Protein AF-0000000066072845 (afdb_homodimer)

Organism: Nocardioides sp. (strain KP7) (NCBI:txid102632)

Structure (mmCIF, N/CA/C/O backbone):
data_AF-0000000066072845-model_v1
#
loop_
_entity.id
_entity.type
_entity.pdbx_description
1 polymer "Trans-2'-carboxybenzalpyruvate hydratase-aldolase"
#
loop_
_atom_site.group_PDB
_atom_site.id
_atom_site.type_symbol
_atom_site.label_atom_id
_atom_site.label_alt_id
_atom_site.label_comp_id
_atom_site.label_asym_id
_atom_site.label_entity_id
_atom_site.label_seq_id
_atom_site.pdbx_PDB_ins_code
_atom_site.Cartn_x
_atom_site.Cartn_y
_atom_site.Cartn_z
_atom_site.occupancy
_atom_site.B_iso_or_equiv
_atom_site.auth_seq_id
_atom_site.auth_comp_id
_atom_site.auth_asym_id
_atom_site.auth_atom_id
_atom_site.pdbx_PDB_model_num
ATOM 1 N N . MET A 1 1 ? 20.547 23.938 -10.703 1 42.88 1 MET A N 1
ATOM 2 C CA . MET A 1 1 ? 19.703 23.062 -9.891 1 42.88 1 MET A CA 1
ATOM 3 C C . MET A 1 1 ? 18.703 23.891 -9.094 1 42.88 1 MET A C 1
ATOM 5 O O . MET A 1 1 ? 19.078 24.75 -8.305 1 42.88 1 MET A O 1
ATOM 9 N N . THR A 1 2 ? 17.5 24.125 -9.672 1 61.31 2 THR A N 1
ATOM 10 C CA . THR A 1 2 ? 16.578 25.031 -8.992 1 61.31 2 THR A CA 1
ATOM 11 C C . THR A 1 2 ? 16.344 24.594 -7.555 1 61.31 2 THR A C 1
ATOM 13 O O . THR A 1 2 ? 16.172 23.406 -7.281 1 61.31 2 THR A O 1
ATOM 16 N N . SER A 1 3 ? 16.828 25.266 -6.645 1 73.19 3 SER A N 1
ATOM 17 C CA . SER A 1 3 ? 16.672 25.062 -5.211 1 73.19 3 SER A CA 1
ATOM 18 C C . SER A 1 3 ? 15.242 25.328 -4.766 1 73.19 3 SER A C 1
ATOM 20 O O . SER A 1 3 ? 14.555 26.188 -5.336 1 73.19 3 SER A O 1
ATOM 22 N N . PRO A 1 4 ? 14.805 24.422 -3.855 1 83.69 4 PRO A N 1
ATOM 23 C CA . PRO A 1 4 ? 13.438 24.641 -3.377 1 83.69 4 PRO A CA 1
ATOM 24 C C . PRO A 1 4 ? 13.234 26.047 -2.809 1 83.69 4 PRO A C 1
ATOM 26 O O . PRO A 1 4 ? 14.156 26.609 -2.207 1 83.69 4 PRO A O 1
ATOM 29 N N . ALA A 1 5 ? 12.094 26.516 -3.064 1 84.5 5 ALA A N 1
ATOM 30 C CA . ALA A 1 5 ? 11.758 27.844 -2.576 1 84.5 5 ALA A CA 1
ATOM 31 C C . ALA A 1 5 ? 11.523 27.828 -1.069 1 84.5 5 ALA A C 1
ATOM 33 O O . ALA A 1 5 ? 11.742 28.844 -0.392 1 84.5 5 ALA A O 1
ATOM 34 N N . VAL A 1 6 ? 11.07 26.734 -0.566 1 95.62 6 VAL A N 1
ATOM 35 C CA . VAL A 1 6 ? 10.805 26.547 0.856 1 95.62 6 VAL A CA 1
ATOM 36 C C . VAL A 1 6 ? 11.93 25.75 1.493 1 95.62 6 VAL A C 1
ATOM 38 O O . VAL A 1 6 ? 12.336 24.703 0.962 1 95.62 6 VAL A O 1
ATOM 41 N N . THR A 1 7 ? 12.5 26.219 2.572 1 96.75 7 THR A N 1
ATOM 42 C CA . THR A 1 7 ? 13.562 25.531 3.301 1 96.75 7 THR A CA 1
ATOM 43 C C . THR A 1 7 ? 13.086 25.125 4.691 1 96.75 7 THR A C 1
ATOM 45 O O . THR A 1 7 ? 11.969 25.469 5.094 1 96.75 7 THR A O 1
ATOM 48 N N . SER A 1 8 ? 13.938 24.406 5.402 1 97.44 8 SER A N 1
ATOM 49 C CA . SER A 1 8 ? 13.586 23.953 6.746 1 97.44 8 SER A CA 1
ATOM 50 C C . SER A 1 8 ? 13.336 25.141 7.676 1 97.44 8 SER A C 1
ATOM 52 O O . SER A 1 8 ? 12.523 25.047 8.602 1 97.44 8 SER A O 1
ATOM 54 N N . ALA A 1 9 ? 13.953 26.281 7.43 1 96.31 9 ALA A N 1
ATOM 55 C CA . ALA A 1 9 ? 13.805 27.484 8.258 1 96.31 9 ALA A CA 1
ATOM 56 C C . ALA A 1 9 ? 12.406 28.078 8.102 1 96.31 9 ALA A C 1
ATOM 58 O O . ALA A 1 9 ? 11.945 28.812 8.977 1 96.31 9 ALA A O 1
ATOM 59 N N . ASP A 1 10 ? 11.75 27.688 7.031 1 97 10 ASP A N 1
ATOM 60 C CA . ASP A 1 10 ? 10.422 28.219 6.746 1 97 10 ASP A CA 1
ATOM 61 C C . ASP A 1 10 ? 9.336 27.406 7.438 1 97 10 ASP A C 1
ATOM 63 O O . ASP A 1 10 ? 8.18 27.812 7.484 1 97 10 ASP A O 1
ATOM 67 N N . ILE A 1 11 ? 9.688 26.25 7.969 1 98.44 11 ILE A N 1
ATOM 68 C CA . ILE A 1 11 ? 8.719 25.375 8.641 1 98.44 11 ILE A CA 1
ATOM 69 C C . ILE A 1 11 ? 8.633 25.75 10.117 1 98.44 11 ILE A C 1
ATOM 71 O O . ILE A 1 11 ? 9.352 25.203 10.945 1 98.44 11 ILE A O 1
ATOM 75 N N . THR A 1 12 ? 7.785 26.719 10.445 1 97.88 12 THR A N 1
ATOM 76 C CA . THR A 1 12 ? 7.535 27.188 11.805 1 97.88 12 THR A CA 1
ATOM 77 C C . THR A 1 12 ? 6.039 27.328 12.062 1 97.88 12 THR A C 1
ATOM 79 O O . THR A 1 12 ? 5.246 27.438 11.125 1 97.88 12 THR A O 1
ATOM 82 N N . GLY A 1 13 ? 5.668 27.234 13.234 1 98.38 13 GLY A N 1
ATOM 83 C CA . GLY A 1 13 ? 4.277 27.438 13.602 1 98.38 13 GLY A CA 1
ATOM 84 C C . GLY A 1 13 ? 3.426 26.188 13.422 1 98.38 13 GLY A C 1
ATOM 85 O O . GLY A 1 13 ? 3.793 25.109 13.883 1 98.38 13 GLY A O 1
ATOM 86 N N . LEU A 1 14 ? 2.264 26.391 12.859 1 98.62 14 LEU A N 1
ATOM 87 C CA . LEU A 1 14 ? 1.297 25.312 12.758 1 98.62 14 LEU A CA 1
ATOM 88 C C . LEU A 1 14 ? 1.188 24.812 11.32 1 98.62 14 LEU A C 1
ATOM 90 O O . LEU A 1 14 ? 0.888 25.594 10.406 1 98.62 14 LEU A O 1
ATOM 94 N N . VAL A 1 15 ? 1.489 23.562 11.141 1 98.88 15 VAL A N 1
ATOM 95 C CA . VAL A 1 15 ? 1.307 22.859 9.875 1 98.88 15 VAL A CA 1
ATOM 96 C C . VAL A 1 15 ? -0.035 22.125 9.875 1 98.88 15 VAL A C 1
ATOM 98 O O . VAL A 1 15 ? -0.235 21.188 10.648 1 98.88 15 VAL A O 1
ATOM 101 N N . GLY A 1 16 ? -0.926 22.656 9.055 1 98.81 16 GLY A N 1
ATOM 102 C CA . GLY A 1 16 ? -2.219 22 8.945 1 98.81 16 GLY A CA 1
ATOM 103 C C . GLY A 1 16 ? -2.242 20.906 7.898 1 98.81 16 GLY A C 1
ATOM 104 O O . GLY A 1 16 ? -1.646 21.031 6.832 1 98.81 16 GLY A O 1
ATOM 105 N N . ILE A 1 17 ? -2.836 19.797 8.172 1 98.75 17 ILE A N 1
ATOM 106 C CA . ILE A 1 17 ? -3.125 18.75 7.199 1 98.75 17 ILE A CA 1
ATOM 107 C C . ILE A 1 17 ? -4.633 18.641 6.992 1 98.75 17 ILE A C 1
ATOM 109 O O . ILE A 1 17 ? -5.395 18.562 7.961 1 98.75 17 ILE A O 1
ATOM 113 N N . VAL A 1 18 ? -5.086 18.578 5.773 1 98.88 18 VAL A N 1
ATOM 114 C CA . VAL A 1 18 ? -6.52 18.719 5.547 1 98.88 18 VAL A CA 1
ATOM 115 C C . VAL A 1 18 ? -7.066 17.438 4.926 1 98.88 18 VAL A C 1
ATOM 117 O O . VAL A 1 18 ? -6.34 16.703 4.246 1 98.88 18 VAL A O 1
ATOM 120 N N . PRO A 1 19 ? -8.383 17.109 5.199 1 98.88 19 PRO A N 1
ATOM 121 C CA . PRO A 1 19 ? -9.062 16.016 4.5 1 98.88 19 PRO A CA 1
ATOM 122 C C . PRO A 1 19 ? -9.414 16.375 3.057 1 98.88 19 PRO A C 1
ATOM 124 O O . PRO A 1 19 ? -9.195 17.5 2.625 1 98.88 19 PRO A O 1
ATOM 127 N N . THR A 1 20 ? -9.883 15.438 2.318 1 98.94 20 THR A N 1
ATOM 128 C CA . THR A 1 20 ? -10.453 15.648 0.994 1 98.94 20 THR A CA 1
ATOM 129 C C . THR A 1 20 ? -11.977 15.531 1.041 1 98.94 20 THR A C 1
ATOM 131 O O . THR A 1 20 ? -12.516 14.422 1.045 1 98.94 20 THR A O 1
ATOM 134 N N . PRO A 1 21 ? -12.625 16.656 1.036 1 98.94 21 PRO A N 1
ATOM 135 C CA . PRO A 1 21 ? -14.086 16.594 1.075 1 98.94 21 PRO A CA 1
ATOM 136 C C . PRO A 1 21 ? -14.672 15.789 -0.079 1 98.94 21 PRO A C 1
ATOM 138 O O . PRO A 1 21 ? -14.188 15.875 -1.21 1 98.94 21 PRO A O 1
ATOM 141 N N . SER A 1 22 ? -15.664 15.023 0.237 1 98.81 22 SER A N 1
ATOM 142 C CA . SER A 1 22 ? -16.297 14.156 -0.758 1 98.81 22 SER A CA 1
ATOM 143 C C . SER A 1 22 ? -17.734 14.562 -1.012 1 98.81 22 SER A C 1
ATOM 145 O O . SER A 1 22 ? -18.406 15.062 -0.112 1 98.81 22 SER A O 1
ATOM 147 N N . LYS A 1 23 ? -18.203 14.312 -2.193 1 98.69 23 LYS A N 1
ATOM 148 C CA . LYS A 1 23 ? -19.609 14.516 -2.533 1 98.69 23 LYS A CA 1
ATOM 149 C C . LYS A 1 23 ? -20.484 13.391 -1.974 1 98.69 23 LYS A C 1
ATOM 151 O O . LYS A 1 23 ? -19.984 12.289 -1.713 1 98.69 23 LYS A O 1
ATOM 156 N N . PRO A 1 24 ? -21.797 13.773 -1.811 1 97.75 24 PRO A N 1
ATOM 157 C CA . PRO A 1 24 ? -22.688 12.656 -1.492 1 97.75 24 PRO A CA 1
ATOM 158 C C . PRO A 1 24 ? -22.625 11.531 -2.52 1 97.75 24 PRO A C 1
ATOM 160 O O . PRO A 1 24 ? -22.516 11.789 -3.721 1 97.75 24 PRO A O 1
ATOM 163 N N . GLY A 1 25 ? -22.578 10.297 -2.061 1 97.69 25 GLY A N 1
ATOM 164 C CA . GLY A 1 25 ? -22.547 9.156 -2.967 1 97.69 25 GLY A CA 1
ATOM 165 C C . GLY A 1 25 ? -21.141 8.648 -3.242 1 97.69 25 GLY A C 1
ATOM 166 O O . GLY A 1 25 ? -20.969 7.594 -3.852 1 97.69 25 GLY A O 1
ATOM 167 N N . SER A 1 26 ? -20.156 9.328 -2.711 1 97.88 26 SER A N 1
ATOM 168 C CA . SER A 1 26 ? -18.766 9.023 -2.992 1 97.88 26 SER A CA 1
ATOM 169 C C . SER A 1 26 ? -18.328 7.727 -2.32 1 97.88 26 SER A C 1
ATOM 171 O O . SER A 1 26 ? -17.266 7.188 -2.621 1 97.88 26 SER A O 1
ATOM 173 N N . GLU A 1 27 ? -19.141 7.141 -1.404 1 96.69 27 GLU A N 1
ATOM 174 C CA . GLU A 1 27 ? -18.812 5.887 -0.724 1 96.69 27 GLU A CA 1
ATOM 175 C C . GLU A 1 27 ? -19.047 4.688 -1.635 1 96.69 27 GLU A C 1
ATOM 177 O O . GLU A 1 27 ? -18.625 3.574 -1.326 1 96.69 27 GLU A O 1
ATOM 182 N N . ALA A 1 28 ? -19.75 4.93 -2.785 1 97.62 28 ALA A N 1
ATOM 183 C CA . ALA A 1 28 ? -20.016 3.844 -3.729 1 97.62 28 ALA A CA 1
ATOM 184 C C . ALA A 1 28 ? -18.719 3.375 -4.395 1 97.62 28 ALA A C 1
ATOM 186 O O . ALA A 1 28 ? -17.859 4.191 -4.746 1 97.62 28 ALA A O 1
ATOM 187 N N . PRO A 1 29 ? -18.594 2.053 -4.605 1 97.19 29 PRO A N 1
ATOM 188 C CA . PRO A 1 29 ? -17.344 1.506 -5.148 1 97.19 29 PRO A CA 1
ATOM 189 C C . PRO A 1 29 ? -17.094 1.94 -6.594 1 97.19 29 PRO A C 1
ATOM 191 O O . PRO A 1 29 ? -15.984 1.797 -7.098 1 97.19 29 PRO A O 1
ATOM 194 N N . ASP A 1 30 ? -18.109 2.426 -7.254 1 94.12 30 ASP A N 1
ATOM 195 C CA . ASP A 1 30 ? -17.938 2.82 -8.648 1 94.12 30 ASP A CA 1
ATOM 196 C C . ASP A 1 30 ? -18.203 4.312 -8.828 1 94.12 30 ASP A C 1
ATOM 198 O O . ASP A 1 30 ? -18.438 4.773 -9.953 1 94.12 30 ASP A O 1
ATOM 202 N N . ALA A 1 31 ? -18.172 5.062 -7.758 1 97.31 31 ALA A N 1
ATOM 203 C CA . ALA A 1 31 ? -18.438 6.496 -7.844 1 97.31 31 ALA A CA 1
ATOM 204 C C . ALA A 1 31 ? -17.359 7.199 -8.664 1 97.31 31 ALA A C 1
ATOM 206 O O . ALA A 1 31 ? -16.203 6.77 -8.68 1 97.31 31 ALA A O 1
ATOM 207 N N . VAL A 1 32 ? -17.688 8.211 -9.398 1 97 32 VAL A N 1
ATOM 208 C CA . VAL A 1 32 ? -16.781 9.008 -10.211 1 97 32 VAL A CA 1
ATOM 209 C C . VAL A 1 32 ? -16.859 10.477 -9.797 1 97 32 VAL A C 1
ATOM 211 O O . VAL A 1 32 ? -17.906 10.93 -9.32 1 97 32 VAL A O 1
ATOM 214 N N . ASP A 1 33 ? -15.773 11.211 -9.977 1 97.75 33 ASP A N 1
ATOM 215 C CA . ASP A 1 33 ? -15.758 12.641 -9.672 1 97.75 33 ASP A CA 1
ATOM 216 C C . ASP A 1 33 ? -16.25 12.906 -8.258 1 97.75 33 ASP A C 1
ATOM 218 O O . ASP A 1 33 ? -17.203 13.672 -8.062 1 97.75 33 ASP A O 1
ATOM 222 N N . THR A 1 34 ? -15.586 12.32 -7.324 1 98.69 34 THR A N 1
ATOM 223 C CA . THR A 1 34 ? -16.125 12.203 -5.969 1 98.69 34 THR A CA 1
ATOM 224 C C . THR A 1 34 ? -15.68 13.398 -5.117 1 98.69 34 THR A C 1
ATOM 226 O O . THR A 1 34 ? -16.219 13.617 -4.031 1 98.69 34 THR A O 1
ATOM 229 N N . VAL A 1 35 ? -14.719 14.195 -5.523 1 98.94 35 VAL A N 1
ATOM 230 C CA . VAL A 1 35 ? -14.18 15.281 -4.703 1 98.94 35 VAL A CA 1
ATOM 231 C C . VAL A 1 35 ? -15.141 16.469 -4.715 1 98.94 35 VAL A C 1
ATOM 233 O O . VAL A 1 35 ? -15.586 16.906 -5.777 1 98.94 35 VAL A O 1
ATOM 236 N N . ASP A 1 36 ? -15.516 16.953 -3.592 1 98.94 36 ASP A N 1
ATOM 237 C CA . ASP A 1 36 ? -16.281 18.188 -3.475 1 98.94 36 ASP A CA 1
ATOM 238 C C . ASP A 1 36 ? -15.352 19.406 -3.547 1 98.94 36 ASP A C 1
ATOM 240 O O . ASP A 1 36 ? -14.891 19.906 -2.518 1 98.94 36 ASP A O 1
ATOM 244 N N . LEU A 1 37 ? -15.188 19.906 -4.762 1 98.94 37 LEU A N 1
ATOM 245 C CA . LEU A 1 37 ? -14.219 20.969 -5 1 98.94 37 LEU A CA 1
ATOM 246 C C . LEU A 1 37 ? -14.672 22.281 -4.363 1 98.94 37 LEU A C 1
ATOM 248 O O . LEU A 1 37 ? -13.852 23.078 -3.904 1 98.94 37 LEU A O 1
ATOM 252 N N . ASP A 1 38 ? -15.969 22.531 -4.324 1 98.88 38 ASP A N 1
ATOM 253 C CA . ASP A 1 38 ? -16.484 23.719 -3.672 1 98.88 38 ASP A CA 1
ATOM 254 C C . ASP A 1 38 ? -16.203 23.703 -2.174 1 98.88 38 ASP A C 1
ATOM 256 O O . ASP A 1 38 ? -15.734 24.703 -1.614 1 98.88 38 ASP A O 1
ATOM 260 N N . GLU A 1 39 ? -16.469 22.578 -1.574 1 98.94 39 GLU A N 1
ATOM 261 C CA . GLU A 1 39 ? -16.172 22.453 -0.15 1 98.94 39 GLU A CA 1
ATOM 262 C C . GLU A 1 39 ? -14.672 22.516 0.108 1 98.94 39 GLU A C 1
ATOM 264 O O . GLU A 1 39 ? -14.234 23.031 1.137 1 98.94 39 GLU A O 1
ATOM 269 N N . THR A 1 40 ? -13.898 21.953 -0.82 1 98.94 40 THR A N 1
ATOM 270 C CA . THR A 1 40 ? -12.445 22.047 -0.718 1 98.94 40 THR A CA 1
ATOM 271 C C . THR A 1 40 ? -12 23.516 -0.672 1 98.94 40 THR A C 1
ATOM 273 O O . THR A 1 40 ? -11.242 23.906 0.216 1 98.94 40 THR A O 1
ATOM 276 N N . ALA A 1 41 ? -12.492 24.281 -1.583 1 98.94 41 ALA A N 1
ATOM 277 C CA . ALA A 1 41 ? -12.125 25.703 -1.637 1 98.94 41 ALA A CA 1
ATOM 278 C C . ALA A 1 41 ? -12.562 26.422 -0.367 1 98.94 41 ALA A C 1
ATOM 280 O O . ALA A 1 41 ? -11.805 27.219 0.191 1 98.94 41 ALA A O 1
ATOM 281 N N . ARG A 1 42 ? -13.734 26.125 0.059 1 98.88 42 ARG A N 1
ATOM 282 C CA . ARG A 1 42 ? -14.25 26.781 1.263 1 98.88 42 ARG A CA 1
ATOM 283 C C . ARG A 1 42 ? -13.406 26.406 2.48 1 98.88 42 ARG A C 1
ATOM 285 O O . ARG A 1 42 ? -13.016 27.297 3.254 1 98.88 42 ARG A O 1
ATOM 292 N N . MET A 1 43 ? -13.109 25.109 2.693 1 98.88 43 MET A N 1
ATOM 293 C CA . MET A 1 43 ? -12.289 24.625 3.797 1 98.88 43 MET A CA 1
ATOM 294 C C . MET A 1 43 ? -10.914 25.281 3.801 1 98.88 43 MET A C 1
ATOM 296 O O . MET A 1 43 ? -10.469 25.781 4.832 1 98.88 43 MET A O 1
ATOM 300 N N . VAL A 1 44 ? -10.328 25.312 2.633 1 98.94 44 VAL A N 1
ATOM 301 C CA . VAL A 1 44 ? -8.969 25.828 2.504 1 98.94 44 VAL A CA 1
ATOM 302 C C . VAL A 1 44 ? -8.953 27.328 2.809 1 98.94 44 VAL A C 1
ATOM 304 O O . VAL A 1 44 ? -8.078 27.812 3.531 1 98.94 44 VAL A O 1
ATOM 307 N N . GLU A 1 45 ? -9.906 28.031 2.305 1 98.81 45 GLU A N 1
ATOM 308 C CA . GLU A 1 45 ? -9.977 29.469 2.58 1 98.81 45 GLU A CA 1
ATOM 309 C C . GLU A 1 45 ? -10.109 29.734 4.074 1 98.81 45 GLU A C 1
ATOM 311 O O . GLU A 1 45 ? -9.422 30.594 4.621 1 98.81 45 GLU A O 1
ATOM 316 N N . LEU A 1 46 ? -10.992 29.031 4.707 1 98.38 46 LEU A N 1
ATOM 317 C CA . LEU A 1 46 ? -11.203 29.188 6.141 1 98.38 46 LEU A CA 1
ATOM 318 C C . LEU A 1 46 ? -9.922 28.938 6.918 1 98.38 46 LEU A C 1
ATOM 320 O O . LEU A 1 46 ? -9.562 29.703 7.812 1 98.38 46 LEU A O 1
ATOM 324 N N . ILE A 1 47 ? -9.234 27.891 6.582 1 98.38 47 ILE A N 1
ATOM 325 C CA . ILE A 1 47 ? -8.047 27.453 7.316 1 98.38 47 ILE A CA 1
ATOM 326 C C . ILE A 1 47 ? -6.902 28.453 7.074 1 98.38 47 ILE A C 1
ATOM 328 O O . ILE A 1 47 ? -6.223 28.859 8.016 1 98.38 47 ILE A O 1
ATOM 332 N N . VAL A 1 48 ? -6.754 28.875 5.863 1 98.31 48 VAL A N 1
ATOM 333 C CA . VAL A 1 48 ? -5.695 29.812 5.523 1 98.31 48 VAL A CA 1
ATOM 334 C C . VAL A 1 48 ? -5.965 31.156 6.188 1 98.31 48 VAL A C 1
ATOM 336 O O . VAL A 1 48 ? -5.051 31.797 6.715 1 98.31 48 VAL A O 1
ATOM 339 N N . ALA A 1 49 ? -7.195 31.578 6.219 1 96.94 49 ALA A N 1
ATOM 340 C CA . ALA A 1 49 ? -7.578 32.875 6.809 1 96.94 49 ALA A CA 1
ATOM 341 C C . ALA A 1 49 ? -7.344 32.875 8.32 1 96.94 49 ALA A C 1
ATOM 343 O O . ALA A 1 49 ? -7.168 33.938 8.922 1 96.94 49 ALA A O 1
ATOM 344 N N . SER A 1 50 ? -7.328 31.703 8.891 1 95.81 50 SER A N 1
ATOM 345 C CA . SER A 1 50 ? -7.148 31.578 10.336 1 95.81 50 SER A CA 1
ATOM 346 C C . SER A 1 50 ? -5.695 31.828 10.734 1 95.81 50 SER A C 1
ATOM 348 O O . SER A 1 50 ? -5.398 32.062 11.914 1 95.81 50 SER A O 1
ATOM 350 N N . GLY A 1 51 ? -4.773 31.734 9.766 1 97.06 51 GLY A N 1
ATOM 351 C CA . GLY A 1 51 ? -3.381 32.031 10.055 1 97.06 51 GLY A CA 1
ATOM 352 C C . GLY A 1 51 ? -2.5 30.797 10.125 1 97.06 51 GLY A C 1
ATOM 353 O O . GLY A 1 51 ? -1.332 30.891 10.516 1 97.06 51 GLY A O 1
ATOM 354 N N . VAL A 1 52 ? -3.008 29.641 9.781 1 98.06 52 VAL A N 1
ATOM 355 C CA . VAL A 1 52 ? -2.188 28.438 9.68 1 98.06 52 VAL A CA 1
ATOM 356 C C . VAL A 1 52 ? -0.961 28.719 8.812 1 98.06 52 VAL A C 1
ATOM 358 O O . VAL A 1 52 ? -1.046 29.453 7.828 1 98.06 52 VAL A O 1
ATOM 361 N N . ASP A 1 53 ? 0.18 28.141 9.164 1 98.56 53 ASP A N 1
ATOM 362 C CA . ASP A 1 53 ? 1.443 28.594 8.594 1 98.56 53 ASP A CA 1
ATOM 363 C C . ASP A 1 53 ? 1.81 27.781 7.352 1 98.56 53 ASP A C 1
ATOM 365 O O . ASP A 1 53 ? 2.492 28.281 6.453 1 98.56 53 ASP A O 1
ATOM 369 N N . VAL A 1 54 ? 1.531 26.547 7.301 1 98.75 54 VAL A N 1
ATOM 370 C CA . VAL A 1 54 ? 1.852 25.609 6.227 1 98.75 54 VAL A CA 1
ATOM 371 C C . VAL A 1 54 ? 0.692 24.641 6.027 1 98.75 54 VAL A C 1
ATOM 373 O O . VAL A 1 54 ? -0.008 24.281 6.984 1 98.75 54 VAL A O 1
ATOM 376 N N . LEU A 1 55 ? 0.433 24.25 4.824 1 98.88 55 LEU A N 1
ATOM 377 C CA . LEU A 1 55 ? -0.643 23.297 4.551 1 98.88 55 LEU A CA 1
ATOM 378 C C . LEU A 1 55 ? -0.101 22.047 3.883 1 98.88 55 LEU A C 1
ATOM 380 O O . LEU A 1 55 ? 0.69 22.125 2.941 1 98.88 55 LEU A O 1
ATOM 384 N N . LEU A 1 56 ? -0.408 20.891 4.418 1 98.94 56 LEU A N 1
ATOM 385 C CA . LEU A 1 56 ? -0.173 19.594 3.799 1 98.94 56 LEU A CA 1
ATOM 386 C C . LEU A 1 56 ? -1.479 18.984 3.301 1 98.94 56 LEU A C 1
ATOM 388 O O . LEU A 1 56 ? -2.521 19.125 3.945 1 98.94 56 LEU A O 1
ATOM 392 N N . THR A 1 57 ? -1.414 18.297 2.188 1 98.94 57 THR A N 1
ATOM 393 C CA . THR A 1 57 ? -2.57 17.578 1.655 1 98.94 57 THR A CA 1
ATOM 394 C C . THR A 1 57 ? -2.256 16.109 1.475 1 98.94 57 THR A C 1
ATOM 396 O O . THR A 1 57 ? -1.091 15.703 1.495 1 98.94 57 THR A O 1
ATOM 399 N N . ASN A 1 58 ? -3.258 15.328 1.346 1 98.81 58 ASN A N 1
ATOM 400 C CA . ASN A 1 58 ? -3.227 13.953 0.866 1 98.81 58 ASN A CA 1
ATOM 401 C C . ASN A 1 58 ? -2.332 13.07 1.738 1 98.81 58 ASN A C 1
ATOM 403 O O . ASN A 1 58 ? -1.436 12.398 1.231 1 98.81 58 ASN A O 1
ATOM 407 N N . GLY A 1 59 ? -2.521 13.117 3.117 1 98.31 59 GLY A N 1
ATOM 408 C CA . GLY A 1 59 ? -2.125 12.055 4.027 1 98.31 59 GLY A CA 1
ATOM 409 C C . GLY A 1 59 ? -3.104 10.898 4.055 1 98.31 59 GLY A C 1
ATOM 410 O O . GLY A 1 59 ? -3.785 10.625 3.061 1 98.31 59 GLY A O 1
ATOM 411 N N . THR A 1 60 ? -3.232 10.234 5.176 1 98.06 60 THR A N 1
ATOM 412 C CA . THR A 1 60 ? -4.141 9.102 5.293 1 98.06 60 THR A CA 1
ATOM 413 C C . THR A 1 60 ? -5.594 9.562 5.25 1 98.06 60 THR A C 1
ATOM 415 O O . THR A 1 60 ? -6.352 9.164 4.367 1 98.06 60 THR A O 1
ATOM 418 N N . PHE A 1 61 ? -5.996 10.461 6.16 1 97.38 61 PHE A N 1
ATOM 419 C CA . PHE A 1 61 ? -7.391 10.891 6.16 1 97.38 61 PHE A CA 1
ATOM 420 C C . PHE A 1 61 ? -7.664 11.844 5.008 1 97.38 61 PHE A C 1
ATOM 422 O O . PHE A 1 61 ? -8.82 12.141 4.695 1 97.38 61 PHE A O 1
ATOM 429 N N . GLY A 1 62 ? -6.59 12.391 4.355 1 98.44 62 GLY A N 1
ATOM 430 C CA . GLY A 1 62 ? -6.719 13.102 3.092 1 98.44 62 GLY A CA 1
ATOM 431 C C . GLY A 1 62 ? -6.91 12.172 1.906 1 98.44 62 GLY A C 1
ATOM 432 O O . GLY A 1 62 ? -7.055 12.633 0.771 1 98.44 62 GLY A O 1
ATOM 433 N N . GLU A 1 63 ? -6.824 10.844 2.152 1 98.5 63 GLU A N 1
ATOM 434 C CA . GLU A 1 63 ? -7.227 9.781 1.237 1 98.5 63 GLU A CA 1
ATOM 435 C C . GLU A 1 63 ? -6.332 9.75 0.002 1 98.5 63 GLU A C 1
ATOM 437 O O . GLU A 1 63 ? -6.816 9.594 -1.12 1 98.5 63 GLU A O 1
ATOM 442 N N . VAL A 1 64 ? -5.047 9.875 0.248 1 98.56 64 VAL A N 1
ATOM 443 C CA . VAL A 1 64 ? -4.066 9.766 -0.825 1 98.56 64 VAL A CA 1
ATOM 444 C C . VAL A 1 64 ? -4.211 8.406 -1.515 1 98.56 64 VAL A C 1
ATOM 446 O O . VAL A 1 64 ? -3.992 8.297 -2.723 1 98.56 64 VAL A O 1
ATOM 449 N N . ALA A 1 65 ? -4.711 7.398 -0.835 1 98 65 ALA A N 1
ATOM 450 C CA . ALA A 1 65 ? -4.734 6.023 -1.33 1 98 65 ALA A CA 1
ATOM 451 C C . ALA A 1 65 ? -5.996 5.754 -2.143 1 98 65 ALA A C 1
ATOM 453 O O . ALA A 1 65 ? -6 4.898 -3.029 1 98 65 ALA A O 1
ATOM 454 N N . THR A 1 66 ? -7.09 6.535 -1.872 1 98.38 66 THR A N 1
ATOM 455 C CA . THR A 1 66 ? -8.367 6.129 -2.459 1 98.38 66 THR A CA 1
ATOM 456 C C . THR A 1 66 ? -8.789 7.102 -3.555 1 98.38 66 THR A C 1
ATOM 458 O O . THR A 1 66 ? -9.719 6.824 -4.312 1 98.38 66 THR A O 1
ATOM 461 N N . LEU A 1 67 ? -8.133 8.219 -3.654 1 98.69 67 LEU A N 1
ATOM 462 C CA . LEU A 1 67 ? -8.391 9.109 -4.777 1 98.69 67 LEU A CA 1
ATOM 463 C C . LEU A 1 67 ? -7.809 8.547 -6.066 1 98.69 67 LEU A C 1
ATOM 465 O O . LEU A 1 67 ? -6.703 7.996 -6.066 1 98.69 67 LEU A O 1
ATOM 469 N N . THR A 1 68 ? -8.594 8.648 -7.137 1 98.19 68 THR A N 1
ATOM 470 C CA . THR A 1 68 ? -7.984 8.406 -8.438 1 98.19 68 THR A CA 1
ATOM 471 C C . THR A 1 68 ? -6.98 9.5 -8.781 1 98.19 68 THR A C 1
ATOM 473 O O . THR A 1 68 ? -6.969 10.562 -8.148 1 98.19 68 THR A O 1
ATOM 476 N N . TYR A 1 69 ? -6.148 9.203 -9.719 1 98.19 69 TYR A N 1
ATOM 477 C CA . TYR A 1 69 ? -5.121 10.156 -10.141 1 98.19 69 TYR A CA 1
ATOM 478 C C . TYR A 1 69 ? -5.742 11.492 -10.523 1 98.19 69 TYR A C 1
ATOM 480 O O . TYR A 1 69 ? -5.277 12.547 -10.086 1 98.19 69 TYR A O 1
ATOM 488 N N . GLU A 1 70 ? -6.801 11.461 -11.281 1 98.44 70 GLU A N 1
ATOM 489 C CA . GLU A 1 70 ? -7.461 12.68 -11.742 1 98.44 70 GLU A CA 1
ATOM 490 C C . GLU A 1 70 ? -8.078 13.445 -10.578 1 98.44 70 GLU A C 1
ATOM 492 O O . GLU A 1 70 ? -8.016 14.68 -10.531 1 98.44 70 GLU A O 1
ATOM 497 N N . GLU A 1 71 ? -8.664 12.742 -9.664 1 98.88 71 GLU A N 1
ATOM 498 C CA . GLU A 1 71 ? -9.266 13.367 -8.484 1 98.88 71 GLU A CA 1
ATOM 499 C C . GLU A 1 71 ? -8.203 14.016 -7.602 1 98.88 71 GLU A C 1
ATOM 501 O O . GLU A 1 71 ? -8.422 15.094 -7.047 1 98.88 71 GLU A O 1
ATOM 506 N N . LEU A 1 72 ? -7.062 13.305 -7.473 1 98.88 72 LEU A N 1
ATOM 507 C CA . LEU A 1 72 ? -5.961 13.844 -6.688 1 98.88 72 LEU A CA 1
ATOM 508 C C . LEU A 1 72 ? -5.473 15.172 -7.27 1 98.88 72 LEU A C 1
ATOM 510 O O . LEU A 1 72 ? -5.266 16.141 -6.535 1 98.88 72 LEU A O 1
ATOM 514 N N . LEU A 1 73 ? -5.344 15.203 -8.578 1 98.88 73 LEU A N 1
ATOM 515 C CA . LEU A 1 73 ? -4.883 16.422 -9.227 1 98.88 73 LEU A CA 1
ATOM 516 C C . LEU A 1 73 ? -5.914 17.547 -9.094 1 98.88 73 LEU A C 1
ATOM 518 O O . LEU A 1 73 ? -5.562 18.688 -8.836 1 98.88 73 LEU A O 1
ATOM 522 N N . ALA A 1 74 ? -7.176 17.234 -9.258 1 98.94 74 ALA A N 1
ATOM 523 C CA . ALA A 1 74 ? -8.234 18.234 -9.164 1 98.94 74 ALA A CA 1
ATOM 524 C C . ALA A 1 74 ? -8.305 18.828 -7.758 1 98.94 74 ALA A C 1
ATOM 526 O O . ALA A 1 74 ? -8.453 20.031 -7.594 1 98.94 74 ALA A O 1
ATOM 527 N N . PHE A 1 75 ? -8.266 17.922 -6.797 1 98.94 75 PHE A N 1
ATOM 528 C CA . PHE A 1 75 ? -8.266 18.375 -5.41 1 98.94 75 PHE A CA 1
ATOM 529 C C . PHE A 1 75 ? -7.121 19.344 -5.152 1 98.94 75 PHE A C 1
ATOM 531 O O . PHE A 1 75 ? -7.332 20.438 -4.625 1 98.94 75 PHE A O 1
ATOM 538 N N . ASN A 1 76 ? -5.883 18.953 -5.52 1 98.94 76 ASN A N 1
ATOM 539 C CA . ASN A 1 76 ? -4.703 19.766 -5.215 1 98.94 76 ASN A CA 1
ATOM 540 C C . ASN A 1 76 ? -4.68 21.047 -6.027 1 98.94 76 ASN A C 1
ATOM 542 O O . ASN A 1 76 ? -4.223 22.094 -5.539 1 98.94 76 ASN A O 1
ATOM 546 N N . ASP A 1 77 ? -5.148 20.953 -7.262 1 98.94 77 ASP A N 1
ATOM 547 C CA . ASP A 1 77 ? -5.289 22.172 -8.047 1 98.94 77 ASP A CA 1
ATOM 548 C C . ASP A 1 77 ? -6.176 23.188 -7.328 1 98.94 77 ASP A C 1
ATOM 550 O O . ASP A 1 77 ? -5.852 24.375 -7.27 1 98.94 77 ASP A O 1
ATOM 554 N N . THR A 1 78 ? -7.309 22.719 -6.785 1 98.94 78 THR A N 1
ATOM 555 C CA . THR A 1 78 ? -8.234 23.578 -6.055 1 98.94 78 THR A CA 1
ATOM 556 C C . THR A 1 78 ? -7.574 24.141 -4.809 1 98.94 78 THR A C 1
ATOM 558 O O . THR A 1 78 ? -7.719 25.328 -4.512 1 98.94 78 THR A O 1
ATOM 561 N N . VAL A 1 79 ? -6.848 23.312 -4.078 1 98.94 79 VAL A N 1
ATOM 562 C CA . VAL A 1 79 ? -6.16 23.75 -2.867 1 98.94 79 VAL A CA 1
ATOM 563 C C . VAL A 1 79 ? -5.156 24.844 -3.215 1 98.94 79 VAL A C 1
ATOM 565 O O . VAL A 1 79 ? -5.156 25.906 -2.6 1 98.94 79 VAL A O 1
ATOM 568 N N . ILE A 1 80 ? -4.305 24.594 -4.219 1 98.94 80 ILE A N 1
ATOM 569 C CA . ILE A 1 80 ? -3.221 25.5 -4.598 1 98.94 80 ILE A CA 1
ATOM 570 C C . ILE A 1 80 ? -3.799 26.828 -5.051 1 98.94 80 ILE A C 1
ATOM 572 O O . ILE A 1 80 ? -3.342 27.891 -4.617 1 98.94 80 ILE A O 1
ATOM 576 N N . ARG A 1 81 ? -4.828 26.781 -5.836 1 98.88 81 ARG A N 1
ATOM 577 C CA . ARG A 1 81 ? -5.441 28 -6.348 1 98.88 81 ARG A CA 1
ATOM 578 C C . ARG A 1 81 ? -6.09 28.812 -5.223 1 98.88 81 ARG A C 1
ATOM 580 O O . ARG A 1 81 ? -6.027 30.031 -5.215 1 98.88 81 ARG A O 1
ATOM 587 N N . THR A 1 82 ? -6.734 28.094 -4.348 1 98.94 82 THR A N 1
ATOM 588 C CA . THR A 1 82 ? -7.414 28.766 -3.246 1 98.94 82 THR A CA 1
ATOM 589 C C . THR A 1 82 ? -6.406 29.406 -2.295 1 98.94 82 THR A C 1
ATOM 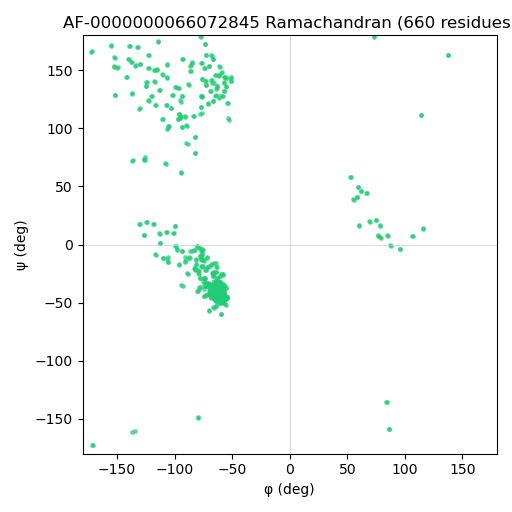591 O O . THR A 1 82 ? -6.617 30.516 -1.815 1 98.94 82 THR A O 1
ATOM 594 N N . VAL A 1 83 ? -5.332 28.703 -1.991 1 98.88 83 VAL A N 1
ATOM 595 C CA . VAL A 1 83 ? -4.301 29.25 -1.112 1 98.88 83 VAL A CA 1
ATOM 596 C C . VAL A 1 83 ? -3.676 30.484 -1.749 1 98.88 83 VAL A C 1
ATOM 598 O O . VAL A 1 83 ? -3.373 31.453 -1.058 1 98.88 83 VAL A O 1
ATOM 601 N N . ALA A 1 84 ? -3.416 30.422 -3.055 1 98.38 84 ALA A N 1
ATOM 602 C CA . ALA A 1 84 ? -2.939 31.547 -3.854 1 98.38 84 ALA A CA 1
ATOM 603 C C . ALA A 1 84 ? -1.624 32.094 -3.305 1 98.38 84 ALA A C 1
ATOM 605 O O . ALA A 1 84 ? -1.486 33.281 -3.096 1 98.38 84 ALA A O 1
ATOM 606 N N . ASN A 1 85 ? -0.778 31.219 -2.91 1 97.12 85 ASN A N 1
ATOM 607 C CA . ASN A 1 85 ? 0.595 31.5 -2.508 1 97.12 85 ASN A CA 1
ATOM 608 C C . ASN A 1 85 ? 0.643 32.281 -1.196 1 97.12 85 ASN A C 1
ATOM 610 O O . ASN A 1 85 ? 1.645 32.938 -0.892 1 97.12 85 ASN A O 1
ATOM 614 N N . ARG A 1 86 ? -0.398 32.25 -0.413 1 98.44 86 ARG A N 1
ATOM 615 C CA . ARG A 1 86 ? -0.399 32.938 0.875 1 98.44 86 ARG A CA 1
ATOM 616 C C . ARG A 1 86 ? 0.455 32.188 1.894 1 98.44 86 ARG A C 1
ATOM 618 O O . ARG A 1 86 ? 1.072 32.812 2.766 1 98.44 86 ARG A O 1
ATOM 625 N N . ILE A 1 87 ? 0.469 30.922 1.851 1 98.44 87 ILE A N 1
ATOM 626 C CA . ILE A 1 87 ? 1.322 30.062 2.666 1 98.44 87 ILE A CA 1
ATOM 627 C C . ILE A 1 87 ? 1.837 28.891 1.825 1 98.44 87 ILE A C 1
ATOM 629 O O . ILE A 1 87 ? 1.271 28.578 0.774 1 98.44 87 ILE A O 1
ATOM 633 N N . PRO A 1 88 ? 2.945 28.234 2.256 1 98.5 88 PRO A N 1
ATOM 634 C CA . PRO A 1 88 ? 3.432 27.062 1.521 1 98.5 88 PRO A CA 1
ATOM 635 C C . PRO A 1 88 ? 2.438 25.906 1.528 1 98.5 88 PRO A C 1
ATOM 637 O O . PRO A 1 88 ? 1.829 25.625 2.562 1 98.5 88 PRO A O 1
ATOM 640 N N . VAL A 1 89 ? 2.277 25.297 0.399 1 98.81 89 VAL A N 1
ATOM 641 C CA . VAL A 1 89 ? 1.439 24.109 0.251 1 98.81 89 VAL A CA 1
ATOM 642 C C . VAL A 1 89 ? 2.299 22.922 -0.163 1 98.81 89 VAL A C 1
ATOM 644 O O . VAL A 1 89 ? 2.996 22.969 -1.18 1 98.81 89 VAL A O 1
ATOM 647 N N . PHE A 1 90 ? 2.326 21.875 0.616 1 98.88 90 PHE A N 1
ATOM 648 C CA . PHE A 1 90 ? 2.957 20.594 0.3 1 98.88 90 PHE A CA 1
ATOM 649 C C . PHE A 1 90 ? 1.911 19.562 -0.078 1 98.88 90 PHE A C 1
ATOM 651 O O . PHE A 1 90 ? 1.092 19.156 0.753 1 98.88 90 PHE A O 1
ATOM 658 N N . CYS A 1 91 ? 1.953 19.062 -1.28 1 98.94 91 CYS A N 1
ATOM 659 C CA . CYS A 1 91 ? 0.945 18.141 -1.776 1 98.94 91 CYS A CA 1
ATOM 660 C C . CYS A 1 91 ? 1.415 16.688 -1.633 1 98.94 91 CYS A C 1
ATOM 662 O O . CYS A 1 91 ? 2.58 16.391 -1.896 1 98.94 91 CYS A O 1
ATOM 664 N N . GLY A 1 92 ? 0.516 15.828 -1.133 1 98.88 92 GLY A N 1
ATOM 665 C CA . GLY A 1 92 ? 0.844 14.422 -0.95 1 98.88 92 GLY A CA 1
ATOM 666 C C . GLY A 1 92 ? 1.013 13.672 -2.258 1 98.88 92 GLY A C 1
ATOM 667 O O . GLY A 1 92 ? 0.129 13.703 -3.115 1 98.88 92 GLY A O 1
ATOM 668 N N . ALA A 1 93 ? 2.135 12.891 -2.359 1 98.75 93 ALA A N 1
ATOM 669 C CA . ALA A 1 93 ? 2.457 12.242 -3.627 1 98.75 93 ALA A CA 1
ATOM 670 C C . ALA A 1 93 ? 2.662 10.742 -3.439 1 98.75 93 ALA A C 1
ATOM 672 O O . ALA A 1 93 ? 3.086 10.047 -4.363 1 98.75 93 ALA A O 1
ATOM 673 N N . SER A 1 94 ? 2.383 10.211 -2.27 1 98.69 94 SER A N 1
ATOM 674 C CA . SER A 1 94 ? 2.732 8.836 -1.91 1 98.69 94 SER A CA 1
ATOM 675 C C . SER A 1 94 ? 1.992 7.832 -2.783 1 98.69 94 SER A C 1
ATOM 677 O O . SER A 1 94 ? 0.782 7.949 -2.988 1 98.69 94 SER A O 1
ATOM 679 N N . THR A 1 95 ? 2.721 6.922 -3.365 1 97.94 95 THR A N 1
ATOM 680 C CA . THR A 1 95 ? 2.178 5.812 -4.141 1 97.94 95 THR A CA 1
ATOM 681 C C . THR A 1 95 ? 2.912 4.516 -3.818 1 97.94 95 THR A C 1
ATOM 683 O O . THR A 1 95 ? 3.57 4.41 -2.781 1 97.94 95 THR A O 1
ATOM 686 N N . LEU A 1 96 ? 2.812 3.496 -4.707 1 97.69 96 LEU A N 1
ATOM 687 C CA . LEU A 1 96 ? 3.324 2.154 -4.449 1 97.69 96 LEU A CA 1
ATOM 688 C C . LEU A 1 96 ? 4.773 2.025 -4.906 1 97.69 96 LEU A C 1
ATOM 690 O O . LEU A 1 96 ? 5.441 1.04 -4.59 1 97.69 96 LEU A O 1
ATOM 694 N N . ASN A 1 97 ? 5.242 3 -5.668 1 97.12 97 ASN A N 1
ATOM 695 C CA . ASN A 1 97 ? 6.594 2.822 -6.184 1 97.12 97 ASN A CA 1
ATOM 696 C C . ASN A 1 97 ? 7.254 4.16 -6.504 1 97.12 97 ASN A C 1
ATOM 698 O O . ASN A 1 97 ? 6.586 5.199 -6.512 1 97.12 97 ASN A O 1
ATOM 702 N N . THR A 1 98 ? 8.555 4.102 -6.809 1 98.5 98 THR A N 1
ATOM 703 C CA . THR A 1 98 ? 9.391 5.281 -6.992 1 98.5 98 THR A CA 1
ATOM 704 C C . THR A 1 98 ? 8.977 6.043 -8.25 1 98.5 98 THR A C 1
ATOM 706 O O . THR A 1 98 ? 8.805 7.262 -8.219 1 98.5 98 THR A O 1
ATOM 709 N N . ARG A 1 99 ? 8.766 5.363 -9.312 1 98.44 99 ARG A N 1
ATOM 710 C CA . ARG A 1 99 ? 8.531 6.008 -10.602 1 98.44 99 ARG A CA 1
ATOM 711 C C . ARG A 1 99 ? 7.176 6.695 -10.641 1 98.44 99 ARG A C 1
ATOM 713 O O . ARG A 1 99 ? 7.051 7.812 -11.148 1 98.44 99 ARG A O 1
ATOM 720 N N . ASP A 1 100 ? 6.18 6.023 -10.102 1 98.31 100 ASP A N 1
ATOM 721 C CA . ASP A 1 100 ? 4.867 6.656 -10.016 1 98.31 100 ASP A CA 1
ATOM 722 C C . ASP A 1 100 ? 4.895 7.855 -9.078 1 98.31 100 ASP A C 1
ATOM 724 O O . ASP A 1 100 ? 4.219 8.859 -9.32 1 98.31 100 ASP A O 1
ATOM 728 N N . THR A 1 101 ? 5.621 7.758 -7.965 1 98.75 101 THR A N 1
ATOM 729 C CA . THR A 1 101 ? 5.742 8.875 -7.039 1 98.75 101 THR A CA 1
ATOM 730 C C . THR A 1 101 ? 6.422 10.07 -7.711 1 98.75 101 THR A C 1
ATOM 732 O O . THR A 1 101 ? 5.988 11.211 -7.547 1 98.75 101 THR A O 1
ATOM 735 N N . ILE A 1 102 ? 7.469 9.766 -8.492 1 98.62 102 ILE A N 1
ATOM 736 C CA . ILE A 1 102 ? 8.172 10.82 -9.211 1 98.62 102 ILE A CA 1
ATOM 737 C C . ILE A 1 102 ? 7.223 11.477 -10.219 1 98.62 102 ILE A C 1
ATOM 739 O O . ILE A 1 102 ? 7.125 12.703 -10.273 1 98.62 102 ILE A O 1
ATOM 743 N N . ALA A 1 103 ? 6.5 10.641 -10.992 1 98.5 103 ALA A N 1
ATOM 744 C CA . ALA A 1 103 ? 5.57 11.172 -11.984 1 98.5 103 ALA A CA 1
ATOM 745 C C . ALA A 1 103 ? 4.496 12.031 -11.32 1 98.5 103 ALA A C 1
ATOM 747 O O . ALA A 1 103 ? 4.184 13.125 -11.805 1 98.5 103 ALA A O 1
ATOM 748 N N . ARG A 1 104 ? 3.93 11.602 -10.25 1 98.62 104 ARG A N 1
ATOM 749 C CA . ARG A 1 104 ? 2.912 12.336 -9.5 1 98.62 104 ARG A CA 1
ATOM 750 C C . ARG A 1 104 ? 3.486 13.617 -8.914 1 98.62 104 ARG A C 1
ATOM 752 O O . ARG A 1 104 ? 2.826 14.656 -8.914 1 98.62 104 ARG A O 1
ATOM 759 N N . SER A 1 105 ? 4.688 13.508 -8.414 1 98.69 105 SER A N 1
ATOM 760 C CA . SER A 1 105 ? 5.375 14.656 -7.84 1 98.69 105 SER A CA 1
ATOM 761 C C . SER A 1 105 ? 5.582 15.75 -8.875 1 98.69 105 SER A C 1
ATOM 763 O O . SER A 1 105 ? 5.34 16.922 -8.602 1 98.69 105 SER A O 1
ATOM 765 N N . LEU A 1 106 ? 6.047 15.328 -10.031 1 98.56 106 LEU A N 1
ATOM 766 C CA . LEU A 1 106 ? 6.262 16.281 -11.109 1 98.56 106 LEU A CA 1
ATOM 767 C C . LEU A 1 106 ? 4.953 16.953 -11.508 1 98.56 106 LEU A C 1
ATOM 769 O O . LEU A 1 106 ? 4.918 18.172 -11.734 1 98.56 106 LEU A O 1
ATOM 773 N N . ALA A 1 107 ? 3.881 16.219 -11.57 1 98.81 107 ALA A N 1
ATOM 774 C CA . ALA A 1 107 ? 2.57 16.766 -11.906 1 98.81 107 ALA A CA 1
ATOM 775 C C . ALA A 1 107 ? 2.111 17.766 -10.852 1 98.81 107 ALA A C 1
ATOM 777 O O . ALA A 1 107 ? 1.605 18.844 -11.18 1 98.81 107 ALA A O 1
ATOM 778 N N . LEU A 1 108 ? 2.299 17.453 -9.602 1 98.81 108 LEU A N 1
ATOM 779 C CA . LEU A 1 108 ? 1.866 18.297 -8.5 1 98.81 108 LEU A CA 1
ATOM 780 C C . LEU A 1 108 ? 2.68 19.594 -8.453 1 98.81 108 LEU A C 1
ATOM 782 O O . LEU A 1 108 ? 2.123 20.672 -8.25 1 98.81 108 LEU A O 1
ATOM 786 N N . MET A 1 109 ? 3.998 19.453 -8.664 1 98.5 109 MET A N 1
ATOM 787 C CA . MET A 1 109 ? 4.832 20.656 -8.75 1 98.5 109 MET A CA 1
ATOM 788 C C . MET A 1 109 ? 4.43 21.516 -9.938 1 98.5 109 MET A C 1
ATOM 790 O O . MET A 1 109 ? 4.449 22.75 -9.859 1 98.5 109 MET A O 1
ATOM 794 N N . GLY A 1 110 ? 3.992 20.844 -10.992 1 98.44 110 GLY A N 1
ATOM 795 C CA . GLY A 1 110 ? 3.521 21.547 -12.172 1 98.44 110 GLY A CA 1
ATOM 796 C C . GLY A 1 110 ? 2.246 22.344 -11.938 1 98.44 110 GLY A C 1
ATOM 797 O O . GLY A 1 110 ? 2.008 23.359 -12.586 1 98.44 110 GLY A O 1
ATOM 798 N N . LEU A 1 111 ? 1.427 21.938 -10.984 1 98.69 111 LEU A N 1
ATOM 799 C CA . LEU A 1 111 ? 0.202 22.641 -10.617 1 98.69 111 LEU A CA 1
ATOM 800 C C . LEU A 1 111 ? 0.515 23.875 -9.773 1 98.69 111 LEU A C 1
ATOM 802 O O . LEU A 1 111 ? -0.344 24.734 -9.594 1 98.69 111 LEU A O 1
ATOM 806 N N . GLY A 1 112 ? 1.756 23.906 -9.188 1 98.06 112 GLY A N 1
ATOM 807 C CA . GLY A 1 112 ? 2.146 25.078 -8.414 1 98.06 112 GLY A CA 1
ATOM 808 C C . GLY A 1 112 ? 2.371 24.781 -6.945 1 98.06 112 GLY A C 1
ATOM 809 O O . GLY A 1 112 ? 2.455 25.703 -6.129 1 98.06 112 GLY A O 1
ATOM 810 N N . ALA A 1 113 ? 2.473 23.516 -6.559 1 98.38 113 ALA A N 1
ATOM 811 C CA . ALA A 1 113 ? 2.795 23.188 -5.172 1 98.38 113 ALA A CA 1
ATOM 812 C C . ALA A 1 113 ? 4.141 23.797 -4.77 1 98.38 113 ALA A C 1
ATOM 814 O O . ALA A 1 113 ? 5.039 23.922 -5.598 1 98.38 113 ALA A O 1
ATOM 815 N N . ASN A 1 114 ? 4.301 24.156 -3.51 1 97.31 114 ASN A N 1
ATOM 816 C CA . ASN A 1 114 ? 5.578 24.625 -2.979 1 97.31 114 ASN A CA 1
ATOM 817 C C . ASN A 1 114 ? 6.488 23.469 -2.607 1 97.31 114 ASN A C 1
ATOM 819 O O . ASN A 1 114 ? 7.707 23.625 -2.52 1 97.31 114 ASN A O 1
ATOM 823 N N . GLY A 1 115 ? 5.93 22.344 -2.398 1 98.38 115 GLY A N 1
ATOM 824 C CA . GLY A 1 115 ? 6.648 21.125 -2.041 1 98.38 115 GLY A CA 1
ATOM 825 C C . GLY A 1 115 ? 5.77 19.891 -2.037 1 98.38 115 GLY A C 1
ATOM 826 O O . GLY A 1 115 ? 4.637 19.938 -2.523 1 98.38 115 GLY A O 1
ATOM 827 N N . LEU A 1 116 ? 6.395 18.828 -1.561 1 98.88 116 LEU A N 1
ATOM 828 C CA . LEU A 1 116 ? 5.734 17.516 -1.587 1 98.88 116 LEU A CA 1
ATOM 829 C C . LEU A 1 116 ? 5.691 16.906 -0.192 1 98.88 116 LEU A C 1
ATOM 831 O O . LEU A 1 116 ? 6.641 17.047 0.585 1 98.88 116 LEU A O 1
ATOM 835 N N . PHE A 1 117 ? 4.574 16.344 0.189 1 98.94 117 PHE A N 1
ATOM 836 C CA . PHE A 1 117 ? 4.371 15.484 1.352 1 98.94 117 PHE A CA 1
ATOM 837 C C . PHE A 1 117 ? 4.434 14.016 0.958 1 98.94 117 PHE A C 1
ATOM 839 O O . PHE A 1 117 ? 3.502 13.492 0.342 1 98.94 117 PHE A O 1
ATOM 846 N N . VAL A 1 118 ? 5.57 13.266 1.358 1 98.88 118 VAL A N 1
ATOM 847 C CA . VAL A 1 118 ? 5.871 12.016 0.671 1 98.88 118 VAL A CA 1
ATOM 848 C C . VAL A 1 118 ? 6.113 10.914 1.694 1 98.88 118 VAL A C 1
ATOM 850 O O . VAL A 1 118 ? 7.004 11.023 2.539 1 98.88 118 VAL A O 1
ATOM 853 N N . GLY A 1 119 ? 5.27 9.945 1.646 1 98.62 119 GLY A N 1
ATOM 854 C CA . GLY A 1 119 ? 5.535 8.68 2.311 1 98.62 119 GLY A CA 1
ATOM 855 C C . GLY A 1 119 ? 6.188 7.656 1.401 1 98.62 119 GLY A C 1
ATOM 856 O O . GLY A 1 119 ? 6.117 7.77 0.176 1 98.62 119 GLY A O 1
ATOM 857 N N . ARG A 1 120 ? 6.828 6.664 1.949 1 98.06 120 ARG A N 1
ATOM 858 C CA . ARG A 1 120 ? 7.543 5.66 1.166 1 98.06 120 ARG A CA 1
ATOM 859 C C . ARG A 1 120 ? 6.598 4.555 0.703 1 98.06 120 ARG A C 1
ATOM 861 O O . ARG A 1 120 ? 5.539 4.344 1.297 1 98.06 120 ARG A O 1
ATOM 868 N N . PRO A 1 121 ? 6.992 3.84 -0.404 1 97.88 121 PRO A N 1
ATOM 869 C CA . PRO A 1 121 ? 6.203 2.684 -0.838 1 97.88 121 PRO A CA 1
ATOM 870 C C . PRO A 1 121 ? 6.047 1.632 0.258 1 97.88 121 PRO A C 1
ATOM 872 O O . PRO A 1 121 ? 6.98 1.386 1.022 1 97.88 121 PRO A O 1
ATOM 875 N N . MET A 1 122 ? 4.844 0.959 0.328 1 97.75 122 MET A N 1
ATOM 876 C CA . MET A 1 122 ? 4.57 0.155 1.516 1 97.75 122 MET A CA 1
ATOM 877 C C . MET A 1 122 ? 4.09 -1.24 1.13 1 97.75 122 MET A C 1
ATOM 879 O O . MET A 1 122 ? 3.438 -1.92 1.925 1 97.75 122 MET A O 1
ATOM 883 N N . TRP A 1 123 ? 4.348 -1.629 -0.14 1 97.88 123 TRP A N 1
ATOM 884 C CA . TRP A 1 123 ? 4.051 -3.016 -0.484 1 97.88 123 TRP A CA 1
ATOM 885 C C . TRP A 1 123 ? 4.852 -3.977 0.384 1 97.88 123 TRP A C 1
ATOM 887 O O . TRP A 1 123 ? 4.281 -4.809 1.092 1 97.88 123 TRP A O 1
ATOM 897 N N . LEU A 1 124 ? 6.141 -3.902 0.333 1 97.69 124 LEU A N 1
ATOM 898 C CA . LEU A 1 124 ? 7.062 -4.531 1.269 1 97.69 124 LEU A CA 1
ATOM 899 C C . LEU A 1 124 ? 7.762 -3.486 2.131 1 97.69 124 LEU A C 1
ATOM 901 O O . LEU A 1 124 ? 7.98 -2.355 1.689 1 97.69 124 LEU A O 1
ATOM 905 N N . PRO A 1 125 ? 8.062 -3.818 3.385 1 97.06 125 PRO A N 1
ATOM 906 C CA . PRO A 1 125 ? 8.828 -2.846 4.168 1 97.06 125 PRO A CA 1
ATOM 907 C C . PRO A 1 125 ? 10.203 -2.557 3.564 1 97.06 125 PRO A C 1
ATOM 909 O O . PRO A 1 125 ? 10.828 -3.447 2.984 1 97.06 125 PRO A O 1
ATOM 912 N N . LEU A 1 126 ? 10.656 -1.357 3.682 1 97.69 126 LEU A N 1
ATOM 913 C CA . LEU A 1 126 ? 11.977 -0.952 3.217 1 97.69 126 LEU A CA 1
ATOM 914 C C . LEU A 1 126 ? 12.977 -0.919 4.371 1 97.69 126 LEU A C 1
ATOM 916 O O . LEU A 1 126 ? 12.641 -0.471 5.469 1 97.69 126 LEU A O 1
ATOM 920 N N . ASP A 1 127 ? 14.141 -1.438 4.152 1 96.81 127 ASP A N 1
ATOM 921 C CA . ASP A 1 127 ? 15.188 -1.206 5.141 1 96.81 127 ASP A CA 1
ATOM 922 C C .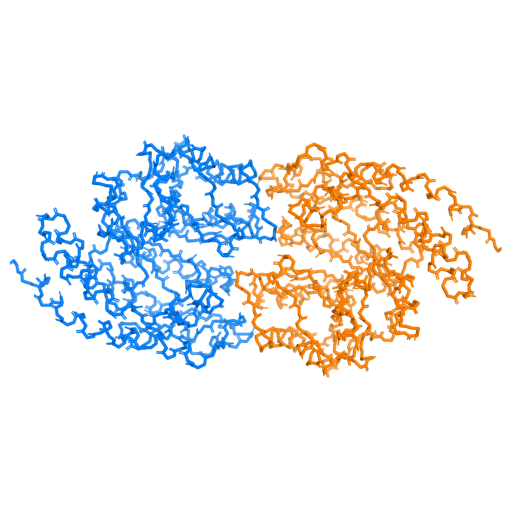 ASP A 1 127 ? 15.781 0.194 4.996 1 96.81 127 ASP A C 1
ATOM 924 O O . ASP A 1 127 ? 15.344 0.975 4.148 1 96.81 127 ASP A O 1
ATOM 928 N N . ASP A 1 128 ? 16.734 0.556 5.84 1 97.88 128 ASP A N 1
ATOM 929 C CA . ASP A 1 128 ? 17.266 1.915 5.891 1 97.88 128 ASP A CA 1
ATOM 930 C C . ASP A 1 128 ? 17.891 2.312 4.555 1 97.88 128 ASP A C 1
ATOM 932 O O . ASP A 1 128 ? 17.672 3.426 4.07 1 97.88 128 ASP A O 1
ATOM 936 N N . GLU A 1 129 ? 18.625 1.376 3.938 1 97.81 129 GLU A N 1
ATOM 937 C CA . GLU A 1 129 ? 19.297 1.662 2.668 1 97.81 129 GLU A CA 1
ATOM 938 C C . GLU A 1 129 ? 18.266 1.936 1.565 1 97.81 129 GLU A C 1
ATOM 940 O O . GLU A 1 129 ? 18.406 2.912 0.824 1 97.81 129 GLU A O 1
ATOM 945 N N . GLN A 1 130 ? 17.297 1.111 1.457 1 98.12 130 GLN A N 1
ATOM 946 C CA . GLN A 1 130 ? 16.25 1.26 0.45 1 98.12 130 GLN A CA 1
ATOM 947 C C . GLN A 1 130 ? 15.453 2.539 0.675 1 98.12 130 GLN A C 1
ATOM 949 O O . GLN A 1 130 ? 15.133 3.252 -0.278 1 98.12 130 GLN A O 1
ATOM 954 N N . LEU A 1 131 ? 15.141 2.779 1.924 1 98.38 131 LEU A N 1
ATOM 955 C CA . LEU A 1 131 ? 14.352 3.945 2.305 1 98.38 131 LEU A CA 1
ATOM 956 C C . LEU A 1 131 ? 15.078 5.234 1.933 1 98.38 131 LEU A C 1
ATOM 958 O O . LEU A 1 131 ? 14.484 6.129 1.322 1 98.38 131 LEU A O 1
ATOM 962 N N . VAL A 1 132 ? 16.328 5.352 2.277 1 98.69 132 VAL A N 1
ATOM 963 C CA . VAL A 1 132 ? 17.109 6.547 1.985 1 98.69 132 VAL A CA 1
ATOM 964 C C . VAL A 1 132 ? 17.281 6.695 0.476 1 98.69 132 VAL A C 1
ATOM 966 O O . VAL A 1 132 ? 17.156 7.797 -0.065 1 98.69 132 VAL A O 1
ATOM 969 N N . SER A 1 133 ? 17.547 5.559 -0.194 1 98.5 133 SER A N 1
ATOM 970 C CA . SER A 1 133 ? 17.672 5.566 -1.648 1 98.5 133 SER A CA 1
ATOM 971 C C . SER A 1 133 ? 16.391 6.062 -2.309 1 98.5 133 SER A C 1
ATOM 973 O O . SER A 1 133 ? 16.438 6.793 -3.301 1 98.5 133 SER A O 1
ATOM 975 N N . TYR A 1 134 ? 15.242 5.715 -1.8 1 98.75 134 TYR A N 1
ATOM 976 C CA . TYR A 1 134 ? 13.945 6.121 -2.326 1 98.75 134 TYR A CA 1
ATOM 977 C C . TYR A 1 134 ? 13.766 7.629 -2.232 1 98.75 134 TYR A C 1
ATOM 979 O O . TYR A 1 134 ? 13.469 8.289 -3.23 1 98.75 134 TYR A O 1
ATOM 987 N N . TYR A 1 135 ? 13.961 8.18 -1.048 1 98.81 135 TYR A N 1
ATOM 988 C CA . TYR A 1 135 ? 13.781 9.609 -0.873 1 98.81 135 TYR A CA 1
ATOM 989 C C . TYR A 1 135 ? 14.797 10.398 -1.696 1 98.81 135 TYR A C 1
ATOM 991 O O . TYR A 1 135 ? 14.469 11.438 -2.275 1 98.81 135 TYR A O 1
ATOM 999 N N . ALA A 1 136 ? 16.016 9.883 -1.737 1 98.56 136 ALA A N 1
ATOM 1000 C CA . ALA A 1 136 ? 17.031 10.531 -2.568 1 98.56 136 ALA A CA 1
ATOM 1001 C C . ALA A 1 136 ? 16.594 10.555 -4.035 1 98.56 136 ALA A C 1
ATOM 1003 O O . ALA A 1 136 ? 16.766 11.562 -4.719 1 98.56 136 ALA A O 1
ATOM 1004 N N . ALA A 1 137 ? 16.062 9.469 -4.504 1 98.62 137 ALA A N 1
ATOM 1005 C CA . ALA A 1 137 ? 15.625 9.359 -5.891 1 98.62 137 ALA A CA 1
ATOM 1006 C C . ALA A 1 137 ? 14.523 10.375 -6.195 1 98.62 137 ALA A C 1
ATOM 1008 O O . ALA A 1 137 ? 14.531 11.016 -7.246 1 98.62 137 ALA A O 1
ATOM 1009 N N . VAL A 1 138 ? 13.555 10.484 -5.309 1 98.5 138 VAL A N 1
ATOM 1010 C CA . VAL A 1 138 ? 12.469 11.438 -5.488 1 98.5 138 VAL A CA 1
ATOM 1011 C C . VAL A 1 138 ? 13.023 12.859 -5.527 1 98.5 138 VAL A C 1
ATOM 1013 O O . VAL A 1 138 ? 12.688 13.641 -6.422 1 98.5 138 VAL A O 1
ATOM 1016 N N . CYS A 1 139 ? 13.922 13.211 -4.609 1 98.19 139 CYS A N 1
ATOM 1017 C CA . CYS A 1 139 ? 14.5 14.547 -4.523 1 98.19 139 CYS A CA 1
ATOM 1018 C C . CYS A 1 139 ? 15.336 14.859 -5.758 1 98.19 139 CYS A C 1
ATOM 1020 O O . CYS A 1 139 ? 15.297 15.977 -6.273 1 98.19 139 CYS A O 1
ATOM 1022 N N . ASP A 1 140 ? 16.062 13.844 -6.227 1 97.81 140 ASP A N 1
ATOM 1023 C CA . ASP A 1 140 ? 16.891 14.031 -7.41 1 97.81 140 ASP A CA 1
ATOM 1024 C C . ASP A 1 140 ? 16.031 14.281 -8.648 1 97.81 140 ASP A C 1
ATOM 1026 O O . ASP A 1 140 ? 16.391 15.078 -9.516 1 97.81 140 ASP A O 1
ATOM 1030 N N . ALA A 1 141 ? 14.922 13.648 -8.742 1 97.62 141 ALA A N 1
ATOM 1031 C CA . ALA A 1 141 ? 14.062 13.703 -9.93 1 97.62 141 ALA A CA 1
ATOM 1032 C C . ALA A 1 141 ? 13.25 14.992 -9.953 1 97.62 141 ALA A C 1
ATOM 1034 O O . ALA A 1 141 ? 12.812 15.438 -11.016 1 97.62 141 ALA A O 1
ATOM 1035 N N . VAL A 1 142 ? 13 15.586 -8.766 1 97.06 142 VAL A N 1
ATOM 1036 C CA . VAL A 1 142 ? 12.219 16.812 -8.656 1 97.06 142 VAL A CA 1
ATOM 1037 C C . VAL A 1 142 ? 13.016 17.859 -7.887 1 97.06 142 VAL A C 1
ATOM 1039 O O . VAL A 1 142 ? 12.625 18.266 -6.785 1 97.06 142 VAL A O 1
ATOM 1042 N N . PRO A 1 143 ? 13.961 18.453 -8.438 1 95.56 143 PRO A N 1
ATOM 1043 C CA . PRO A 1 143 ? 14.945 19.25 -7.703 1 95.56 143 PRO A CA 1
ATOM 1044 C C . PRO A 1 143 ? 14.336 20.516 -7.098 1 95.56 143 PRO A C 1
ATOM 1046 O O . PRO A 1 143 ? 14.844 21.016 -6.094 1 95.56 143 PRO A O 1
ATOM 1049 N N . ALA A 1 144 ? 13.289 20.953 -7.676 1 95.44 144 ALA A N 1
ATOM 1050 C CA . ALA A 1 144 ? 12.695 22.203 -7.203 1 95.44 144 ALA A CA 1
ATOM 1051 C C . ALA A 1 144 ? 11.797 21.953 -5.996 1 95.44 144 ALA A C 1
ATOM 1053 O O . ALA A 1 144 ? 11.336 22.906 -5.352 1 95.44 144 ALA A O 1
ATOM 1054 N N . ALA A 1 145 ? 11.602 20.734 -5.625 1 96.69 145 ALA A N 1
ATOM 1055 C CA . ALA A 1 145 ? 10.602 20.438 -4.605 1 96.69 145 ALA A CA 1
ATOM 1056 C C . ALA A 1 145 ? 11.234 20.391 -3.217 1 96.69 145 ALA A C 1
ATOM 1058 O O . ALA A 1 145 ? 12.281 19.75 -3.025 1 96.69 145 ALA A O 1
ATOM 1059 N N . ALA A 1 146 ? 10.648 21.156 -2.283 1 98.56 146 ALA A N 1
ATOM 1060 C CA . ALA A 1 146 ? 10.852 20.844 -0.871 1 98.56 146 ALA A CA 1
ATOM 1061 C C . ALA A 1 146 ? 10.016 19.641 -0.449 1 98.56 146 ALA A C 1
ATOM 1063 O O . ALA A 1 146 ? 8.891 19.453 -0.921 1 98.56 146 ALA A O 1
ATOM 1064 N N . VAL A 1 147 ? 10.602 18.797 0.422 1 98.81 147 VAL A N 1
ATOM 1065 C CA . VAL A 1 147 ? 9.922 17.547 0.762 1 98.81 147 VAL A CA 1
ATOM 1066 C C . VAL A 1 147 ? 9.703 17.469 2.271 1 98.81 147 VAL A C 1
ATOM 1068 O O . VAL A 1 147 ? 10.641 17.672 3.051 1 98.81 147 VAL A O 1
ATOM 1071 N N . VAL A 1 148 ? 8.461 17.297 2.668 1 98.94 148 VAL A N 1
ATOM 1072 C CA . VAL A 1 148 ? 8.125 16.875 4.023 1 98.94 148 VAL A CA 1
ATOM 1073 C C . VAL A 1 148 ? 7.945 15.367 4.062 1 98.94 148 VAL A C 1
ATOM 1075 O O . VAL A 1 148 ? 7.117 14.812 3.334 1 98.94 148 VAL A O 1
ATOM 1078 N N . VAL A 1 149 ? 8.703 14.711 4.934 1 98.94 149 VAL A N 1
ATOM 1079 C CA . VAL A 1 149 ? 8.656 13.258 5.059 1 98.94 149 VAL A CA 1
ATOM 1080 C C . VAL A 1 149 ? 7.398 12.852 5.824 1 98.94 149 VAL A C 1
ATOM 1082 O O . VAL A 1 149 ? 7.109 13.398 6.891 1 98.94 149 VAL A O 1
ATOM 1085 N N . TYR A 1 150 ? 6.637 11.969 5.223 1 98.5 150 TYR A N 1
ATOM 1086 C CA . TYR A 1 150 ? 5.461 11.375 5.844 1 98.5 150 TYR A CA 1
ATOM 1087 C C . TYR A 1 150 ? 5.809 10.055 6.531 1 98.5 150 TYR A C 1
ATOM 1089 O O . TYR A 1 150 ? 5.895 9.016 5.883 1 98.5 150 TYR A O 1
ATOM 1097 N N . ASP A 1 151 ? 5.957 10.086 7.887 1 96.88 151 ASP A N 1
ATOM 1098 C CA . ASP A 1 151 ? 6.379 8.906 8.641 1 96.88 151 ASP A CA 1
ATOM 1099 C C . ASP A 1 151 ? 5.219 8.328 9.453 1 96.88 151 ASP A C 1
ATOM 1101 O O . ASP A 1 151 ? 5.203 8.422 10.68 1 96.88 151 ASP A O 1
ATOM 1105 N N . ASN A 1 152 ? 4.281 7.762 8.805 1 95.88 152 ASN A N 1
ATOM 1106 C CA . ASN A 1 152 ? 3.191 6.992 9.398 1 95.88 152 ASN A CA 1
ATOM 1107 C C . ASN A 1 152 ? 3.551 5.516 9.523 1 95.88 152 ASN A C 1
ATOM 1109 O O . ASN A 1 152 ? 3.424 4.758 8.562 1 95.88 152 ASN A O 1
ATOM 1113 N N . THR A 1 153 ? 3.906 5.031 10.711 1 93.75 153 THR A N 1
ATOM 1114 C CA . THR A 1 153 ? 4.527 3.732 10.953 1 93.75 153 THR A CA 1
ATOM 1115 C C . THR A 1 153 ? 3.574 2.602 10.578 1 93.75 153 THR A C 1
ATOM 1117 O O . THR A 1 153 ? 4.008 1.558 10.078 1 93.75 153 THR A O 1
ATOM 1120 N N . GLY A 1 154 ? 2.34 2.773 10.883 1 93.69 154 GLY A N 1
ATOM 1121 C CA . GLY A 1 154 ? 1.369 1.745 10.547 1 93.69 154 GLY A CA 1
ATOM 1122 C C . GLY A 1 154 ? 1.188 1.562 9.055 1 93.69 154 GLY A C 1
ATOM 1123 O O . GLY A 1 154 ? 1.116 0.432 8.562 1 93.69 154 GLY A O 1
ATOM 1124 N N . VAL A 1 155 ? 1.182 2.633 8.289 1 96.69 155 VAL A N 1
ATOM 1125 C CA . VAL A 1 155 ? 0.967 2.604 6.844 1 96.69 155 VAL A CA 1
ATOM 1126 C C . VAL A 1 155 ? 2.217 2.076 6.145 1 96.69 155 VAL A C 1
ATOM 1128 O O . VAL A 1 155 ? 2.129 1.204 5.277 1 96.69 155 VAL A O 1
ATOM 1131 N N . PHE A 1 156 ? 3.363 2.562 6.57 1 97.44 156 PHE A N 1
ATOM 1132 C CA . PHE A 1 156 ? 4.586 2.328 5.812 1 97.44 156 PHE A CA 1
ATOM 1133 C C . PHE A 1 156 ? 5.391 1.184 6.418 1 97.44 156 PHE A C 1
ATOM 1135 O O . PHE A 1 156 ? 6.578 1.033 6.133 1 97.44 156 PHE A O 1
ATOM 1142 N N . LYS A 1 157 ? 4.766 0.34 7.305 1 95.75 157 LYS A N 1
ATOM 1143 C CA . LYS A 1 157 ? 5.262 -0.938 7.809 1 95.75 157 LYS A CA 1
ATOM 1144 C C . LYS A 1 157 ? 6.559 -0.758 8.594 1 95.75 157 LYS A C 1
ATOM 1146 O O . LYS A 1 157 ? 7.508 -1.522 8.414 1 95.75 157 LYS A O 1
ATOM 1151 N N . GLY A 1 158 ? 6.516 0.264 9.461 1 93.62 158 GLY A N 1
ATOM 1152 C CA . GLY A 1 158 ? 7.648 0.485 10.344 1 93.62 158 GLY A CA 1
ATOM 1153 C C . GLY A 1 158 ? 8.023 1.949 10.484 1 93.62 158 GLY A C 1
ATOM 1154 O O . GLY A 1 158 ? 7.707 2.76 9.609 1 93.62 158 GLY A O 1
ATOM 1155 N N . LYS A 1 159 ? 8.766 2.203 11.484 1 94.56 159 LYS A N 1
ATOM 1156 C CA . LYS A 1 159 ? 9.258 3.559 11.695 1 94.56 159 LYS A CA 1
ATOM 1157 C C . LYS A 1 159 ? 10.555 3.801 10.922 1 94.56 159 LYS A C 1
ATOM 1159 O O . LYS A 1 159 ? 11.312 2.865 10.672 1 94.56 159 LYS A O 1
ATOM 1164 N N . ILE A 1 160 ? 10.75 5.016 10.516 1 98.38 160 ILE A N 1
ATOM 1165 C CA . ILE A 1 160 ? 12.07 5.395 10.023 1 98.38 160 ILE A CA 1
ATOM 1166 C C . ILE A 1 160 ? 13.078 5.363 11.164 1 98.38 160 ILE A C 1
ATOM 1168 O O . ILE A 1 160 ? 12.859 5.977 12.211 1 98.38 160 ILE A O 1
ATOM 1172 N N . SER A 1 161 ? 14.156 4.605 11.047 1 98.25 161 SER A N 1
ATOM 1173 C CA . SER A 1 161 ? 15.156 4.516 12.109 1 98.25 161 SER A CA 1
ATOM 1174 C C . SER A 1 161 ? 15.891 5.844 12.297 1 98.25 161 SER A C 1
ATOM 1176 O O . SER A 1 161 ? 15.906 6.68 11.391 1 98.25 161 SER A O 1
ATOM 1178 N N . SER A 1 162 ? 16.484 6 13.469 1 98.69 162 SER A N 1
ATOM 1179 C CA . SER A 1 162 ? 17.281 7.203 13.695 1 98.69 162 SER A CA 1
ATOM 1180 C C . SER A 1 162 ? 18.469 7.273 12.727 1 98.69 162 SER A C 1
ATOM 1182 O O . SER A 1 162 ? 18.859 8.359 12.305 1 98.69 162 SER A O 1
ATOM 1184 N N . ALA A 1 163 ? 19 6.129 12.398 1 98.75 163 ALA A N 1
ATOM 1185 C CA . ALA A 1 163 ? 20.094 6.094 11.43 1 98.75 163 ALA A CA 1
ATOM 1186 C C . ALA A 1 163 ? 19.625 6.574 10.055 1 98.75 163 ALA A C 1
ATOM 1188 O O . ALA A 1 163 ? 20.344 7.309 9.375 1 98.75 163 ALA A O 1
ATOM 1189 N N . ALA A 1 164 ? 18.469 6.137 9.641 1 98.75 164 ALA A N 1
ATOM 1190 C CA . ALA A 1 164 ? 17.906 6.602 8.383 1 98.75 164 ALA A CA 1
ATOM 1191 C C . ALA A 1 164 ? 17.594 8.094 8.438 1 98.75 164 ALA A C 1
ATOM 1193 O O . ALA A 1 164 ? 17.797 8.812 7.457 1 98.75 164 ALA A O 1
ATOM 1194 N N . TYR A 1 165 ? 17.047 8.57 9.555 1 98.88 165 TYR A N 1
ATOM 1195 C CA . TYR A 1 165 ? 16.797 10 9.727 1 98.88 165 TYR A CA 1
ATOM 1196 C C . TYR A 1 165 ? 18.094 10.797 9.57 1 98.88 165 TYR A C 1
ATOM 1198 O O . TYR A 1 165 ? 18.094 11.867 8.961 1 98.88 165 TYR A O 1
ATOM 1206 N N . ALA A 1 166 ? 19.172 10.281 10.148 1 98.88 166 ALA A N 1
ATOM 1207 C CA . ALA A 1 166 ? 20.469 10.945 10.008 1 98.88 166 ALA A CA 1
ATOM 1208 C C . ALA A 1 166 ? 20.875 11.055 8.547 1 98.88 166 ALA A C 1
ATOM 1210 O O . ALA A 1 166 ? 21.375 12.094 8.109 1 98.88 166 ALA A O 1
ATOM 1211 N N . ALA A 1 167 ? 20.672 10.008 7.809 1 98.88 167 ALA A N 1
ATOM 1212 C CA . ALA A 1 167 ? 21 10.008 6.383 1 98.88 167 ALA A CA 1
ATOM 1213 C C . ALA A 1 167 ? 20.078 10.961 5.617 1 98.88 167 ALA A C 1
ATOM 1215 O O . ALA A 1 167 ? 20.531 11.688 4.73 1 98.88 167 ALA A O 1
ATOM 1216 N N . LEU A 1 168 ? 18.781 10.961 5.91 1 98.81 168 LEU A N 1
ATOM 1217 C CA . LEU A 1 168 ? 17.828 11.852 5.266 1 98.81 168 LEU A CA 1
ATOM 1218 C C . LEU A 1 168 ? 18.188 13.312 5.531 1 98.81 168 LEU A C 1
ATOM 1220 O O . LEU A 1 168 ? 17.938 14.172 4.688 1 98.81 168 LEU A O 1
ATOM 1224 N N . ALA A 1 169 ? 18.766 13.609 6.688 1 98.56 169 ALA A N 1
ATOM 1225 C CA . ALA A 1 169 ? 19.109 14.969 7.082 1 98.56 169 ALA A CA 1
ATOM 1226 C C . ALA A 1 169 ? 20.188 15.547 6.168 1 98.56 169 ALA A C 1
ATOM 1228 O O . ALA A 1 169 ? 20.406 16.766 6.129 1 98.56 169 ALA A O 1
ATOM 1229 N N . GLU A 1 170 ? 20.859 14.68 5.422 1 98.25 170 GLU A N 1
ATOM 1230 C CA . GLU A 1 170 ? 21.906 15.117 4.5 1 98.25 170 GLU A CA 1
ATOM 1231 C C . GLU A 1 170 ? 21.312 15.531 3.152 1 98.25 170 GLU A C 1
ATOM 1233 O O . GLU A 1 170 ? 22.016 16.062 2.295 1 98.25 170 GLU A O 1
ATOM 1238 N N . ILE A 1 171 ? 20.047 15.352 2.928 1 98.06 171 ILE A N 1
ATOM 1239 C CA . ILE A 1 171 ? 19.359 15.75 1.704 1 98.06 171 ILE A CA 1
ATOM 1240 C C . ILE A 1 171 ? 18.719 17.125 1.901 1 98.06 171 ILE A C 1
ATOM 1242 O O . ILE A 1 171 ? 17.703 17.25 2.592 1 98.06 171 ILE A O 1
ATOM 1246 N N . PRO A 1 172 ? 19.188 18.156 1.305 1 96.19 172 PRO A N 1
ATOM 1247 C CA . PRO A 1 172 ? 18.766 19.531 1.604 1 96.19 172 PRO A CA 1
ATOM 1248 C C . PRO A 1 172 ? 17.297 19.781 1.275 1 96.19 172 PRO A C 1
ATOM 1250 O O . PRO A 1 172 ? 16.656 20.641 1.891 1 96.19 172 PRO A O 1
ATOM 1253 N N . GLN A 1 173 ? 16.766 18.984 0.375 1 98.06 173 GLN A N 1
ATOM 1254 C CA . GLN A 1 173 ? 15.375 19.188 -0.048 1 98.06 173 GLN A CA 1
ATOM 1255 C C . GLN A 1 173 ? 14.398 18.734 1.035 1 98.06 173 GLN A C 1
ATOM 1257 O O . GLN A 1 173 ? 13.227 19.109 1.015 1 98.06 173 GLN A O 1
ATOM 1262 N N . ILE A 1 174 ? 14.82 17.875 1.935 1 98.62 174 ILE A N 1
ATOM 1263 C CA . ILE A 1 174 ? 13.953 17.469 3.035 1 98.62 174 ILE A CA 1
ATOM 1264 C C . ILE A 1 174 ? 13.898 18.562 4.09 1 98.62 174 ILE A C 1
ATOM 1266 O O . ILE A 1 174 ? 14.914 18.906 4.699 1 98.62 174 ILE A O 1
ATOM 1270 N N . VAL A 1 175 ? 12.68 19.078 4.293 1 98.75 175 VAL A N 1
ATOM 1271 C CA . VAL A 1 175 ? 12.617 20.328 5.051 1 98.75 175 VAL A CA 1
ATOM 1272 C C . VAL A 1 175 ? 11.867 20.094 6.359 1 98.75 175 VAL A C 1
ATOM 1274 O O . VAL A 1 175 ? 11.836 20.969 7.227 1 98.75 175 VAL A O 1
ATOM 1277 N N . ALA A 1 176 ? 11.242 18.953 6.559 1 98.88 176 ALA A N 1
ATOM 1278 C CA . ALA A 1 176 ? 10.547 18.562 7.781 1 98.88 176 ALA A CA 1
ATOM 1279 C C . ALA A 1 176 ? 10.117 17.094 7.719 1 98.88 176 ALA A C 1
ATOM 1281 O O . ALA A 1 176 ? 10.164 16.469 6.656 1 98.88 176 ALA A O 1
ATOM 1282 N N . SER A 1 177 ? 9.734 16.531 8.812 1 98.88 177 SER A N 1
ATOM 1283 C CA . SER A 1 177 ? 9.125 15.203 8.875 1 98.88 177 SER A CA 1
ATOM 1284 C C . SER A 1 177 ? 7.945 15.188 9.836 1 98.88 177 SER A C 1
ATOM 1286 O O . SER A 1 177 ? 8.039 15.711 10.953 1 98.88 177 SER A O 1
ATOM 1288 N N . LYS A 1 178 ? 6.867 14.656 9.344 1 98.38 178 LYS A N 1
ATOM 1289 C CA . LYS A 1 178 ? 5.758 14.344 10.242 1 98.38 178 LYS A CA 1
ATOM 1290 C C . LYS A 1 178 ? 6.176 13.32 11.297 1 98.38 178 LYS A C 1
ATOM 1292 O O . LYS A 1 178 ? 6.77 12.297 10.969 1 98.38 178 LYS A O 1
ATOM 1297 N N . HIS A 1 179 ? 5.961 13.594 12.531 1 97.25 179 HIS A N 1
ATOM 1298 C CA . HIS A 1 179 ? 6.281 12.766 13.695 1 97.25 179 HIS A CA 1
ATOM 1299 C C . HIS A 1 179 ? 5.164 12.812 14.727 1 97.25 179 HIS A C 1
ATOM 1301 O O . HIS A 1 179 ? 4.195 13.562 14.57 1 97.25 179 HIS A O 1
ATOM 1307 N N . LEU A 1 180 ? 5.227 11.961 15.742 1 94.25 180 LEU A N 1
ATOM 1308 C CA . LEU A 1 180 ? 4.203 11.961 16.781 1 94.25 180 LEU A CA 1
ATOM 1309 C C . LEU A 1 180 ? 4.641 12.797 17.984 1 94.25 180 LEU A C 1
ATOM 1311 O O . LEU A 1 180 ? 3.816 13.18 18.812 1 94.25 180 LEU A O 1
ATOM 1315 N N . GLY A 1 181 ? 5.957 13.078 18.062 1 96 181 GLY A N 1
ATOM 1316 C CA . GLY A 1 181 ? 6.496 13.805 19.203 1 96 181 GLY A CA 1
ATOM 1317 C C . GLY A 1 181 ? 6.848 12.898 20.359 1 96 181 GLY A C 1
ATOM 1318 O O . GLY A 1 181 ? 7.168 11.727 20.172 1 96 181 GLY A O 1
ATOM 1319 N N . VAL A 1 182 ? 6.918 13.5 21.516 1 96 182 VAL A N 1
ATOM 1320 C CA . VAL A 1 182 ? 7.246 12.742 22.734 1 96 182 VAL A CA 1
ATOM 1321 C C . VAL A 1 182 ? 6.074 11.844 23.109 1 96 182 VAL A C 1
ATOM 1323 O O . VAL A 1 182 ? 4.934 12.305 23.219 1 96 182 VAL A O 1
ATOM 1326 N N . LEU A 1 183 ? 6.34 10.602 23.156 1 90.62 183 LEU A N 1
ATOM 1327 C CA . LEU A 1 183 ? 5.363 9.617 23.609 1 90.62 183 LEU A CA 1
ATOM 1328 C C . LEU A 1 183 ? 5.855 8.922 24.875 1 90.62 183 LEU A C 1
ATOM 1330 O O . LEU A 1 183 ? 7.043 8.625 25 1 90.62 183 LEU A O 1
ATOM 1334 N N . SER A 1 184 ? 4.926 8.727 25.719 1 84.5 184 SER A N 1
ATOM 1335 C CA . SER A 1 184 ? 5.281 8.062 26.969 1 84.5 184 SER A CA 1
ATOM 1336 C C . SER A 1 184 ? 5.918 6.699 26.719 1 84.5 184 SER A C 1
ATOM 1338 O O . SER A 1 184 ? 5.414 5.918 25.906 1 84.5 184 SER A O 1
ATOM 1340 N N . GLY A 1 185 ? 6.996 6.508 27.391 1 88.81 185 GLY A N 1
ATOM 1341 C CA . GLY A 1 185 ? 7.668 5.219 27.328 1 88.81 185 GLY A CA 1
ATOM 1342 C C . GLY A 1 185 ? 8.492 5.043 26.062 1 88.81 185 GLY A C 1
ATOM 1343 O O . GLY A 1 185 ? 8.969 3.945 25.781 1 88.81 185 GLY A O 1
ATOM 1344 N N . SER A 1 186 ? 8.57 6.082 25.328 1 91.38 186 SER A N 1
ATOM 1345 C CA . SER A 1 186 ? 9.344 5.984 24.094 1 91.38 186 SER A CA 1
ATOM 1346 C C . SER A 1 186 ? 10.43 7.055 24.047 1 91.38 186 SER A C 1
ATOM 1348 O O . SER A 1 186 ? 10.203 8.203 24.438 1 91.38 186 SER A O 1
ATOM 1350 N N . ASP A 1 187 ? 11.602 6.695 23.562 1 95.25 187 ASP A N 1
ATOM 1351 C CA . ASP A 1 187 ? 12.695 7.637 23.375 1 95.25 187 ASP A CA 1
ATOM 1352 C C . ASP A 1 187 ? 12.906 7.945 21.891 1 95.25 187 ASP A C 1
ATOM 1354 O O . ASP A 1 187 ? 13.922 8.531 21.516 1 95.25 187 ASP A O 1
ATOM 1358 N N . ALA A 1 188 ? 11.961 7.508 21.109 1 96.12 188 ALA A N 1
ATOM 1359 C CA . ALA A 1 188 ? 12.117 7.617 19.656 1 96.12 188 ALA A CA 1
ATOM 1360 C C . ALA A 1 188 ? 12.305 9.07 19.234 1 96.12 188 ALA A C 1
ATOM 1362 O O . ALA A 1 188 ? 13.172 9.383 18.422 1 96.12 188 ALA A O 1
ATOM 1363 N N . TYR A 1 189 ? 11.516 9.945 19.797 1 97.94 189 TYR A N 1
ATOM 1364 C CA . TYR A 1 189 ? 11.586 11.352 19.422 1 97.94 189 TYR A CA 1
ATOM 1365 C C . TYR A 1 189 ? 12.953 11.938 19.734 1 97.94 189 TYR A C 1
ATOM 1367 O O . TYR A 1 189 ? 13.562 12.625 18.906 1 97.94 189 TYR A O 1
ATOM 1375 N N . ALA A 1 190 ? 13.422 11.648 20.938 1 98.12 190 ALA A N 1
ATOM 1376 C CA . ALA A 1 190 ? 14.719 12.148 21.375 1 98.12 190 ALA A CA 1
ATOM 1377 C C . ALA A 1 190 ? 15.836 11.641 20.453 1 98.12 190 ALA A C 1
ATOM 1379 O O . ALA A 1 190 ? 16.703 12.414 20.031 1 98.12 190 ALA A O 1
ATOM 1380 N N . SER A 1 191 ? 15.812 10.352 20.172 1 98.56 191 SER A N 1
ATOM 1381 C CA . SER A 1 191 ? 16.828 9.742 19.328 1 98.56 191 SER A CA 1
ATOM 1382 C C . SER A 1 191 ? 16.781 10.312 17.922 1 98.56 191 SER A C 1
ATOM 1384 O O . SER A 1 191 ? 17.828 10.555 17.312 1 98.56 191 SER A O 1
ATOM 1386 N N . ASP A 1 192 ? 15.594 10.492 17.375 1 98.62 192 ASP A N 1
ATOM 1387 C CA . ASP A 1 192 ? 15.445 11 16.016 1 98.62 192 ASP A CA 1
ATOM 1388 C C . ASP A 1 192 ? 15.867 12.469 15.938 1 98.62 192 ASP A C 1
ATOM 1390 O O . ASP A 1 192 ? 16.484 12.891 14.953 1 98.62 192 ASP A O 1
ATOM 1394 N N . LEU A 1 193 ? 15.539 13.305 16.938 1 98.56 193 LEU A N 1
ATOM 1395 C CA . LEU A 1 193 ? 15.977 14.695 17 1 98.56 193 LEU A CA 1
ATOM 1396 C C . LEU A 1 193 ? 17.5 14.781 16.984 1 98.56 193 LEU A C 1
ATOM 1398 O O . LEU A 1 193 ? 18.078 15.602 16.266 1 98.56 193 LEU A O 1
ATOM 1402 N N . ALA A 1 194 ? 18.078 13.93 17.812 1 98.5 194 ALA A N 1
ATOM 1403 C CA . ALA A 1 194 ? 19.531 13.898 17.859 1 98.5 194 ALA A CA 1
ATOM 1404 C C . ALA A 1 194 ? 20.125 13.523 16.5 1 98.5 194 ALA A C 1
ATOM 1406 O O . ALA A 1 194 ? 21.156 14.055 16.094 1 98.5 194 ALA A O 1
ATOM 1407 N N . ALA A 1 195 ? 19.469 12.633 15.812 1 98.75 195 ALA A N 1
ATOM 1408 C CA . ALA A 1 195 ? 19.953 12.102 14.539 1 98.75 195 ALA A CA 1
ATOM 1409 C C . ALA A 1 195 ? 19.906 13.172 13.453 1 98.75 195 ALA A C 1
ATOM 1411 O O . ALA A 1 195 ? 20.812 13.258 12.609 1 98.75 195 ALA A O 1
ATOM 1412 N N . VAL A 1 196 ? 18.844 14.016 13.398 1 98.5 196 VAL A N 1
ATOM 1413 C CA . VAL A 1 196 ? 18.688 14.977 12.312 1 98.5 196 VAL A CA 1
ATOM 1414 C C . VAL A 1 196 ? 19.531 16.219 12.578 1 98.5 196 VAL A C 1
ATOM 1416 O O . VAL A 1 196 ? 19.75 17.031 11.68 1 98.5 196 VAL A O 1
ATOM 1419 N N . LYS A 1 197 ? 20.031 16.5 13.812 1 97.38 197 LYS A N 1
ATOM 1420 C CA . LYS A 1 197 ? 20.969 17.547 14.203 1 97.38 197 LYS A CA 1
ATOM 1421 C C . LYS A 1 197 ? 20.484 18.922 13.773 1 97.38 197 LYS A C 1
ATOM 1423 O O . LYS A 1 197 ? 21.25 19.719 13.219 1 97.38 197 LYS A O 1
ATOM 1428 N N . GLY A 1 198 ? 19.25 19.094 13.906 1 97.19 198 GLY A N 1
ATOM 1429 C CA . GLY A 1 198 ? 18.703 20.406 13.664 1 97.19 198 GLY A CA 1
ATOM 1430 C C . GLY A 1 198 ? 18.578 20.75 12.188 1 97.19 198 GLY A C 1
ATOM 1431 O O . GLY A 1 198 ? 18.219 21.875 11.828 1 97.19 198 GLY A O 1
ATOM 1432 N N . ARG A 1 199 ? 18.828 19.781 11.297 1 98.06 199 ARG A N 1
ATOM 1433 C CA . ARG A 1 199 ? 18.797 20.062 9.867 1 98.06 199 ARG A CA 1
ATOM 1434 C C . ARG A 1 199 ? 17.359 20.312 9.391 1 98.06 199 ARG A C 1
ATOM 1436 O O . ARG A 1 199 ? 17.141 21.109 8.469 1 98.06 199 ARG A O 1
ATOM 1443 N N . PHE A 1 200 ? 16.406 19.656 9.906 1 98.38 200 PHE A N 1
ATOM 1444 C CA . PHE A 1 200 ? 15 19.938 9.688 1 98.38 200 PHE A CA 1
ATOM 1445 C C . PHE A 1 200 ? 14.172 19.547 10.914 1 98.38 200 PHE A C 1
ATOM 1447 O O . PHE A 1 200 ? 14.594 18.703 11.703 1 98.38 200 PHE A O 1
ATOM 1454 N N . PRO A 1 201 ? 13.047 20.203 11.133 1 98.62 201 PRO A N 1
ATOM 1455 C CA . PRO A 1 201 ? 12.227 19.891 12.305 1 98.62 201 PRO A CA 1
ATOM 1456 C C . PRO A 1 201 ? 11.492 18.562 12.172 1 98.62 201 PRO A C 1
ATOM 1458 O O . PRO A 1 201 ? 11.047 18.203 11.078 1 98.62 201 PRO A O 1
ATOM 1461 N N . LEU A 1 202 ? 11.398 17.797 13.258 1 98.75 202 LEU A N 1
ATOM 1462 C CA . LEU A 1 202 ? 10.461 16.688 13.445 1 98.75 202 LEU A CA 1
ATOM 1463 C C . LEU A 1 202 ? 9.172 17.188 14.086 1 98.75 202 LEU A C 1
ATOM 1465 O O . LEU A 1 202 ? 9.164 17.562 15.266 1 98.75 202 LEU A O 1
ATOM 1469 N N . LEU A 1 203 ? 8.109 17.188 13.328 1 98.81 203 LEU A N 1
ATOM 1470 C CA . LEU A 1 203 ? 6.871 17.859 13.719 1 98.81 203 LEU A CA 1
ATOM 1471 C C . LEU A 1 203 ? 6.023 16.969 14.609 1 98.81 203 LEU A C 1
ATOM 1473 O O . LEU A 1 203 ? 5.457 15.969 14.148 1 98.81 203 LEU A O 1
ATOM 1477 N N . PRO A 1 204 ? 5.891 17.297 15.867 1 98.19 204 PRO A N 1
ATOM 1478 C CA . PRO A 1 204 ? 4.934 16.547 16.688 1 98.19 204 PRO A CA 1
ATOM 1479 C C . PRO A 1 204 ? 3.482 16.891 16.359 1 98.19 204 PRO A C 1
ATOM 1481 O O . PRO A 1 204 ? 3.217 17.906 15.703 1 98.19 204 PRO A O 1
ATOM 1484 N N . THR A 1 205 ? 2.594 16.016 16.797 1 96.81 205 THR A N 1
ATOM 1485 C CA . THR A 1 205 ? 1.188 16.406 16.75 1 96.81 205 THR A CA 1
ATOM 1486 C C . THR A 1 205 ? 0.938 17.641 17.609 1 96.81 205 THR A C 1
ATOM 1488 O O . THR A 1 205 ? 1.655 17.891 18.578 1 96.81 205 THR A O 1
ATOM 1491 N N . ALA A 1 206 ? -0.058 18.375 17.25 1 96.81 206 ALA A N 1
ATOM 1492 C CA . ALA A 1 206 ? -0.346 19.609 17.969 1 96.81 206 ALA A CA 1
ATOM 1493 C C . ALA A 1 206 ? -0.595 19.344 19.453 1 96.81 206 ALA A C 1
ATOM 1495 O O . ALA A 1 206 ? -0.243 20.156 20.312 1 96.81 206 ALA A O 1
ATOM 1496 N N . ASP A 1 207 ? -1.2 18.188 19.75 1 94.31 207 ASP A N 1
ATOM 1497 C CA . ASP A 1 207 ? -1.479 17.859 21.156 1 94.31 207 ASP A CA 1
ATOM 1498 C C . ASP A 1 207 ? -0.214 17.406 21.875 1 94.31 207 ASP A C 1
ATOM 1500 O O . ASP A 1 207 ? -0.198 17.281 23.094 1 94.31 207 ASP A O 1
ATOM 1504 N N . ASN A 1 208 ? 0.859 17.203 21.125 1 96.19 208 ASN A N 1
ATOM 1505 C CA . ASN A 1 208 ? 2.146 16.844 21.703 1 96.19 208 ASN A CA 1
ATOM 1506 C C . ASN A 1 208 ? 3.172 17.969 21.531 1 96.19 208 ASN A C 1
ATOM 1508 O O . ASN A 1 208 ? 4.359 17.766 21.797 1 96.19 208 ASN A O 1
ATOM 1512 N N . TRP A 1 209 ? 2.691 19.094 21.078 1 97.88 209 TRP A N 1
ATOM 1513 C CA . TRP A 1 209 ? 3.598 20.203 20.797 1 97.88 209 TRP A CA 1
ATOM 1514 C C . TRP A 1 209 ? 4.242 20.719 22.078 1 97.88 209 TRP A C 1
ATOM 1516 O O . TRP A 1 209 ? 5.469 20.75 22.203 1 97.88 209 TRP A O 1
ATOM 1526 N N . LEU A 1 210 ? 3.443 21.078 23.078 1 97.56 210 LEU A N 1
ATOM 1527 C CA . LEU A 1 210 ? 3.938 21.656 24.312 1 97.56 210 LEU A CA 1
ATOM 1528 C C . LEU A 1 210 ? 4.809 20.672 25.078 1 97.56 210 LEU A C 1
ATOM 1530 O O . LEU A 1 210 ? 5.93 21 25.469 1 97.56 210 LEU A O 1
ATOM 1534 N N . PRO A 1 211 ? 4.359 19.391 25.219 1 96.88 211 PRO A N 1
ATOM 1535 C CA . PRO A 1 211 ? 5.238 18.422 25.875 1 96.88 211 PRO A CA 1
ATOM 1536 C C . PRO A 1 211 ? 6.574 18.266 25.156 1 96.88 211 PRO A C 1
ATOM 1538 O O . PRO A 1 211 ? 7.613 18.109 25.797 1 96.88 211 PRO A O 1
ATOM 1541 N N . SER A 1 212 ? 6.57 18.266 23.844 1 98 212 SER A N 1
ATOM 1542 C CA . SER A 1 212 ? 7.801 18.109 23.078 1 98 212 SER A CA 1
ATOM 1543 C C . SER A 1 212 ? 8.711 19.328 23.234 1 98 212 SER A C 1
ATOM 1545 O O . SER A 1 212 ? 9.93 19.188 23.359 1 98 212 SER A O 1
ATOM 1547 N N . LEU A 1 213 ? 8.086 20.484 23.219 1 97.06 213 LEU A N 1
ATOM 1548 C CA . LEU A 1 213 ? 8.844 21.719 23.406 1 97.06 213 LEU A CA 1
ATOM 1549 C C . LEU A 1 213 ? 9.453 21.797 24.797 1 97.06 213 LEU A C 1
ATOM 1551 O O . LEU A 1 213 ? 10.586 22.25 24.969 1 97.06 213 LEU A O 1
ATOM 1555 N N . GLU A 1 214 ? 8.695 21.391 25.828 1 96.38 214 GLU A N 1
ATOM 1556 C CA . GLU A 1 214 ? 9.195 21.375 27.188 1 96.38 214 GLU A CA 1
ATOM 1557 C C . GLU A 1 214 ? 10.344 20.391 27.359 1 96.38 214 GLU A C 1
ATOM 1559 O O . GLU A 1 214 ? 11.305 20.672 28.078 1 96.38 214 GLU A O 1
ATOM 1564 N N . ALA A 1 215 ? 10.242 19.297 26.688 1 97.19 215 ALA A N 1
ATOM 1565 C CA . ALA A 1 215 ? 11.281 18.266 26.75 1 97.19 215 ALA A CA 1
ATOM 1566 C C . ALA A 1 215 ? 12.508 18.688 25.953 1 97.19 215 ALA A C 1
ATOM 1568 O O . ALA A 1 215 ? 13.641 18.359 26.312 1 97.19 215 ALA A O 1
ATOM 1569 N N . PHE A 1 216 ? 12.32 19.406 24.891 1 97.62 216 PHE A N 1
ATOM 1570 C CA . PHE A 1 216 ? 13.398 19.797 24 1 97.62 216 PHE A CA 1
ATOM 1571 C C . PHE A 1 216 ? 13.273 21.266 23.609 1 97.62 216 PHE A C 1
ATOM 1573 O O . PHE A 1 216 ? 13.047 21.578 22.438 1 97.62 216 PHE A O 1
ATOM 1580 N N . PRO A 1 217 ? 13.57 22.188 24.562 1 96.31 217 PRO A N 1
ATOM 1581 C CA . PRO A 1 217 ? 13.414 23.625 24.312 1 96.31 217 PRO A CA 1
ATOM 1582 C C . PRO A 1 217 ? 14.234 24.125 23.125 1 96.31 217 PRO A C 1
ATOM 1584 O O . PRO A 1 217 ? 15.422 23.797 23.016 1 96.31 217 PRO A O 1
ATOM 1587 N N . GLY A 1 218 ? 13.531 24.828 22.203 1 94.81 218 GLY A N 1
ATOM 1588 C CA . GLY A 1 218 ? 14.203 25.438 21.062 1 94.81 218 GLY A CA 1
ATOM 1589 C C . GLY A 1 218 ? 14.359 24.516 19.875 1 94.81 218 GLY A C 1
ATOM 1590 O O . GLY A 1 218 ? 14.805 24.938 18.812 1 94.81 218 GLY A O 1
ATOM 1591 N N . GLU A 1 219 ? 13.883 23.219 19.969 1 97 219 GLU A N 1
ATOM 1592 C CA . GLU A 1 219 ? 14.141 22.25 18.906 1 97 219 GLU A CA 1
ATOM 1593 C C . GLU A 1 219 ? 12.852 21.859 18.188 1 97 219 GLU A C 1
ATOM 1595 O O . GLU A 1 219 ? 12.875 21.047 17.281 1 97 219 GLU A O 1
ATOM 1600 N N . VAL A 1 220 ? 11.773 22.469 18.625 1 97.94 220 VAL A N 1
ATOM 1601 C CA . VAL A 1 220 ? 10.461 22.078 18.109 1 97.94 220 VAL A CA 1
ATOM 1602 C C . VAL A 1 220 ? 9.727 23.312 17.594 1 97.94 220 VAL A C 1
ATOM 1604 O O . VAL A 1 220 ? 8.75 23.75 18.188 1 97.94 220 VAL A O 1
ATOM 1607 N N . PRO A 1 221 ? 10.125 23.828 16.5 1 97.88 221 PRO A N 1
ATOM 1608 C CA . PRO A 1 221 ? 9.625 25.125 16.016 1 97.88 221 PRO A CA 1
ATOM 1609 C C . PRO A 1 221 ? 8.211 25.031 15.445 1 97.88 221 PRO A C 1
ATOM 1611 O O . PRO A 1 221 ? 7.574 26.062 15.203 1 97.88 221 PRO A O 1
ATOM 1614 N N . ALA A 1 222 ? 7.699 23.828 15.203 1 98.56 222 ALA A N 1
ATOM 1615 C CA . ALA A 1 222 ? 6.402 23.656 14.555 1 98.56 222 ALA A CA 1
ATOM 1616 C C . ALA A 1 222 ? 5.742 22.344 14.977 1 98.56 222 ALA A C 1
ATOM 1618 O O . ALA A 1 222 ? 6.41 21.453 15.5 1 98.56 222 ALA A O 1
ATOM 1619 N N . ALA A 1 223 ? 4.457 22.234 14.789 1 98.75 223 ALA A N 1
ATOM 1620 C CA . ALA A 1 223 ? 3.648 21.031 14.992 1 98.75 223 ALA A CA 1
ATOM 1621 C C . ALA A 1 223 ? 2.641 20.859 13.859 1 98.75 223 ALA A C 1
ATOM 1623 O O . ALA A 1 223 ? 2.348 21.797 13.125 1 98.75 223 ALA A O 1
ATOM 1624 N N . TRP A 1 224 ? 2.219 19.625 13.68 1 98.69 224 TRP A N 1
ATOM 1625 C CA . TRP A 1 224 ? 1.186 19.391 12.68 1 98.69 224 TRP A CA 1
ATOM 1626 C C . TRP A 1 224 ? -0.154 19.094 13.336 1 98.69 224 TRP A C 1
ATOM 1628 O O . TRP A 1 224 ? -0.198 18.656 14.492 1 98.69 224 TRP A O 1
ATOM 1638 N N . SER A 1 225 ? -1.246 19.359 12.641 1 98.5 225 SER A N 1
ATOM 1639 C CA . SER A 1 225 ? -2.58 19.078 13.156 1 98.5 225 SER A CA 1
ATOM 1640 C C . SER A 1 225 ? -3.566 18.797 12.031 1 98.5 225 SER A C 1
ATOM 1642 O O . SER A 1 225 ? -3.672 19.578 11.086 1 98.5 225 SER A O 1
ATOM 1644 N N . GLY A 1 226 ? -4.273 17.703 12.125 1 98.12 226 GLY A N 1
ATOM 1645 C CA . GLY A 1 226 ? -5.449 17.469 11.297 1 98.12 226 GLY A CA 1
ATOM 1646 C C . GLY A 1 226 ? -6.695 18.156 11.82 1 98.12 226 GLY A C 1
ATOM 1647 O O . GLY A 1 226 ? -7.664 18.344 11.078 1 98.12 226 GLY A O 1
ATOM 1648 N N . ASP A 1 227 ? -6.656 18.656 13.062 1 98.06 227 ASP A N 1
ATOM 1649 C CA . ASP A 1 227 ? -7.828 19.219 13.719 1 98.06 227 ASP A CA 1
ATOM 1650 C C . ASP A 1 227 ? -8.109 20.641 13.227 1 98.06 227 ASP A C 1
ATOM 1652 O O . ASP A 1 227 ? -9.117 21.234 13.594 1 98.06 227 ASP A O 1
ATOM 1656 N N . VAL A 1 228 ? -7.27 21.125 12.391 1 98.38 228 VAL A N 1
ATOM 1657 C CA . VAL A 1 228 ? -7.562 22.406 11.75 1 98.38 228 VAL A CA 1
ATOM 1658 C C . VAL A 1 228 ? -8.875 22.312 10.977 1 98.38 228 VAL A C 1
ATOM 1660 O O . VAL A 1 228 ? -9.586 23.312 10.82 1 98.38 228 VAL A O 1
ATOM 1663 N N . ALA A 1 229 ? -9.211 21.094 10.57 1 98.56 229 ALA A N 1
ATOM 1664 C CA . ALA A 1 229 ? -10.453 20.875 9.836 1 98.56 229 ALA A CA 1
ATOM 1665 C C . ALA A 1 229 ? -11.656 20.875 10.766 1 98.56 229 ALA A C 1
ATOM 1667 O O . ALA A 1 229 ? -12.805 20.938 10.312 1 98.56 229 ALA A O 1
ATOM 1668 N N . CYS A 1 230 ? -11.43 20.859 12.047 1 98.5 230 CYS A N 1
ATOM 1669 C CA . CYS A 1 230 ? -12.477 21 13.047 1 98.5 230 CYS A CA 1
ATOM 1670 C C . CYS A 1 230 ? -12.641 22.453 13.477 1 98.5 230 CYS A C 1
ATOM 1672 O O . CYS A 1 230 ? -13.547 22.797 14.234 1 98.5 230 CYS A O 1
ATOM 1674 N N . GLY A 1 231 ? -11.812 23.328 13.031 1 98.06 231 GLY A N 1
ATOM 1675 C CA . GLY A 1 231 ? -11.656 24.703 13.492 1 98.06 231 GLY A CA 1
ATOM 1676 C C . GLY A 1 231 ? -10.32 24.953 14.156 1 98.06 231 GLY A C 1
ATOM 1677 O O . GLY A 1 231 ? -10.078 24.5 15.273 1 98.06 231 GLY A O 1
ATOM 1678 N N . PRO A 1 232 ? -9.469 25.734 13.516 1 97.69 232 PRO A N 1
ATOM 1679 C CA . PRO A 1 232 ? -8.055 25.812 13.906 1 97.69 232 PRO A CA 1
ATOM 1680 C C . PRO A 1 232 ? -7.84 26.625 15.18 1 97.69 232 PRO A C 1
ATOM 1682 O O . PRO A 1 232 ? -6.73 26.656 15.711 1 97.69 232 PRO A O 1
ATOM 1685 N N . GLU A 1 233 ? -8.859 27.234 15.734 1 97.19 233 GLU A N 1
ATOM 1686 C CA . GLU A 1 233 ? -8.711 28.281 16.75 1 97.19 233 GLU A CA 1
ATOM 1687 C C . GLU A 1 233 ? -8 27.766 17.984 1 97.19 233 GLU A C 1
ATOM 1689 O O . GLU A 1 233 ? -7.105 28.422 18.516 1 97.19 233 GLU A O 1
ATOM 1694 N N . PRO A 1 234 ? -8.383 26.578 18.453 1 97.88 234 PRO A N 1
ATOM 1695 C CA . PRO A 1 234 ? -7.668 26.094 19.641 1 97.88 234 PRO A CA 1
ATOM 1696 C C . PRO A 1 234 ? -6.176 25.906 19.391 1 97.88 234 PRO A C 1
ATOM 1698 O O . PRO A 1 234 ? -5.348 26.328 20.203 1 97.88 234 PRO A O 1
ATOM 1701 N N . VAL A 1 235 ? -5.816 25.359 18.25 1 98.19 235 VAL A N 1
ATOM 1702 C CA . VAL A 1 235 ? -4.406 25.109 17.969 1 98.19 235 VAL A CA 1
ATOM 1703 C C . VAL A 1 235 ? -3.689 26.422 17.688 1 98.19 235 VAL A C 1
ATOM 1705 O O . VAL A 1 235 ? -2.516 26.594 18.031 1 98.19 235 VAL A O 1
ATOM 1708 N N . MET A 1 236 ? -4.402 27.359 17.078 1 97.62 236 MET A N 1
ATOM 1709 C CA . MET A 1 236 ? -3.832 28.688 16.812 1 97.62 236 MET A CA 1
ATOM 1710 C C . MET A 1 236 ? -3.58 29.438 18.125 1 97.62 236 MET A C 1
ATOM 1712 O O . MET A 1 236 ? -2.617 30.188 18.234 1 97.62 236 MET A O 1
ATOM 1716 N N . ALA A 1 237 ? -4.453 29.234 19.094 1 97.62 237 ALA A N 1
ATOM 1717 C CA . ALA A 1 237 ? -4.234 29.828 20.422 1 97.62 237 ALA A CA 1
ATOM 1718 C C . ALA A 1 237 ? -2.982 29.25 21.078 1 97.62 237 ALA A C 1
ATOM 1720 O O . ALA A 1 237 ? -2.215 29.984 21.703 1 97.62 237 ALA A O 1
ATOM 1721 N N . LEU A 1 238 ? -2.842 27.953 20.953 1 98 238 LEU A N 1
ATOM 1722 C CA . LEU A 1 238 ? -1.637 27.312 21.453 1 98 238 LEU A CA 1
ATOM 1723 C C . LEU A 1 238 ? -0.391 27.875 20.781 1 98 238 LEU A C 1
ATOM 1725 O O . LEU A 1 238 ? 0.59 28.203 21.453 1 98 238 LEU A O 1
ATOM 1729 N N . ARG A 1 239 ? -0.448 27.953 19.453 1 97.56 239 ARG A N 1
ATOM 1730 C CA . ARG A 1 239 ? 0.652 28.5 18.672 1 97.56 239 ARG A CA 1
ATOM 1731 C C . ARG A 1 239 ? 1.026 29.906 19.156 1 97.56 239 ARG A C 1
ATOM 1733 O O . ARG A 1 239 ? 2.207 30.203 19.344 1 97.56 239 ARG A O 1
ATOM 1740 N N . ARG A 1 240 ? 0.07 30.75 19.375 1 96.62 240 ARG A N 1
ATOM 1741 C CA . ARG A 1 240 ? 0.294 32.125 19.812 1 96.62 240 ARG A CA 1
ATOM 1742 C C . ARG A 1 240 ? 0.939 32.156 21.203 1 96.62 240 ARG A C 1
ATOM 1744 O O . ARG A 1 240 ? 1.909 32.875 21.422 1 96.62 240 ARG A O 1
ATOM 1751 N N . ALA A 1 241 ? 0.342 31.375 22.094 1 97.06 241 ALA A N 1
ATOM 1752 C CA . ALA A 1 241 ? 0.856 31.344 23.453 1 97.06 241 ALA A CA 1
ATOM 1753 C C . ALA A 1 241 ? 2.32 30.906 23.484 1 97.06 241 ALA A C 1
ATOM 1755 O O . ALA A 1 241 ? 3.133 31.484 24.203 1 97.06 241 ALA A O 1
ATOM 1756 N N . ILE A 1 242 ? 2.678 29.891 22.672 1 97.19 242 ILE A N 1
ATOM 1757 C CA . ILE A 1 242 ? 4.047 29.391 22.578 1 97.19 242 ILE A CA 1
ATOM 1758 C C . ILE A 1 242 ? 4.953 30.469 22 1 97.19 242 ILE A C 1
ATOM 1760 O O . ILE A 1 242 ? 6.023 30.75 22.547 1 97.19 242 ILE A O 1
ATOM 1764 N N . ALA A 1 243 ? 4.527 31.125 20.922 1 95.69 243 ALA A N 1
ATOM 1765 C CA . ALA A 1 243 ? 5.324 32.125 20.234 1 95.69 243 ALA A CA 1
ATOM 1766 C C . ALA A 1 243 ? 5.598 33.312 21.141 1 95.69 243 ALA A C 1
ATOM 1768 O O . ALA A 1 243 ? 6.664 33.938 21.062 1 95.69 243 ALA A O 1
ATOM 1769 N N . GLU A 1 244 ? 4.656 33.594 22.031 1 96 244 GLU A N 1
ATOM 1770 C CA . GLU A 1 244 ? 4.75 34.75 22.875 1 96 244 GLU A CA 1
ATOM 1771 C C . GLU A 1 244 ? 5.305 34.406 24.25 1 96 244 GLU A C 1
ATOM 1773 O O . GLU A 1 244 ? 5.441 35.281 25.125 1 96 244 GLU A O 1
ATOM 1778 N N . GLY A 1 245 ? 5.516 33.125 24.484 1 95.94 245 GLY A N 1
ATOM 1779 C CA . GLY A 1 245 ? 6.09 32.688 25.75 1 95.94 245 GLY A CA 1
ATOM 1780 C C . GLY A 1 245 ? 5.102 32.75 26.906 1 95.94 245 GLY A C 1
ATOM 1781 O O . GLY A 1 245 ? 5.496 32.906 28.062 1 95.94 245 GLY A O 1
ATOM 1782 N N . LEU A 1 246 ? 3.869 32.75 26.594 1 96.62 246 LEU A N 1
ATOM 1783 C CA . LEU A 1 246 ? 2.826 32.688 27.609 1 96.62 246 LEU A CA 1
ATOM 1784 C C . LEU A 1 246 ? 2.559 31.266 28.078 1 96.62 246 LEU A C 1
ATOM 1786 O O . LEU A 1 246 ? 1.527 30.688 27.734 1 96.62 246 LEU A O 1
ATOM 1790 N N . TRP A 1 247 ? 3.332 30.766 28.875 1 96.94 247 TRP A N 1
ATOM 1791 C CA . TRP A 1 247 ? 3.406 29.328 29.172 1 96.94 247 TRP A CA 1
ATOM 1792 C C . TRP A 1 247 ? 2.189 28.875 29.969 1 96.94 247 TRP A C 1
ATOM 1794 O O . TRP A 1 247 ? 1.716 27.75 29.797 1 96.94 247 TRP A O 1
ATOM 1804 N N . ASP A 1 248 ? 1.687 29.719 30.859 1 97.56 248 ASP A N 1
ATOM 1805 C CA . ASP A 1 248 ? 0.466 29.344 31.562 1 97.56 248 ASP A CA 1
ATOM 1806 C C . ASP A 1 248 ? -0.712 29.219 30.609 1 97.56 248 ASP A C 1
ATOM 1808 O O . ASP A 1 248 ? -1.499 28.266 30.703 1 97.56 248 ASP A O 1
ATOM 1812 N N . ASP A 1 249 ? -0.773 30.172 29.703 1 96.56 249 ASP A N 1
ATOM 1813 C CA . ASP A 1 249 ? -1.807 30.109 28.672 1 96.56 249 ASP A CA 1
ATOM 1814 C C . ASP A 1 249 ? -1.627 28.859 27.797 1 96.56 249 ASP A C 1
ATOM 1816 O O . ASP A 1 249 ? -2.602 28.188 27.469 1 96.56 249 ASP A O 1
ATOM 1820 N N . ALA A 1 250 ? -0.383 28.609 27.422 1 97.75 250 ALA A N 1
ATOM 1821 C CA . ALA A 1 250 ? -0.081 27.438 26.594 1 97.75 250 ALA A CA 1
ATOM 1822 C C . ALA A 1 250 ? -0.534 26.156 27.281 1 97.75 250 ALA A C 1
ATOM 1824 O O . ALA A 1 250 ? -1.109 25.281 26.641 1 97.75 250 ALA A O 1
ATOM 1825 N N . ARG A 1 251 ? -0.319 26.047 28.531 1 98.12 251 ARG A N 1
ATOM 1826 C CA . ARG A 1 251 ? -0.71 24.859 29.281 1 98.12 251 ARG A CA 1
ATOM 1827 C C . ARG A 1 251 ? -2.229 24.734 29.344 1 98.12 251 ARG A C 1
ATOM 1829 O O . ARG A 1 251 ? -2.768 23.625 29.219 1 98.12 251 ARG A O 1
ATOM 1836 N N . ALA A 1 252 ? -2.857 25.859 29.562 1 97.5 252 ALA A N 1
ATOM 1837 C CA . ALA A 1 252 ? -4.316 25.844 29.609 1 97.5 252 ALA A CA 1
ATOM 1838 C C . ALA A 1 252 ? -4.91 25.375 28.297 1 97.5 252 ALA A C 1
ATOM 1840 O O . ALA A 1 252 ? -5.832 24.562 28.266 1 97.5 252 ALA A O 1
ATOM 1841 N N . VAL A 1 253 ? -4.422 25.922 27.203 1 97.88 253 VAL A N 1
ATOM 1842 C CA . VAL A 1 253 ? -4.906 25.547 25.891 1 97.88 253 VAL A CA 1
ATOM 1843 C C . VAL A 1 253 ? -4.594 24.078 25.625 1 97.88 253 VAL A C 1
ATOM 1845 O O . VAL A 1 253 ? -5.43 23.344 25.094 1 97.88 253 VAL A O 1
ATOM 1848 N N . HIS A 1 254 ? -3.373 23.656 25.969 1 97.94 254 HIS A N 1
ATOM 1849 C CA . HIS A 1 254 ? -2.965 22.266 25.828 1 97.94 254 HIS A CA 1
ATOM 1850 C C . HIS A 1 254 ? -3.93 21.328 26.547 1 97.94 254 HIS A C 1
ATOM 1852 O O . HIS A 1 254 ? -4.316 20.281 26.016 1 97.94 254 HIS A O 1
ATOM 1858 N N . GLU A 1 255 ? -4.312 21.656 27.734 1 97.88 255 GLU A N 1
ATOM 1859 C CA . GLU A 1 255 ? -5.219 20.828 28.531 1 97.88 255 GLU A CA 1
ATOM 1860 C C . GLU A 1 255 ? -6.594 20.734 27.875 1 97.88 255 GLU A C 1
ATOM 1862 O O . GLU A 1 255 ? -7.227 19.688 27.906 1 97.88 255 GLU A O 1
ATOM 1867 N N . ASP A 1 256 ? -7.059 21.844 27.328 1 98 256 ASP A N 1
ATOM 1868 C CA . ASP A 1 256 ? -8.328 21.844 26.609 1 98 256 ASP A CA 1
ATOM 1869 C C . ASP A 1 256 ? -8.266 20.922 25.391 1 98 256 ASP A C 1
ATOM 1871 O O . ASP A 1 256 ? -9.203 20.172 25.125 1 98 256 ASP A O 1
ATOM 1875 N N . ILE A 1 257 ? -7.184 21.016 24.641 1 98.06 257 ILE A N 1
ATOM 1876 C CA . ILE A 1 257 ? -7 20.188 23.453 1 98.06 257 ILE A CA 1
ATOM 1877 C C . ILE A 1 257 ? -6.922 18.719 23.859 1 98.06 257 ILE A C 1
ATOM 1879 O O . ILE A 1 257 ? -7.555 17.875 23.234 1 98.06 257 ILE A O 1
ATOM 1883 N N . ALA A 1 258 ? -6.199 18.422 24.906 1 95.81 258 ALA A N 1
ATOM 1884 C CA . ALA A 1 258 ? -6.082 17.062 25.406 1 95.81 258 ALA A CA 1
ATOM 1885 C C . ALA A 1 258 ? -7.441 16.5 25.812 1 95.81 258 ALA A C 1
ATOM 1887 O O . ALA A 1 258 ? -7.77 15.352 25.5 1 95.81 258 ALA A O 1
ATOM 1888 N N . TRP A 1 259 ? -8.195 17.328 26.469 1 96.75 259 TRP A N 1
ATOM 1889 C CA . TRP A 1 259 ? -9.539 16.938 26.875 1 96.75 259 TRP A CA 1
ATOM 1890 C C . TRP A 1 259 ? -10.414 16.641 25.656 1 96.75 259 TRP A C 1
ATOM 1892 O O . TRP A 1 259 ? -11.109 15.625 25.625 1 96.75 259 TRP A O 1
ATOM 1902 N N . ALA A 1 260 ? -10.367 17.484 24.703 1 97.75 260 ALA A N 1
ATOM 1903 C CA . ALA A 1 260 ? -11.234 17.375 23.531 1 97.75 260 ALA A CA 1
ATOM 1904 C C . ALA A 1 260 ? -10.891 16.125 22.719 1 97.75 260 ALA A C 1
ATOM 1906 O O . ALA A 1 260 ? -11.781 15.5 22.125 1 97.75 260 ALA A O 1
ATOM 1907 N N . THR A 1 261 ? -9.609 15.695 22.703 1 96.44 261 THR A N 1
ATOM 1908 C CA . THR A 1 261 ? -9.18 14.641 21.797 1 96.44 261 THR A CA 1
ATOM 1909 C C . THR A 1 261 ? -9.117 13.297 22.516 1 96.44 261 THR A C 1
ATOM 1911 O O . THR A 1 261 ? -8.844 12.266 21.891 1 96.44 261 THR A O 1
ATOM 1914 N N . GLU A 1 262 ? -9.406 13.25 23.75 1 93.88 262 GLU A N 1
ATOM 1915 C CA . GLU A 1 262 ? -9.273 12.07 24.609 1 93.88 262 GLU A CA 1
ATOM 1916 C C . GLU A 1 262 ? -10.047 10.891 24.016 1 93.88 262 GLU A C 1
ATOM 1918 O O . GLU A 1 262 ? -9.57 9.75 24.062 1 93.88 262 GLU A O 1
ATOM 1923 N N . PRO A 1 263 ? -11.203 11.086 23.422 1 94.69 263 PRO A N 1
ATOM 1924 C CA . PRO A 1 263 ? -12.016 9.953 22.984 1 94.69 263 PRO A CA 1
ATOM 1925 C C . PRO A 1 263 ? -11.539 9.383 21.641 1 94.69 263 PRO A C 1
ATOM 1927 O O . PRO A 1 263 ? -12.109 8.406 21.141 1 94.69 263 PRO A O 1
ATOM 1930 N N . LEU A 1 264 ? -10.539 9.953 21.062 1 92.81 264 LEU A N 1
ATOM 1931 C CA . LEU A 1 264 ? -10.18 9.641 19.688 1 92.81 264 LEU A CA 1
ATOM 1932 C C . LEU A 1 264 ? -9.703 8.195 19.562 1 92.81 264 LEU A C 1
ATOM 1934 O O . LEU A 1 264 ? -10.07 7.496 18.609 1 92.81 264 LEU A O 1
ATOM 1938 N N . PHE A 1 265 ? -8.898 7.789 20.594 1 89.5 265 PHE A N 1
ATOM 1939 C CA . PHE A 1 265 ? -8.305 6.457 20.547 1 89.5 265 PHE A CA 1
ATOM 1940 C C . PHE A 1 265 ? -9.141 5.457 21.328 1 89.5 265 PHE A C 1
ATOM 1942 O O . PHE A 1 265 ? -9.188 5.52 22.562 1 89.5 265 PHE A O 1
ATOM 1949 N N . PRO A 1 266 ? -9.695 4.586 20.656 1 83.94 266 PRO A N 1
ATOM 1950 C CA . PRO A 1 266 ? -10.492 3.607 21.391 1 83.94 266 PRO A CA 1
ATOM 1951 C C . PRO A 1 266 ? -9.695 2.928 22.516 1 83.94 266 PRO A C 1
ATOM 1953 O O . PRO A 1 266 ? -8.688 2.27 22.25 1 83.94 266 PRO A O 1
ATOM 1956 N N . GLY A 1 267 ? -10.203 3.066 23.766 1 82.44 267 GLY A N 1
ATOM 1957 C CA . GLY A 1 267 ? -9.531 2.498 24.922 1 82.44 267 GLY A CA 1
ATOM 1958 C C . GLY A 1 267 ? -8.125 3.043 25.109 1 82.44 267 GLY A C 1
ATOM 1959 O O . GLY A 1 267 ? -7.301 2.412 25.781 1 82.44 267 GLY A O 1
ATOM 1960 N N . GLY A 1 268 ? -7.848 4.137 24.469 1 81.81 268 GLY A N 1
ATOM 1961 C CA . GLY A 1 268 ? -6.535 4.758 24.578 1 81.81 268 GLY A CA 1
ATOM 1962 C C . GLY A 1 268 ? -5.484 4.062 23.734 1 81.81 268 GLY A C 1
ATOM 1963 O O . GLY A 1 268 ? -4.285 4.281 23.922 1 81.81 268 GLY A O 1
ATOM 1964 N N . ASP A 1 269 ? -5.938 3.252 22.797 1 85.25 269 ASP A N 1
ATOM 1965 C CA . ASP A 1 269 ? -5.055 2.41 22 1 85.25 269 ASP A CA 1
ATOM 1966 C C . ASP A 1 269 ? -5.008 2.891 20.547 1 85.25 269 ASP A C 1
ATOM 1968 O O . ASP A 1 269 ? -5.941 2.648 19.781 1 85.25 269 ASP A O 1
ATOM 1972 N N . ILE A 1 270 ? -3.902 3.475 20.141 1 83.69 270 ILE A N 1
ATOM 1973 C CA . ILE A 1 270 ? -3.719 4.039 18.812 1 83.69 270 ILE A CA 1
ATOM 1974 C C . ILE A 1 270 ? -3.822 2.934 17.766 1 83.69 270 ILE A C 1
ATOM 1976 O O . ILE A 1 270 ? -4.273 3.174 16.641 1 83.69 270 ILE A O 1
ATOM 1980 N N . SER A 1 271 ? -3.471 1.729 18.156 1 85.5 271 SER A N 1
ATOM 1981 C CA . SER A 1 271 ? -3.508 0.622 17.203 1 85.5 271 SER A CA 1
ATOM 1982 C C . SER A 1 271 ? -4.938 0.306 16.781 1 85.5 271 SER A C 1
ATOM 1984 O O . SER A 1 271 ? -5.168 -0.223 15.695 1 85.5 271 SER A O 1
ATOM 1986 N N . LYS A 1 272 ? -5.887 0.642 17.641 1 90.62 272 LYS A N 1
ATOM 1987 C CA . LYS A 1 272 ? -7.293 0.419 17.328 1 90.62 272 LYS A CA 1
ATOM 1988 C C . LYS A 1 272 ? -7.855 1.556 16.484 1 90.62 272 LYS A C 1
ATOM 1990 O O . LYS A 1 272 ? -8.852 1.376 15.773 1 90.62 272 LYS A O 1
ATOM 1995 N N . PHE A 1 273 ? -7.184 2.654 16.547 1 94 273 PHE A N 1
ATOM 1996 C CA . PHE A 1 273 ? -7.574 3.852 15.805 1 94 273 PHE A CA 1
ATOM 1997 C C . PHE A 1 273 ? -7.137 3.756 14.344 1 94 273 PHE A C 1
ATOM 1999 O O . PHE A 1 273 ? -7.91 4.074 13.438 1 94 273 PHE A O 1
ATOM 2006 N N . MET A 1 274 ? -5.984 3.25 14.086 1 93.62 274 MET A N 1
ATOM 2007 C CA . MET A 1 274 ? -5.289 3.422 12.812 1 93.62 274 MET A CA 1
ATOM 2008 C C . MET A 1 274 ? -6.039 2.723 11.68 1 93.62 274 MET A C 1
ATOM 2010 O O . MET A 1 274 ? -6.223 3.295 10.609 1 93.62 274 MET A O 1
ATOM 2014 N N . PRO A 1 275 ? -6.586 1.533 11.914 1 95.06 275 PRO A N 1
ATOM 2015 C CA . PRO A 1 275 ? -7.281 0.85 10.82 1 95.06 275 PRO A CA 1
ATOM 2016 C C . PRO A 1 275 ? -8.508 1.614 10.328 1 95.06 275 PRO A C 1
ATOM 2018 O O . PRO A 1 275 ? -8.945 1.425 9.195 1 95.06 275 PRO A O 1
ATOM 2021 N N . TYR A 1 276 ? -8.977 2.527 11.227 1 97.38 276 TYR A N 1
ATOM 2022 C CA . TYR A 1 276 ? -10.227 3.217 10.93 1 97.38 276 TYR A CA 1
ATOM 2023 C C . TYR A 1 276 ? -10.031 4.73 10.961 1 97.38 276 TYR A C 1
ATOM 2025 O O . TYR A 1 276 ? -11 5.48 11.125 1 97.38 276 TYR A O 1
ATOM 2033 N N . SER A 1 277 ? -8.797 5.184 10.844 1 97.44 277 SER A N 1
ATOM 2034 C CA . SER A 1 277 ? -8.453 6.59 11.039 1 97.44 277 SER A CA 1
ATOM 2035 C C . SER A 1 277 ? -9.219 7.488 10.07 1 97.44 277 SER A C 1
ATOM 2037 O O . SER A 1 277 ? -9.656 8.578 10.445 1 97.44 277 SER A O 1
ATOM 2039 N N . ILE A 1 278 ? -9.469 7.016 8.805 1 98.5 278 ILE A N 1
ATOM 2040 C CA . ILE A 1 278 ? -10.18 7.816 7.816 1 98.5 278 ILE A CA 1
ATOM 2041 C C . ILE A 1 278 ? -11.617 8.047 8.281 1 98.5 278 ILE A C 1
ATOM 2043 O O . ILE A 1 278 ? -12.078 9.188 8.359 1 98.5 278 ILE A O 1
ATOM 2047 N N . GLN A 1 279 ? -12.258 7.008 8.742 1 98.06 279 GLN A N 1
ATOM 2048 C CA . GLN A 1 279 ? -13.656 7.043 9.133 1 98.06 279 GLN A CA 1
ATOM 2049 C C . GLN A 1 279 ? -13.844 7.809 10.445 1 98.06 279 GLN A C 1
ATOM 2051 O O . GLN A 1 279 ? -14.773 8.609 10.57 1 98.06 279 GLN A O 1
ATOM 2056 N N . ILE A 1 280 ? -12.969 7.531 11.359 1 98.06 280 ILE A N 1
ATOM 2057 C CA . ILE A 1 280 ? -13.062 8.164 12.68 1 98.06 280 ILE A CA 1
ATOM 2058 C C . ILE A 1 280 ? -12.836 9.664 12.547 1 98.06 280 ILE A C 1
ATOM 2060 O O . ILE A 1 280 ? -13.586 10.469 13.109 1 98.06 280 ILE A O 1
ATOM 2064 N N . ASP A 1 281 ? -11.828 10.055 11.766 1 98.12 281 ASP A N 1
ATOM 2065 C CA . ASP A 1 281 ? -11.547 11.477 11.57 1 98.12 281 ASP A CA 1
ATOM 2066 C C . ASP A 1 281 ? -12.688 12.164 10.82 1 98.12 281 ASP A C 1
ATOM 2068 O O . ASP A 1 281 ? -13.023 13.312 11.109 1 98.12 281 ASP A O 1
ATOM 2072 N N . ARG A 1 282 ? -13.258 11.477 9.883 1 98.19 282 ARG A N 1
ATOM 2073 C CA . ARG A 1 282 ? -14.375 12.078 9.156 1 98.19 282 ARG A CA 1
ATOM 2074 C C . ARG A 1 282 ? -15.57 12.312 10.078 1 98.19 282 ARG A C 1
ATOM 2076 O O . ARG A 1 282 ? -16.266 13.32 9.961 1 98.19 282 ARG A O 1
ATOM 2083 N N . ALA A 1 283 ? -15.797 11.344 10.953 1 98.31 283 ALA A N 1
ATOM 2084 C CA . ALA A 1 283 ? -16.844 11.531 11.953 1 98.31 283 ALA A CA 1
ATOM 2085 C C . ALA A 1 283 ? -16.547 12.727 12.852 1 98.31 283 ALA A C 1
ATOM 2087 O O . ALA A 1 283 ? -17.453 13.484 13.211 1 98.31 283 ALA A O 1
ATOM 2088 N N . GLU A 1 284 ? -15.297 12.844 13.195 1 98.62 284 GLU A N 1
ATOM 2089 C CA . GLU A 1 284 ? -14.828 13.977 13.992 1 98.62 284 GLU A CA 1
ATOM 2090 C C . GLU A 1 284 ? -15.094 15.297 13.281 1 98.62 284 GLU A C 1
ATOM 2092 O O . GLU A 1 284 ? -15.695 16.203 13.859 1 98.62 284 GLU A O 1
ATOM 2097 N N . PHE A 1 285 ? -14.711 15.43 11.984 1 98.75 285 PHE A N 1
ATOM 2098 C CA . PHE A 1 285 ? -14.883 16.641 11.203 1 98.75 285 PHE A CA 1
ATOM 2099 C C . PHE A 1 285 ? -16.359 16.984 11.039 1 98.75 285 PHE A C 1
ATOM 2101 O O . PHE A 1 285 ? -16.75 18.141 11.172 1 98.75 285 PHE A O 1
ATOM 2108 N N . GLU A 1 286 ? -17.109 15.953 10.766 1 98.69 286 GLU A N 1
ATOM 2109 C CA . GLU A 1 286 ? -18.531 16.156 10.586 1 98.69 286 GLU A CA 1
ATOM 2110 C C . GLU A 1 286 ? -19.188 16.703 11.859 1 98.69 286 GLU A C 1
ATOM 2112 O O . GLU A 1 286 ? -19.938 17.672 11.805 1 98.69 286 GLU A O 1
ATOM 2117 N N . ALA A 1 287 ? -18.859 16.141 12.969 1 98.69 287 ALA A N 1
ATOM 2118 C CA . ALA A 1 287 ? -19.484 16.516 14.242 1 98.69 287 ALA A CA 1
ATOM 2119 C C . ALA A 1 287 ? -19.016 17.891 14.688 1 98.69 287 ALA A C 1
ATOM 2121 O O . ALA A 1 287 ? -19.75 18.625 15.344 1 98.69 287 ALA A O 1
ATOM 2122 N N . ALA A 1 288 ? -17.75 18.219 14.359 1 98.62 288 ALA A N 1
ATOM 2123 C CA . ALA A 1 288 ? -17.234 19.547 14.711 1 98.62 288 ALA A CA 1
ATOM 2124 C C . ALA A 1 288 ? -18 20.641 13.984 1 98.62 288 ALA A C 1
ATOM 2126 O O . ALA A 1 288 ? -18.094 21.766 14.477 1 98.62 288 ALA A O 1
ATOM 2127 N N . GLY A 1 289 ? -18.406 20.344 12.727 1 98.38 289 GLY A N 1
ATOM 2128 C CA . GLY A 1 289 ? -19.312 21.219 12.008 1 98.38 289 GLY A CA 1
ATOM 2129 C C . GLY A 1 289 ? -18.578 22.359 11.305 1 98.38 289 GLY A C 1
ATOM 2130 O O . GLY A 1 289 ? -19.219 23.281 10.789 1 98.38 289 GLY A O 1
ATOM 2131 N N . TYR A 1 290 ? -17.297 22.328 11.281 1 98.12 290 TYR A N 1
ATOM 2132 C CA . TYR A 1 290 ? -16.5 23.391 10.656 1 98.12 290 TYR A CA 1
ATOM 2133 C C . TYR A 1 290 ? -16.484 23.234 9.141 1 98.12 290 TYR A C 1
ATOM 2135 O O . TYR A 1 290 ? -16.484 24.219 8.406 1 98.12 290 TYR A O 1
ATOM 2143 N N . ILE A 1 291 ? -16.422 22 8.641 1 98.56 291 ILE A N 1
ATOM 2144 C CA . ILE A 1 291 ? -16.5 21.656 7.227 1 98.56 291 ILE A CA 1
ATOM 2145 C C . ILE A 1 291 ? -17.5 20.516 7.023 1 98.56 291 ILE A C 1
ATOM 2147 O O . ILE A 1 291 ? -17.984 19.938 7.996 1 98.56 291 ILE A O 1
ATOM 2151 N N . VAL A 1 292 ? -17.781 20.281 5.766 1 98.69 292 VAL A N 1
ATOM 2152 C CA . VAL A 1 292 ? -18.531 19.094 5.371 1 98.69 292 VAL A CA 1
ATOM 2153 C C . VAL A 1 292 ? -17.594 18.094 4.707 1 98.69 292 VAL A C 1
ATOM 2155 O O . VAL A 1 292 ? -17.25 18.234 3.529 1 98.69 292 VAL A O 1
ATOM 2158 N N . PRO A 1 293 ? -17.172 17.125 5.453 1 98.56 293 PRO A N 1
ATOM 2159 C CA . PRO A 1 293 ? -16.172 16.219 4.895 1 98.56 293 PRO A CA 1
ATOM 2160 C C . PRO A 1 293 ? -16.75 15.25 3.865 1 98.56 293 PRO A C 1
ATOM 2162 O O . PRO A 1 293 ? -16.078 14.891 2.898 1 98.56 293 PRO A O 1
ATOM 2165 N N . GLY A 1 294 ? -18.109 14.914 4.051 1 98.5 294 GLY A N 1
ATOM 2166 C CA . GLY A 1 294 ? -18.703 13.883 3.211 1 98.5 294 GLY A CA 1
ATOM 2167 C C . GLY A 1 294 ? -18.234 12.484 3.568 1 98.5 294 GLY A C 1
ATOM 2168 O O . GLY A 1 294 ? -17.484 12.297 4.523 1 98.5 294 GLY A O 1
ATOM 2169 N N . PRO A 1 295 ? -18.75 11.508 2.832 1 98 295 PRO A N 1
ATOM 2170 C CA . PRO A 1 295 ? -18.422 10.117 3.158 1 98 295 PRO A CA 1
ATOM 2171 C C . PRO A 1 295 ? -17 9.727 2.748 1 98 295 PRO A C 1
ATOM 2173 O O . PRO A 1 295 ? -16.422 10.352 1.849 1 98 295 PRO A O 1
ATOM 2176 N N . SER A 1 296 ? -16.438 8.758 3.5 1 98.06 296 SER A N 1
ATOM 2177 C CA . SER A 1 296 ? -15.172 8.18 3.064 1 98.06 296 SER A CA 1
ATOM 2178 C C . SER A 1 296 ? -15.359 7.32 1.817 1 98.06 296 SER A C 1
ATOM 2180 O O . SER A 1 296 ? -16.453 6.816 1.559 1 98.06 296 SER A O 1
ATOM 2182 N N . ARG A 1 297 ? -14.32 7.23 1.099 1 98.44 297 ARG A N 1
ATOM 2183 C CA . ARG A 1 297 ? -14.367 6.473 -0.149 1 98.44 297 ARG A CA 1
ATOM 2184 C C . ARG A 1 297 ? -14.094 4.992 0.096 1 98.44 297 ARG A C 1
ATOM 2186 O O . ARG A 1 297 ? -13.367 4.637 1.03 1 98.44 297 ARG A O 1
ATOM 2193 N N . HIS A 1 298 ? -14.617 4.109 -0.807 1 98.06 298 HIS A N 1
ATOM 2194 C CA . HIS A 1 298 ? -14.438 2.662 -0.763 1 98.06 298 HIS A CA 1
ATOM 2195 C C . HIS A 1 298 ? -12.969 2.285 -0.947 1 98.06 298 HIS A C 1
ATOM 2197 O O . HIS A 1 298 ? -12.273 2.871 -1.779 1 98.06 298 HIS A O 1
ATOM 2203 N N . PRO A 1 299 ? -12.422 1.356 -0.09 1 97.94 299 PRO A N 1
ATOM 2204 C CA . PRO A 1 299 ? -13.102 0.353 0.734 1 97.94 299 PRO A CA 1
ATOM 2205 C C . PRO A 1 299 ? -13.211 0.77 2.199 1 97.94 299 PRO A C 1
ATOM 2207 O O . PRO A 1 299 ? -13.609 -0.035 3.045 1 97.94 299 PRO A O 1
ATOM 2210 N N . TYR A 1 300 ? -12.898 1.999 2.516 1 97.31 300 TYR A N 1
ATOM 2211 C CA . TYR A 1 300 ? -12.898 2.459 3.9 1 97.31 300 TYR A CA 1
ATOM 2212 C C . TYR A 1 300 ? -14.227 3.105 4.262 1 97.31 300 TYR A C 1
ATOM 2214 O O . TYR A 1 300 ? -14.266 4.262 4.684 1 97.31 300 TYR A O 1
ATOM 2222 N N . GLY A 1 301 ? -15.32 2.303 4.188 1 91.69 301 GLY A N 1
ATOM 2223 C CA . GLY A 1 301 ? -16.656 2.877 4.305 1 91.69 301 GLY A CA 1
ATOM 2224 C C . GLY A 1 301 ? -17.312 2.588 5.641 1 91.69 301 GLY A C 1
ATOM 2225 O O . GLY A 1 301 ? -18.312 3.215 5.992 1 91.69 301 GLY A O 1
ATOM 2226 N N . THR A 1 302 ? -16.766 1.639 6.359 1 94.75 302 THR A N 1
ATOM 2227 C CA . THR A 1 302 ? -17.406 1.254 7.613 1 94.75 302 THR A CA 1
ATOM 2228 C C . THR A 1 302 ? -16.391 1.232 8.758 1 94.75 302 THR A C 1
ATOM 2230 O O . THR A 1 302 ? -15.18 1.167 8.516 1 94.75 302 THR A O 1
ATOM 2233 N N . ALA A 1 303 ? -16.828 1.395 9.922 1 97 303 ALA A N 1
ATOM 2234 C CA . ALA A 1 303 ? -16.078 1.274 11.172 1 97 303 ALA A CA 1
ATOM 2235 C C . ALA A 1 303 ? -17 0.884 12.32 1 97 303 ALA A C 1
ATOM 2237 O O . ALA A 1 303 ? -18.219 1.09 12.25 1 97 303 ALA A O 1
ATOM 2238 N N . PRO A 1 304 ? -16.484 0.224 13.367 1 96.31 304 PRO A N 1
ATOM 2239 C CA . PRO A 1 304 ? -17.328 -0.023 14.531 1 96.31 304 PRO A CA 1
ATOM 2240 C C . PRO A 1 304 ? -18.016 1.242 15.047 1 96.31 304 PRO A C 1
ATOM 2242 O O . PRO A 1 304 ? -17.391 2.305 15.109 1 96.31 304 PRO A O 1
ATOM 2245 N N . ALA A 1 305 ? -19.234 1.125 15.453 1 97.06 305 ALA A N 1
ATOM 2246 C CA . ALA A 1 305 ? -20.047 2.27 15.859 1 97.06 305 ALA A CA 1
ATOM 2247 C C . ALA A 1 305 ? -19.406 3.014 17.031 1 97.06 305 ALA A C 1
ATOM 2249 O O . ALA A 1 305 ? -19.438 4.246 17.078 1 97.06 305 ALA A O 1
ATOM 2250 N N . ALA A 1 306 ? -18.859 2.311 17.906 1 97 306 ALA A N 1
ATOM 2251 C CA . ALA A 1 306 ? -18.234 2.916 19.078 1 97 306 ALA A CA 1
ATOM 2252 C C . ALA A 1 306 ? -17.047 3.781 18.688 1 97 306 ALA A C 1
ATOM 2254 O O . ALA A 1 306 ? -16.781 4.805 19.312 1 97 306 ALA A O 1
ATOM 2255 N N . TYR A 1 307 ? -16.297 3.352 17.641 1 97.38 307 TYR A N 1
ATOM 2256 C CA . TYR A 1 307 ? -15.148 4.125 17.172 1 97.38 307 TYR A CA 1
ATOM 2257 C C . TYR A 1 307 ? -15.602 5.414 16.484 1 97.38 307 TYR A C 1
ATOM 2259 O O . TYR A 1 307 ? -15.016 6.477 16.719 1 97.38 307 TYR A O 1
ATOM 2267 N N . LEU A 1 308 ? -16.672 5.281 15.711 1 97.44 308 LEU A N 1
ATOM 2268 C CA . LEU A 1 308 ? -17.219 6.461 15.055 1 97.44 308 LEU A CA 1
ATOM 2269 C C . LEU A 1 308 ? -17.734 7.461 16.094 1 97.44 308 LEU A C 1
ATOM 2271 O O . LEU A 1 308 ? -17.547 8.672 15.938 1 97.44 308 LEU A O 1
ATOM 2275 N N . GLU A 1 309 ? -18.344 6.938 17.078 1 97.81 309 GLU A N 1
ATOM 2276 C CA . GLU A 1 309 ? -18.859 7.809 18.141 1 97.81 309 GLU A CA 1
ATOM 2277 C C . GLU A 1 309 ? -17.719 8.508 18.875 1 97.81 309 GLU A C 1
ATOM 2279 O O . GLU A 1 309 ? -17.844 9.656 19.281 1 97.81 309 GLU A O 1
ATOM 2284 N N . GLY A 1 310 ? -16.641 7.762 19.078 1 97.88 310 GLY A N 1
ATOM 2285 C CA . GLY A 1 310 ? -15.461 8.398 19.641 1 97.88 310 GLY A CA 1
ATOM 2286 C C . GLY A 1 310 ? -14.977 9.586 18.844 1 97.88 310 GLY A C 1
ATOM 2287 O O . GLY A 1 310 ? -14.68 10.641 19.406 1 97.88 310 GLY A O 1
ATOM 2288 N N . GLY A 1 311 ? -14.922 9.445 17.531 1 98.06 311 GLY A N 1
ATOM 2289 C CA . GLY A 1 311 ? -14.57 10.555 16.656 1 98.06 311 GLY A CA 1
ATOM 2290 C C . GLY A 1 311 ? -15.562 11.703 16.734 1 98.06 311 GLY A C 1
ATOM 2291 O O . GLY A 1 311 ? -15.164 12.867 16.859 1 98.06 311 GLY A O 1
ATOM 2292 N N . ALA A 1 312 ? -16.828 11.336 16.703 1 98.62 312 ALA A N 1
ATOM 2293 C CA . ALA A 1 312 ? -17.875 12.352 16.766 1 98.62 312 ALA A CA 1
ATOM 2294 C C . ALA A 1 312 ? -17.812 13.133 18.078 1 98.62 312 ALA A C 1
ATOM 2296 O O . ALA A 1 312 ? -18 14.352 18.094 1 98.62 312 ALA A O 1
ATOM 2297 N N . GLU A 1 313 ? -17.547 12.406 19.125 1 98.56 313 GLU A N 1
ATOM 2298 C CA . GLU A 1 313 ? -17.438 13.062 20.422 1 98.56 313 GLU A CA 1
ATOM 2299 C C . GLU A 1 313 ? -16.266 14.047 20.438 1 98.56 313 GLU A C 1
ATOM 2301 O O . GLU A 1 313 ? -16.391 15.141 21 1 98.56 313 GLU A O 1
ATOM 2306 N N . VAL A 1 314 ? -15.156 13.68 19.859 1 98.5 314 VAL A N 1
ATOM 2307 C CA . VAL A 1 314 ? -14.047 14.609 19.734 1 98.5 314 VAL A CA 1
ATOM 2308 C C . VAL A 1 314 ? -14.508 15.875 19.016 1 98.5 314 VAL A C 1
ATOM 2310 O O . VAL A 1 314 ? -14.203 16.984 19.438 1 98.5 314 VAL A O 1
ATOM 2313 N N . GLY A 1 315 ? -15.227 15.68 17.891 1 98.62 315 GLY A N 1
ATOM 2314 C CA . GLY A 1 315 ? -15.734 16.812 17.141 1 98.62 315 GLY A CA 1
ATOM 2315 C C . GLY A 1 315 ? -16.609 17.734 17.953 1 98.62 315 GLY A C 1
ATOM 2316 O O . GLY A 1 315 ? -16.469 18.953 17.906 1 98.62 315 GLY A O 1
ATOM 2317 N N . ARG A 1 316 ? -17.469 17.156 18.766 1 98.5 316 ARG A N 1
ATOM 2318 C CA . ARG A 1 316 ? -18.375 17.953 19.594 1 98.5 316 ARG A CA 1
ATOM 2319 C C . ARG A 1 316 ? -17.609 18.703 20.672 1 98.5 316 ARG A C 1
ATOM 2321 O O . ARG A 1 316 ? -17.859 19.891 20.906 1 98.5 316 ARG A O 1
ATOM 2328 N N . ARG A 1 317 ? -16.672 18.016 21.328 1 98.38 317 ARG A N 1
ATOM 2329 C CA . ARG A 1 317 ? -15.867 18.672 22.344 1 98.38 317 ARG A CA 1
ATOM 2330 C C . ARG A 1 317 ? -15.023 19.797 21.734 1 98.38 317 ARG A C 1
ATOM 2332 O O . ARG A 1 317 ? -14.867 20.859 22.344 1 98.38 317 ARG A O 1
ATOM 2339 N N . TRP A 1 318 ? -14.508 19.5 20.547 1 98.5 318 TRP A N 1
ATOM 2340 C CA . TRP A 1 318 ? -13.695 20.5 19.859 1 98.5 318 TRP A CA 1
ATOM 2341 C C . TRP A 1 318 ? -14.523 21.75 19.547 1 98.5 318 TRP A C 1
ATOM 2343 O O . TRP A 1 318 ? -14.062 22.875 19.734 1 98.5 318 TRP A O 1
ATOM 2353 N N . ALA A 1 319 ? -15.711 21.578 19.031 1 97.38 319 ALA A N 1
ATOM 2354 C CA . ALA A 1 319 ? -16.609 22.703 18.766 1 97.38 319 ALA A CA 1
ATOM 2355 C C . ALA A 1 319 ? -16.844 23.516 20.031 1 97.38 319 ALA A C 1
ATOM 2357 O O . ALA A 1 319 ? -16.969 24.75 19.953 1 97.38 319 ALA A O 1
ATOM 2358 N N . GLY A 1 320 ? -16.891 22.812 21.125 1 96.38 320 GLY A N 1
ATOM 2359 C CA . GLY A 1 320 ? -17.062 23.484 22.391 1 96.38 320 GLY A CA 1
ATOM 2360 C C . GLY A 1 320 ? -15.906 24.391 22.766 1 96.38 320 GLY A C 1
ATOM 2361 O O . GLY A 1 320 ? -16.109 25.547 23.125 1 96.38 320 GLY A O 1
ATOM 2362 N N . ILE A 1 321 ? -14.727 23.859 22.625 1 96.31 321 ILE A N 1
ATOM 2363 C CA . ILE A 1 321 ? -13.578 24.641 23.078 1 96.31 321 ILE A CA 1
ATOM 2364 C C . ILE A 1 321 ? -13.234 25.703 22.047 1 96.31 321 ILE A C 1
ATOM 2366 O O . ILE A 1 321 ? -12.586 26.703 22.359 1 96.31 321 ILE A O 1
ATOM 2370 N N . ARG A 1 322 ? -13.633 25.484 20.844 1 96 322 ARG A N 1
ATOM 2371 C CA . ARG A 1 322 ? -13.391 26.453 19.781 1 96 322 ARG A CA 1
ATOM 2372 C C . ARG A 1 322 ? -13.984 27.812 20.156 1 96 322 ARG A C 1
ATOM 2374 O O . ARG A 1 322 ? -13.367 28.859 19.906 1 96 322 ARG A O 1
ATOM 2381 N N . GLN A 1 323 ? -15.125 27.828 20.719 1 91.81 323 GLN A N 1
ATOM 2382 C CA . GLN A 1 323 ? -15.812 29.062 21.078 1 91.81 323 GLN A CA 1
ATOM 2383 C C . GLN A 1 323 ? -14.984 29.875 22.078 1 91.81 323 GLN A C 1
ATOM 2385 O O . GLN A 1 323 ? -14.977 31.094 22.031 1 91.81 323 GLN A O 1
ATOM 2390 N N . LYS A 1 324 ? -14.297 29.156 22.859 1 91.56 324 LYS A N 1
ATOM 2391 C CA . LYS A 1 324 ? -13.438 29.797 23.859 1 91.56 324 LYS A CA 1
ATOM 2392 C C . LYS A 1 324 ? -12.297 30.562 23.188 1 91.56 324 LYS A C 1
ATOM 2394 O O . LYS A 1 324 ? -11.93 31.656 23.625 1 91.56 324 LYS A O 1
ATOM 2399 N N . TYR A 1 325 ? -11.797 30.078 22.078 1 93.38 325 TYR A N 1
ATOM 2400 C CA . TYR A 1 325 ? -10.555 30.625 21.516 1 93.38 325 TYR A CA 1
ATOM 2401 C C . TYR A 1 325 ? -10.828 31.469 20.297 1 93.38 325 TYR A C 1
ATOM 2403 O O . TYR A 1 325 ? -9.945 32.219 19.828 1 93.38 325 TYR A O 1
ATOM 2411 N N . VAL A 1 326 ? -12.023 31.469 19.734 1 87 326 VAL A N 1
ATOM 2412 C CA . VAL A 1 326 ? -12.406 32.438 18.719 1 87 326 VAL A CA 1
ATOM 2413 C C . VAL A 1 326 ? -12.414 33.844 19.328 1 87 326 VAL A C 1
ATOM 2415 O O . VAL A 1 326 ? -11.906 34.781 18.719 1 87 326 VAL A O 1
ATOM 2418 N N . ALA A 1 327 ? -12.828 33.938 20.516 1 76.38 327 ALA A N 1
ATOM 2419 C CA . ALA A 1 327 ? -12.938 35.188 21.234 1 76.38 327 ALA A CA 1
ATOM 2420 C C . ALA A 1 327 ? -11.562 35.75 21.594 1 76.38 327 ALA A C 1
ATOM 2422 O O . ALA A 1 327 ? -11.312 36.938 21.5 1 76.38 327 ALA A O 1
ATOM 2423 N N . THR A 1 328 ? -10.703 34.875 21.891 1 70.56 328 THR A N 1
ATOM 2424 C CA . THR A 1 328 ? -9.375 35.25 22.344 1 70.56 328 THR A CA 1
ATOM 2425 C C . THR A 1 328 ? -8.523 35.75 21.188 1 70.56 328 THR A C 1
ATOM 2427 O O . THR A 1 328 ? -7.75 36.719 21.344 1 70.56 328 THR A O 1
ATOM 2430 N N . LEU A 1 329 ? -8.664 35.125 20.031 1 74.75 329 LEU A N 1
ATOM 2431 C CA . LEU A 1 329 ? -7.859 35.5 18.875 1 74.75 329 LEU A CA 1
ATOM 2432 C C . LEU A 1 329 ? -8.383 36.781 18.219 1 74.75 329 LEU A C 1
ATOM 2434 O O . LEU A 1 329 ? -7.641 37.469 17.531 1 74.75 329 LEU A O 1
ATOM 2438 N N . ALA A 1 330 ? -9.688 37.062 18.312 1 59.75 330 ALA A N 1
ATOM 2439 C CA . ALA A 1 330 ? -10.297 38.281 17.766 1 59.75 330 ALA A CA 1
ATOM 2440 C C . ALA A 1 330 ? -9.906 39.5 18.578 1 59.75 330 ALA A C 1
ATOM 2442 O O . ALA A 1 330 ? -9.938 40.625 18.062 1 59.75 330 ALA A O 1
ATOM 2443 N N . GLU A 1 331 ? -9.445 39.375 19.844 1 50 331 GLU A N 1
ATOM 2444 C CA . GLU A 1 331 ? -9.078 40.531 20.656 1 50 331 GLU A CA 1
ATOM 2445 C C . GLU A 1 331 ? -7.707 41.094 20.266 1 50 331 GLU A C 1
ATOM 2447 O O . GLU A 1 331 ? -6.738 40.344 20.172 1 50 331 GLU A O 1
ATOM 2452 N N . PRO A 1 332 ? -7.723 42.438 19.641 1 49.81 332 PRO A N 1
ATOM 2453 C CA . PRO A 1 332 ? -6.48 43.094 19.25 1 49.81 332 PRO A CA 1
ATOM 2454 C C . PRO A 1 332 ? -5.445 43.125 20.375 1 49.81 332 PRO A C 1
ATOM 2456 O O . PRO A 1 332 ? -5.805 43.094 21.547 1 49.81 332 PRO A O 1
ATOM 2459 N N . MET B 1 1 ? -25.766 -11.484 -17.469 1 42.72 1 MET B N 1
ATOM 2460 C CA . MET B 1 1 ? -24.594 -11.414 -16.609 1 42.72 1 MET B CA 1
ATOM 2461 C C . MET B 1 1 ? -23.516 -12.383 -17.094 1 42.72 1 MET B C 1
ATOM 2463 O O . MET B 1 1 ? -23.75 -13.586 -17.172 1 42.72 1 MET B O 1
ATOM 2467 N N . THR B 1 2 ? -22.625 -11.922 -18.016 1 60.62 2 THR B N 1
ATOM 2468 C CA . THR B 1 2 ? -21.672 -12.867 -18.594 1 60.62 2 THR B CA 1
ATOM 2469 C C . THR B 1 2 ? -20.922 -13.609 -17.5 1 60.62 2 THR B C 1
ATOM 2471 O O . THR B 1 2 ? -20.5 -13 -16.516 1 60.62 2 THR B O 1
ATOM 2474 N N . SER B 1 3 ? -21.188 -14.797 -17.297 1 72.75 3 SER B N 1
ATOM 2475 C CA . SER B 1 3 ? -20.531 -15.695 -16.359 1 72.75 3 SER B CA 1
ATOM 2476 C C . SER B 1 3 ? -19.078 -15.969 -16.75 1 72.75 3 SER B C 1
ATOM 2478 O O . SER B 1 3 ? -18.766 -16 -17.953 1 72.75 3 SER B O 1
ATOM 2480 N N . PRO B 1 4 ? -18.25 -15.969 -15.68 1 83.25 4 PRO B N 1
ATOM 2481 C CA . PRO B 1 4 ? -16.844 -16.25 -16.016 1 83.25 4 PRO B CA 1
ATOM 2482 C C . PRO B 1 4 ? -16.688 -17.578 -16.766 1 83.25 4 PRO B C 1
ATOM 2484 O O . PRO B 1 4 ? -17.422 -18.531 -16.531 1 83.25 4 PRO B O 1
ATOM 2487 N N . ALA B 1 5 ? -15.773 -17.5 -17.641 1 84.62 5 ALA B N 1
ATOM 2488 C CA . ALA B 1 5 ? -15.5 -18.703 -18.438 1 84.62 5 ALA B CA 1
ATOM 2489 C C . ALA B 1 5 ? -14.773 -19.75 -17.609 1 84.62 5 ALA B C 1
ATOM 2491 O O . ALA B 1 5 ? -14.906 -20.953 -17.891 1 84.62 5 ALA B O 1
ATOM 2492 N N . VAL B 1 6 ? -14.031 -19.328 -16.656 1 95.62 6 VAL B N 1
ATOM 2493 C CA . VAL B 1 6 ? -13.281 -20.219 -15.758 1 95.62 6 VAL B CA 1
ATOM 2494 C C . VAL B 1 6 ? -14 -20.328 -14.414 1 95.62 6 VAL B C 1
ATOM 2496 O O . VAL B 1 6 ? -14.398 -19.312 -13.836 1 95.62 6 VAL B O 1
ATOM 2499 N N . THR B 1 7 ? -14.242 -21.516 -13.945 1 96.75 7 THR B N 1
ATOM 2500 C CA . THR B 1 7 ? -14.891 -21.766 -12.656 1 96.75 7 THR B CA 1
ATOM 2501 C C . THR B 1 7 ? -13.922 -22.453 -11.695 1 96.75 7 THR B C 1
ATOM 2503 O O . THR B 1 7 ? -12.797 -22.797 -12.07 1 96.75 7 THR B O 1
ATOM 2506 N N . SER B 1 8 ? -14.375 -22.625 -10.445 1 97.5 8 SER B N 1
ATOM 2507 C CA . SER B 1 8 ? -13.531 -23.266 -9.438 1 97.5 8 SER B CA 1
ATOM 2508 C C . SER B 1 8 ? -13.172 -24.688 -9.844 1 97.5 8 SER B C 1
ATOM 2510 O O . SER B 1 8 ? -12.094 -25.172 -9.5 1 97.5 8 SER B O 1
ATOM 2512 N N . ALA B 1 9 ? -13.992 -25.359 -10.633 1 96.31 9 ALA B N 1
ATOM 2513 C CA . ALA B 1 9 ? -13.766 -26.734 -11.07 1 96.31 9 ALA B CA 1
ATOM 2514 C C . ALA B 1 9 ? -12.609 -26.797 -12.062 1 96.31 9 ALA B C 1
ATOM 2516 O O . ALA B 1 9 ? -12 -27.859 -12.242 1 96.31 9 ALA B O 1
ATOM 2517 N N . ASP B 1 10 ? -12.305 -25.641 -12.625 1 97.06 10 ASP B N 1
ATOM 2518 C CA . ASP B 1 10 ? -11.242 -25.578 -13.633 1 97.06 10 ASP B CA 1
ATOM 2519 C C . ASP B 1 10 ? -9.875 -25.375 -12.977 1 97.06 10 ASP B C 1
ATOM 2521 O O . ASP B 1 10 ? -8.844 -25.5 -13.641 1 97.06 10 ASP B O 1
ATOM 2525 N N . ILE B 1 11 ? -9.852 -25.078 -11.695 1 98.44 11 ILE B N 1
ATOM 2526 C CA . ILE B 1 11 ? -8.594 -24.844 -10.992 1 98.44 11 ILE B CA 1
ATOM 2527 C C . ILE B 1 11 ? -8.078 -26.172 -10.422 1 98.44 11 ILE B C 1
ATOM 2529 O O . ILE B 1 11 ? -8.391 -26.531 -9.281 1 98.44 11 ILE B O 1
ATOM 2533 N N . THR B 1 12 ? -7.32 -26.906 -11.219 1 97.88 12 THR B N 1
ATOM 2534 C CA . THR B 1 12 ? -6.711 -28.188 -10.852 1 97.88 12 THR B CA 1
ATOM 2535 C C . THR B 1 12 ? -5.254 -28.234 -11.297 1 97.88 12 THR B C 1
ATOM 2537 O O . THR B 1 12 ? -4.848 -27.5 -12.195 1 97.88 12 THR B O 1
ATOM 2540 N N . GLY B 1 13 ? -4.508 -28.969 -10.648 1 98.38 13 GLY B N 1
ATOM 2541 C CA . GLY B 1 13 ? -3.121 -29.172 -11.039 1 98.38 13 GLY B CA 1
ATOM 2542 C C . GLY B 1 13 ? -2.197 -28.078 -10.516 1 98.38 13 GLY B C 1
ATOM 2543 O O . GLY B 1 13 ? -2.219 -27.766 -9.328 1 98.38 13 GLY B O 1
ATOM 2544 N N . LEU B 1 14 ? -1.336 -27.625 -11.383 1 98.69 14 LEU B N 1
ATOM 2545 C CA . LEU B 1 14 ? -0.306 -26.672 -10.969 1 98.69 14 LEU B CA 1
ATOM 2546 C C . LEU B 1 14 ? -0.609 -25.281 -11.492 1 98.69 14 LEU B C 1
ATOM 2548 O O . LEU B 1 14 ? -0.753 -25.078 -12.703 1 98.69 14 LEU B O 1
ATOM 2552 N N . VAL B 1 15 ? -0.757 -24.375 -10.578 1 98.88 15 VAL B N 1
ATOM 2553 C CA . VAL B 1 15 ? -0.901 -22.953 -10.867 1 98.88 15 VAL B CA 1
ATOM 2554 C C . VAL B 1 15 ? 0.46 -22.266 -10.781 1 98.88 15 VAL B C 1
ATOM 2556 O O . VAL B 1 15 ? 1.047 -22.172 -9.695 1 98.88 15 VAL B O 1
ATOM 2559 N N . GLY B 1 16 ? 0.938 -21.859 -11.953 1 98.81 16 GLY B N 1
ATOM 2560 C CA . GLY B 1 16 ? 2.207 -21.156 -11.969 1 98.81 16 GLY B CA 1
ATOM 2561 C C . GLY B 1 16 ? 2.051 -19.656 -11.781 1 98.81 16 GLY B C 1
ATOM 2562 O O . GLY B 1 16 ? 1.119 -19.047 -12.32 1 98.81 16 GLY B O 1
ATOM 2563 N N . ILE B 1 17 ? 2.865 -19.031 -11.016 1 98.75 17 ILE B N 1
ATOM 2564 C CA . ILE B 1 17 ? 2.965 -17.578 -10.914 1 98.75 17 ILE B CA 1
ATOM 2565 C C . ILE B 1 17 ? 4.316 -17.125 -11.445 1 98.75 17 ILE B C 1
ATOM 2567 O O . ILE B 1 17 ? 5.359 -17.656 -11.062 1 98.75 17 ILE B O 1
ATOM 2571 N N . VAL B 1 18 ? 4.348 -16.125 -12.273 1 98.88 18 VAL B N 1
ATOM 2572 C CA . VAL B 1 18 ? 5.586 -15.82 -12.984 1 98.88 18 VAL B CA 1
ATOM 2573 C C . VAL B 1 18 ? 6.086 -14.43 -12.586 1 98.88 18 VAL B C 1
ATOM 2575 O O . VAL B 1 18 ? 5.293 -13.562 -12.203 1 98.88 18 VAL B O 1
ATOM 2578 N N . PRO B 1 19 ? 7.445 -14.211 -12.625 1 98.88 19 PRO B N 1
ATOM 2579 C CA . PRO B 1 19 ? 8.008 -12.867 -12.461 1 98.88 19 PRO B CA 1
ATOM 2580 C C . PRO B 1 19 ? 7.801 -11.984 -13.688 1 98.88 19 PRO B C 1
ATOM 2582 O O . PRO B 1 19 ? 7.285 -12.445 -14.703 1 98.88 19 PRO B O 1
ATOM 2585 N N . THR B 1 20 ? 8.125 -10.766 -13.594 1 98.94 20 THR B N 1
ATOM 2586 C CA . THR B 1 20 ? 8.195 -9.836 -14.719 1 98.94 20 THR B CA 1
ATOM 2587 C C . THR B 1 20 ? 9.641 -9.562 -15.109 1 98.94 20 THR B C 1
ATOM 2589 O O . THR B 1 20 ? 10.32 -8.758 -14.469 1 98.94 20 THR B O 1
ATOM 2592 N N . PRO B 1 21 ? 10.078 -10.195 -16.156 1 98.94 21 PRO B N 1
ATOM 2593 C CA . PRO B 1 21 ? 11.461 -9.961 -16.578 1 98.94 21 PRO B CA 1
ATOM 2594 C C . PRO B 1 21 ? 11.75 -8.484 -16.859 1 98.94 21 PRO B C 1
ATOM 2596 O O . PRO B 1 21 ? 10.906 -7.785 -17.422 1 98.94 21 PRO B O 1
ATOM 2599 N N . SER B 1 22 ? 12.883 -8.07 -16.438 1 98.81 22 SER B N 1
ATOM 2600 C CA . SER B 1 22 ? 13.266 -6.668 -16.594 1 98.81 22 SER B CA 1
ATOM 2601 C C . SER B 1 22 ? 14.469 -6.523 -17.516 1 98.81 22 SER B C 1
ATOM 2603 O O . SER B 1 22 ? 15.328 -7.406 -17.578 1 98.81 22 SER B O 1
ATOM 2605 N N . LYS B 1 23 ? 14.562 -5.422 -18.203 1 98.69 23 LYS B N 1
ATOM 2606 C CA . LYS B 1 23 ? 15.727 -5.086 -19.016 1 98.69 23 LYS B CA 1
ATOM 2607 C C . LYS B 1 23 ? 16.891 -4.617 -18.141 1 98.69 23 LYS B C 1
ATOM 2609 O O . LYS B 1 23 ? 16.688 -4.156 -17.016 1 98.69 23 LYS B O 1
ATOM 2614 N N . PRO B 1 24 ? 18.094 -4.793 -18.766 1 97.75 24 PRO B N 1
ATOM 2615 C CA . PRO B 1 24 ? 19.203 -4.145 -18.062 1 97.75 24 PRO B CA 1
ATOM 2616 C C . PRO B 1 24 ? 18.969 -2.658 -17.828 1 97.75 24 PRO B C 1
ATOM 2618 O O . PRO B 1 24 ? 18.422 -1.965 -18.688 1 97.75 24 PRO B O 1
ATOM 2621 N N . GLY B 1 25 ? 19.266 -2.18 -16.625 1 97.62 25 GLY B N 1
ATOM 2622 C CA . GLY B 1 25 ? 19.094 -0.769 -16.312 1 97.62 25 GLY B CA 1
ATOM 2623 C C . GLY B 1 25 ? 17.781 -0.456 -15.633 1 97.62 25 GLY B C 1
ATOM 2624 O O . GLY B 1 25 ? 17.562 0.662 -15.156 1 97.62 25 GLY B O 1
ATOM 2625 N N . SER B 1 26 ? 16.953 -1.45 -15.484 1 97.88 26 SER B N 1
ATOM 2626 C CA . SER B 1 26 ? 15.602 -1.267 -14.953 1 97.88 26 SER B CA 1
ATOM 2627 C C . SER B 1 26 ? 15.633 -0.97 -13.453 1 97.88 26 SER B C 1
ATOM 2629 O O . SER B 1 26 ? 14.617 -0.564 -12.883 1 97.88 26 SER B O 1
ATOM 2631 N N . GLU B 1 27 ? 16.781 -1.136 -12.758 1 96.69 27 GLU B N 1
ATOM 2632 C CA . GLU B 1 27 ? 16.906 -0.862 -11.328 1 96.69 27 GLU B CA 1
ATOM 2633 C C . GLU B 1 27 ? 17 0.637 -11.062 1 96.69 27 GLU B C 1
ATOM 2635 O O . GLU B 1 27 ? 16.875 1.076 -9.914 1 96.69 27 GLU B O 1
ATOM 2640 N N . ALA B 1 28 ? 17.219 1.44 -12.148 1 97.62 28 ALA B N 1
ATOM 2641 C CA . ALA B 1 28 ? 17.312 2.889 -11.992 1 97.62 28 ALA B CA 1
ATOM 2642 C C . ALA B 1 28 ? 15.969 3.484 -11.594 1 97.62 28 ALA B C 1
ATOM 2644 O O . ALA B 1 28 ? 14.922 3.072 -12.109 1 97.62 28 ALA B O 1
ATOM 2645 N N . PRO B 1 29 ? 15.977 4.492 -10.711 1 97.25 29 PRO B N 1
ATOM 2646 C CA . PRO B 1 29 ? 14.727 5.055 -10.195 1 97.25 29 PRO B CA 1
ATOM 2647 C C . PRO B 1 29 ? 13.93 5.793 -11.273 1 97.25 29 PRO B C 1
ATOM 2649 O O . PRO B 1 29 ? 12.75 6.086 -11.078 1 97.25 29 PRO B O 1
ATOM 2652 N N . ASP B 1 30 ? 14.562 6.113 -12.352 1 94.25 30 ASP B N 1
ATOM 2653 C CA . ASP B 1 30 ? 13.859 6.855 -13.398 1 94.25 30 ASP B CA 1
ATOM 2654 C C . ASP B 1 30 ? 13.82 6.059 -14.703 1 94.25 30 ASP B C 1
ATOM 2656 O O . ASP B 1 30 ? 13.594 6.625 -15.773 1 94.25 30 ASP B O 1
ATOM 2660 N N . ALA B 1 31 ? 14.062 4.773 -14.625 1 97.38 31 ALA B N 1
ATOM 2661 C CA . ALA B 1 31 ? 14.055 3.941 -15.828 1 97.38 31 ALA B CA 1
ATOM 2662 C C . ALA B 1 31 ? 12.672 3.906 -16.469 1 97.38 31 ALA B C 1
ATOM 2664 O O . ALA B 1 31 ? 11.656 4.008 -15.773 1 97.38 31 ALA B O 1
ATOM 2665 N N . VAL B 1 32 ? 12.586 3.838 -17.766 1 96.94 32 VAL B N 1
ATOM 2666 C CA . VAL B 1 32 ? 11.344 3.766 -18.516 1 96.94 32 VAL B CA 1
ATOM 2667 C C . VAL B 1 32 ? 11.344 2.512 -19.391 1 96.94 32 VAL B C 1
ATOM 2669 O O . VAL B 1 32 ? 12.406 2.025 -19.797 1 96.94 32 VAL B O 1
ATOM 2672 N N . ASP B 1 33 ? 10.172 1.986 -19.672 1 97.75 33 ASP B N 1
ATOM 2673 C CA . ASP B 1 33 ? 10.039 0.823 -20.547 1 97.75 33 ASP B CA 1
ATOM 2674 C C . ASP B 1 33 ? 10.938 -0.318 -20.078 1 97.75 33 ASP B C 1
ATOM 2676 O O . ASP B 1 33 ? 11.766 -0.814 -20.844 1 97.75 33 ASP B O 1
ATOM 2680 N N . THR B 1 34 ? 10.719 -0.724 -18.875 1 98.69 34 THR B N 1
ATOM 2681 C CA . THR B 1 34 ? 11.68 -1.564 -18.172 1 98.69 34 THR B CA 1
ATOM 2682 C C . THR B 1 34 ? 11.375 -3.043 -18.406 1 98.69 34 THR B C 1
ATOM 2684 O O . THR B 1 34 ? 12.211 -3.906 -18.109 1 98.69 34 THR B O 1
ATOM 2687 N N . VAL B 1 35 ? 10.219 -3.422 -18.906 1 98.94 35 VAL B N 1
ATOM 2688 C CA . VAL B 1 35 ? 9.82 -4.82 -19.047 1 98.94 35 VAL B CA 1
ATOM 2689 C C . VAL B 1 35 ? 10.531 -5.445 -20.25 1 98.94 35 VAL B C 1
ATOM 2691 O O . VAL B 1 35 ? 10.523 -4.887 -21.344 1 98.94 35 VAL B O 1
ATOM 2694 N N . ASP B 1 36 ? 11.172 -6.531 -20.062 1 98.94 36 ASP B N 1
ATOM 2695 C CA . ASP B 1 36 ? 11.727 -7.32 -21.156 1 98.94 36 ASP B CA 1
ATOM 2696 C C . ASP B 1 36 ? 10.656 -8.211 -21.781 1 98.94 36 ASP B C 1
ATOM 2698 O O . ASP B 1 36 ? 10.492 -9.367 -21.391 1 98.94 36 ASP B O 1
ATOM 2702 N N . LEU B 1 37 ? 10.031 -7.676 -22.812 1 98.94 37 LEU B N 1
ATOM 2703 C CA . LEU B 1 37 ? 8.883 -8.352 -23.422 1 98.94 37 LEU B CA 1
ATOM 2704 C C . LEU B 1 37 ? 9.32 -9.609 -24.156 1 98.94 37 LEU B C 1
ATOM 2706 O O . LEU B 1 37 ? 8.586 -10.602 -24.203 1 98.94 37 LEU B O 1
ATOM 2710 N N . ASP B 1 38 ? 10.5 -9.602 -24.75 1 98.94 38 ASP B N 1
ATOM 2711 C CA . ASP B 1 38 ? 11.016 -10.797 -25.422 1 98.94 38 ASP B CA 1
ATOM 2712 C C . ASP B 1 38 ? 11.242 -11.93 -24.422 1 98.94 38 ASP B C 1
ATOM 2714 O O . ASP B 1 38 ? 10.844 -13.07 -24.688 1 98.94 38 ASP B O 1
ATOM 2718 N N . GLU B 1 39 ? 11.867 -11.594 -23.344 1 98.94 39 GLU B N 1
ATOM 2719 C CA . GLU B 1 39 ? 12.086 -12.602 -22.312 1 98.94 39 GLU B CA 1
ATOM 2720 C C . GLU B 1 39 ? 10.766 -13.062 -21.703 1 98.94 39 GLU B C 1
ATOM 2722 O O . GLU B 1 39 ? 10.617 -14.227 -21.328 1 98.94 39 GLU B O 1
ATOM 2727 N N . THR B 1 40 ? 9.828 -12.133 -21.578 1 98.94 40 THR B N 1
ATOM 2728 C CA . THR B 1 40 ? 8.492 -12.492 -21.109 1 98.94 40 THR B CA 1
ATOM 2729 C C . THR B 1 40 ? 7.871 -13.555 -22 1 98.94 40 THR B C 1
ATOM 2731 O O . THR B 1 40 ? 7.406 -14.594 -21.516 1 98.94 40 THR B O 1
ATOM 2734 N N . ALA B 1 41 ? 7.906 -13.32 -23.266 1 98.94 41 ALA B N 1
ATOM 2735 C CA . ALA B 1 41 ? 7.332 -14.266 -24.219 1 98.94 41 ALA B CA 1
ATOM 2736 C C . ALA B 1 41 ? 8.047 -15.609 -24.156 1 98.94 41 ALA B C 1
ATOM 2738 O O . ALA B 1 41 ? 7.402 -16.656 -24.156 1 98.94 41 ALA B O 1
ATOM 2739 N N . ARG B 1 42 ? 9.312 -15.562 -24.078 1 98.88 42 ARG B N 1
ATOM 2740 C CA . ARG B 1 42 ? 10.094 -16.797 -24.016 1 98.88 42 ARG B CA 1
ATOM 2741 C C . ARG B 1 42 ? 9.773 -17.578 -22.75 1 98.88 42 ARG B C 1
ATOM 2743 O O . ARG B 1 42 ? 9.523 -18.781 -22.812 1 98.88 42 ARG B O 1
ATOM 2750 N N . MET B 1 43 ? 9.766 -16.922 -21.562 1 98.88 43 MET B N 1
ATOM 2751 C CA . MET B 1 43 ? 9.445 -17.531 -20.281 1 98.88 43 MET B CA 1
ATOM 2752 C C . MET B 1 43 ? 8.07 -18.188 -20.312 1 98.88 43 MET B C 1
ATOM 2754 O O . MET B 1 43 ? 7.918 -19.344 -19.922 1 98.88 43 MET B O 1
ATOM 2758 N N . VAL B 1 44 ? 7.133 -17.438 -20.828 1 98.94 44 VAL B N 1
ATOM 2759 C CA . VAL B 1 44 ? 5.746 -17.891 -20.828 1 98.94 44 VAL B CA 1
ATOM 2760 C C . VAL B 1 44 ? 5.598 -19.109 -21.75 1 98.94 44 VAL B C 1
ATOM 2762 O O . VAL B 1 44 ? 4.949 -20.094 -21.375 1 98.94 44 VAL B O 1
ATOM 2765 N N . GLU B 1 45 ? 6.219 -19.047 -22.891 1 98.81 45 GLU B N 1
ATOM 2766 C CA . GLU B 1 45 ? 6.152 -20.188 -23.797 1 98.81 45 GLU B CA 1
ATOM 2767 C C . GLU B 1 45 ? 6.734 -21.453 -23.156 1 98.81 45 GLU B C 1
ATOM 2769 O O . GLU B 1 45 ? 6.141 -22.531 -23.25 1 98.81 45 GLU B O 1
ATOM 2774 N N . LEU B 1 46 ? 7.867 -21.312 -22.547 1 98.38 46 LEU B N 1
ATOM 2775 C CA . LEU B 1 46 ? 8.516 -22.453 -21.906 1 98.38 46 LEU B CA 1
ATOM 2776 C C . LEU B 1 46 ? 7.617 -23.047 -20.828 1 98.38 46 LEU B C 1
ATOM 2778 O O . LEU B 1 46 ? 7.465 -24.266 -20.75 1 98.38 46 LEU B O 1
ATOM 2782 N N . ILE B 1 47 ? 7.027 -22.219 -20.016 1 98.44 47 ILE B N 1
ATOM 2783 C CA . ILE B 1 47 ? 6.234 -22.656 -18.875 1 98.44 47 ILE B CA 1
ATOM 2784 C C . ILE B 1 47 ? 4.941 -23.297 -19.375 1 98.44 47 ILE B C 1
ATOM 2786 O O . ILE B 1 47 ? 4.559 -24.375 -18.906 1 98.44 47 ILE B O 1
ATOM 2790 N N . VAL B 1 48 ? 4.34 -22.703 -20.344 1 98.38 48 VAL B N 1
ATOM 2791 C CA . VAL B 1 48 ? 3.094 -23.234 -20.891 1 98.38 48 VAL B CA 1
ATOM 2792 C C . VAL B 1 48 ? 3.361 -24.578 -21.578 1 98.38 48 VAL B C 1
ATOM 2794 O O . VAL B 1 48 ? 2.592 -25.531 -21.422 1 98.38 48 VAL B O 1
ATOM 2797 N N . ALA B 1 49 ? 4.457 -24.688 -22.281 1 96.94 49 ALA B N 1
ATOM 2798 C CA . ALA B 1 49 ? 4.816 -25.906 -23 1 96.94 49 ALA B CA 1
ATOM 2799 C C . ALA B 1 49 ? 5.098 -27.062 -22.031 1 96.94 49 ALA B C 1
ATOM 2801 O O . ALA B 1 49 ? 4.973 -28.234 -22.406 1 96.94 49 ALA B O 1
ATOM 2802 N N . SER B 1 50 ? 5.445 -26.734 -20.828 1 95.81 50 SER B N 1
ATOM 2803 C CA . SER B 1 50 ? 5.777 -27.75 -19.828 1 95.81 50 SER B CA 1
ATOM 2804 C C . SER B 1 50 ? 4.52 -28.422 -19.297 1 95.81 50 SER B C 1
ATOM 2806 O O . SER B 1 50 ? 4.602 -29.484 -18.672 1 95.81 50 SER B O 1
ATOM 2808 N N . GLY B 1 51 ? 3.35 -27.781 -19.484 1 97 51 GLY B N 1
ATOM 2809 C CA . GLY B 1 51 ? 2.102 -28.406 -19.078 1 97 51 GLY B CA 1
ATOM 2810 C C . GLY B 1 51 ? 1.493 -27.781 -17.828 1 97 51 GLY B C 1
ATOM 2811 O O . GLY B 1 51 ? 0.519 -28.297 -17.281 1 97 51 GLY B O 1
ATOM 2812 N N . VAL B 1 52 ? 2.035 -26.688 -17.344 1 98.06 52 VAL B N 1
ATOM 2813 C CA . VAL B 1 52 ? 1.423 -25.953 -16.25 1 98.06 52 VAL B CA 1
ATOM 2814 C C . VAL B 1 52 ? -0.048 -25.688 -16.562 1 98.06 52 VAL B C 1
ATOM 2816 O O . VAL B 1 52 ? -0.41 -25.422 -17.719 1 98.06 52 VAL B O 1
ATOM 2819 N N . ASP B 1 53 ? -0.905 -25.719 -15.547 1 98.56 53 ASP B N 1
ATOM 2820 C CA . ASP B 1 53 ? -2.342 -25.797 -15.805 1 98.56 53 ASP B CA 1
ATOM 2821 C C . ASP B 1 53 ? -2.971 -24.406 -15.82 1 98.56 53 ASP B C 1
ATOM 2823 O O . ASP B 1 53 ? -3.979 -24.172 -16.484 1 98.56 53 ASP B O 1
ATOM 2827 N N . VAL B 1 54 ? -2.535 -23.5 -15.031 1 98.75 54 VAL B N 1
ATOM 2828 C CA . VAL B 1 54 ? -3.045 -22.156 -14.875 1 98.75 54 VAL B CA 1
ATOM 2829 C C . VAL B 1 54 ? -1.883 -21.188 -14.656 1 98.75 54 VAL B C 1
ATOM 2831 O O . VAL B 1 54 ? -0.861 -21.547 -14.07 1 98.75 54 VAL B O 1
ATOM 2834 N N . LEU B 1 55 ? -1.977 -20.016 -15.172 1 98.88 55 LEU B N 1
ATOM 2835 C CA . LEU B 1 55 ? -0.922 -19.016 -14.992 1 98.88 55 LEU B CA 1
ATOM 2836 C C . LEU B 1 55 ? -1.456 -17.781 -14.281 1 98.88 55 LEU B C 1
ATOM 2838 O O . LEU B 1 55 ? -2.52 -17.266 -14.633 1 98.88 55 LEU B O 1
ATOM 2842 N N . LEU B 1 56 ? -0.815 -17.359 -13.219 1 98.94 56 LEU B N 1
ATOM 2843 C CA . LEU B 1 56 ? -1.042 -16.094 -12.547 1 98.94 56 LEU B CA 1
ATOM 2844 C C . LEU B 1 56 ? 0.102 -15.117 -12.82 1 98.94 56 LEU B C 1
ATOM 2846 O O . LEU B 1 56 ? 1.264 -15.523 -12.891 1 98.94 56 LEU B O 1
ATOM 2850 N N . THR B 1 57 ? -0.219 -13.859 -12.961 1 98.94 57 THR B N 1
ATOM 2851 C CA . THR B 1 57 ? 0.788 -12.82 -13.133 1 98.94 57 THR B CA 1
ATOM 2852 C C . THR B 1 57 ? 0.663 -11.758 -12.039 1 98.94 57 THR B C 1
ATOM 2854 O O . THR B 1 57 ? -0.355 -11.688 -11.352 1 98.94 57 THR B O 1
ATOM 2857 N N . ASN B 1 58 ? 1.669 -11 -11.883 1 98.81 58 ASN B N 1
ATOM 2858 C CA . ASN B 1 58 ? 1.693 -9.75 -11.141 1 98.81 58 ASN B CA 1
ATOM 2859 C C . ASN B 1 58 ? 1.292 -9.953 -9.68 1 98.81 58 ASN B C 1
ATOM 2861 O O . ASN B 1 58 ? 0.396 -9.273 -9.18 1 98.81 58 ASN B O 1
ATOM 2865 N N . GLY B 1 59 ? 1.915 -10.969 -8.977 1 98.31 59 GLY B N 1
ATOM 2866 C CA . GLY B 1 59 ? 2.018 -11 -7.523 1 98.31 59 GLY B CA 1
ATOM 2867 C C . GLY B 1 59 ? 3.123 -10.117 -6.984 1 98.31 59 GLY B C 1
ATOM 2868 O O . GLY B 1 59 ? 3.467 -9.102 -7.594 1 98.31 59 GLY B O 1
ATOM 2869 N N . THR B 1 60 ? 3.723 -10.492 -5.891 1 98 60 THR B N 1
ATOM 2870 C CA . THR B 1 60 ? 4.785 -9.695 -5.285 1 98 60 THR B CA 1
ATOM 2871 C C . THR B 1 60 ? 6.047 -9.734 -6.148 1 98 60 THR B C 1
ATOM 2873 O O . THR B 1 60 ? 6.516 -8.695 -6.617 1 98 60 THR B O 1
ATOM 2876 N N . PHE B 1 61 ? 6.578 -10.93 -6.438 1 97.25 61 PHE B N 1
ATOM 2877 C CA . PHE B 1 61 ? 7.801 -10.992 -7.23 1 97.25 61 PHE B CA 1
ATOM 2878 C C . PHE B 1 61 ? 7.508 -10.727 -8.703 1 97.25 61 PHE B C 1
ATOM 2880 O O . PHE B 1 61 ? 8.422 -10.516 -9.492 1 97.25 61 PHE B O 1
ATOM 2887 N N . GLY B 1 62 ? 6.199 -10.758 -9.109 1 98.5 62 GLY B N 1
ATOM 2888 C CA . GLY B 1 62 ? 5.777 -10.266 -10.414 1 98.5 62 GLY B CA 1
ATOM 2889 C C . GLY B 1 62 ? 5.711 -8.75 -10.484 1 98.5 62 GLY B C 1
ATOM 2890 O O . GLY B 1 62 ? 5.395 -8.188 -11.531 1 98.5 62 GLY B O 1
ATOM 2891 N N . GLU B 1 63 ? 5.93 -8.086 -9.328 1 98.5 63 GLU B N 1
ATOM 2892 C CA . GLU B 1 63 ? 6.168 -6.652 -9.203 1 98.5 63 GLU B CA 1
ATOM 2893 C C . GLU B 1 63 ? 4.93 -5.852 -9.602 1 98.5 63 GLU B C 1
ATOM 2895 O O . GLU B 1 63 ? 5.031 -4.844 -10.305 1 98.5 63 GLU B O 1
ATOM 2900 N N . VAL B 1 64 ? 3.805 -6.32 -9.117 1 98.62 64 VAL B N 1
ATOM 2901 C CA . VAL B 1 64 ? 2.551 -5.602 -9.328 1 98.62 64 VAL B CA 1
ATOM 2902 C C . VAL B 1 64 ? 2.67 -4.184 -8.773 1 98.62 64 VAL B C 1
ATOM 2904 O O . VAL B 1 64 ? 2.084 -3.246 -9.32 1 98.62 64 VAL B O 1
ATOM 2907 N N . ALA B 1 65 ? 3.527 -3.953 -7.809 1 98 65 ALA B N 1
ATOM 2908 C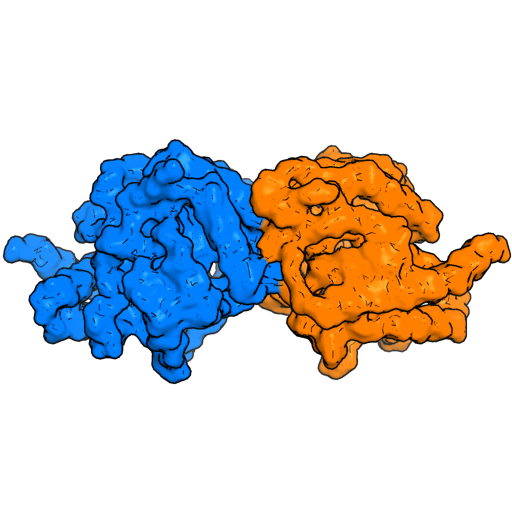 CA . ALA B 1 65 ? 3.604 -2.688 -7.086 1 98 65 ALA B CA 1
ATOM 2909 C C . ALA B 1 65 ? 4.551 -1.715 -7.781 1 98 65 ALA B C 1
ATOM 2911 O O . ALA B 1 65 ? 4.406 -0.497 -7.652 1 98 65 ALA B O 1
ATOM 2912 N N . THR B 1 66 ? 5.531 -2.256 -8.57 1 98.44 66 THR B N 1
ATOM 2913 C CA . THR B 1 66 ? 6.582 -1.359 -9.039 1 98.44 66 THR B CA 1
ATOM 2914 C C . THR B 1 66 ? 6.457 -1.121 -10.547 1 98.44 66 THR B C 1
ATOM 2916 O O . THR B 1 66 ? 7.113 -0.232 -11.094 1 98.44 66 THR B O 1
ATOM 2919 N N . LEU B 1 67 ? 5.637 -1.892 -11.203 1 98.69 67 LEU B N 1
ATOM 2920 C CA . LEU B 1 67 ? 5.367 -1.61 -12.609 1 98.69 67 LEU B CA 1
ATOM 2921 C C . LEU B 1 67 ? 4.48 -0.38 -12.758 1 98.69 67 LEU B C 1
ATOM 2923 O O . LEU B 1 67 ? 3.539 -0.192 -11.977 1 98.69 67 LEU B O 1
ATOM 2927 N N . THR B 1 68 ? 4.836 0.462 -13.734 1 98.25 68 THR B N 1
ATOM 2928 C CA . THR B 1 68 ? 3.871 1.487 -14.109 1 98.25 68 THR B CA 1
ATOM 2929 C C . THR B 1 68 ? 2.654 0.861 -14.781 1 98.25 68 THR B C 1
ATOM 2931 O O . THR B 1 68 ? 2.695 -0.301 -15.195 1 98.25 68 THR B O 1
ATOM 2934 N N . TYR B 1 69 ? 1.61 1.62 -14.836 1 98.19 69 TYR B N 1
ATOM 2935 C CA . TYR B 1 69 ? 0.372 1.143 -15.445 1 98.19 69 TYR B CA 1
ATOM 2936 C C . TYR B 1 69 ? 0.615 0.644 -16.859 1 98.19 69 TYR B C 1
ATOM 2938 O O . TYR B 1 69 ? 0.17 -0.446 -17.234 1 98.19 69 TYR B O 1
ATOM 2946 N N . GLU B 1 70 ? 1.347 1.388 -17.641 1 98.5 70 GLU B N 1
ATOM 2947 C CA . GLU B 1 70 ? 1.619 1.03 -19.031 1 98.5 70 GLU B CA 1
ATOM 2948 C C . GLU B 1 70 ? 2.467 -0.235 -19.125 1 98.5 70 GLU B C 1
ATOM 2950 O O . GLU B 1 70 ? 2.234 -1.085 -19.984 1 98.5 70 GLU B O 1
ATOM 2955 N N . GLU B 1 71 ? 3.426 -0.354 -18.266 1 98.88 71 GLU B N 1
ATOM 2956 C CA . GLU B 1 71 ? 4.281 -1.536 -18.234 1 98.88 71 GLU B CA 1
ATOM 2957 C C . GLU B 1 71 ? 3.492 -2.781 -17.844 1 98.88 71 GLU B C 1
ATOM 2959 O O . GLU B 1 71 ? 3.717 -3.863 -18.391 1 98.88 71 GLU B O 1
ATOM 2964 N N . LEU B 1 72 ? 2.592 -2.592 -16.859 1 98.88 72 LEU B N 1
ATOM 2965 C CA . LEU B 1 72 ? 1.75 -3.701 -16.422 1 98.88 72 LEU B CA 1
ATOM 2966 C C . LEU B 1 72 ? 0.893 -4.215 -17.578 1 98.88 72 LEU B C 1
ATOM 2968 O O . LEU B 1 72 ? 0.793 -5.426 -17.781 1 98.88 72 LEU B O 1
ATOM 2972 N N . LEU B 1 73 ? 0.328 -3.293 -18.328 1 98.88 73 LEU B N 1
ATOM 2973 C CA . LEU B 1 73 ? -0.511 -3.688 -19.453 1 98.88 73 LEU B CA 1
ATOM 2974 C C . LEU B 1 73 ? 0.32 -4.363 -20.547 1 98.88 73 LEU B C 1
ATOM 2976 O O . LEU B 1 73 ? -0.104 -5.363 -21.125 1 98.88 73 LEU B O 1
ATOM 2980 N N . ALA B 1 74 ? 1.485 -3.838 -20.844 1 98.94 74 ALA B N 1
ATOM 2981 C CA . ALA B 1 74 ? 2.346 -4.402 -21.875 1 98.94 74 ALA B CA 1
ATOM 2982 C C . ALA B 1 74 ? 2.793 -5.816 -21.5 1 98.94 74 ALA B C 1
ATOM 2984 O O . ALA B 1 74 ? 2.797 -6.711 -22.344 1 98.94 74 ALA B O 1
ATOM 2985 N N . PHE B 1 75 ? 3.209 -5.941 -20.266 1 98.94 75 PHE B N 1
ATOM 2986 C CA . PHE B 1 75 ? 3.605 -7.258 -19.766 1 98.94 75 PHE B CA 1
ATOM 2987 C C . PHE B 1 75 ? 2.475 -8.266 -19.938 1 98.94 75 PHE B C 1
ATOM 2989 O O . PHE B 1 75 ? 2.678 -9.336 -20.516 1 98.94 75 PHE B O 1
ATOM 2996 N N . ASN B 1 76 ? 1.26 -7.93 -19.469 1 98.94 76 ASN B N 1
ATOM 2997 C CA . ASN B 1 76 ? 0.14 -8.867 -19.484 1 98.94 76 ASN B CA 1
ATOM 2998 C C . ASN B 1 76 ? -0.352 -9.125 -20.906 1 98.94 76 ASN B C 1
ATOM 3000 O O . ASN B 1 76 ? -0.772 -10.234 -21.234 1 98.94 76 ASN B O 1
ATOM 3004 N N . ASP B 1 77 ? -0.304 -8.07 -21.719 1 98.94 77 ASP B N 1
ATOM 3005 C CA . ASP B 1 77 ? -0.625 -8.281 -23.125 1 98.94 77 ASP B CA 1
ATOM 3006 C C . ASP B 1 77 ? 0.286 -9.336 -23.75 1 98.94 77 ASP B C 1
ATOM 3008 O O . ASP B 1 77 ? -0.18 -10.211 -24.484 1 98.94 77 ASP B O 1
ATOM 3012 N N . THR B 1 78 ? 1.589 -9.25 -23.469 1 98.94 78 THR B N 1
ATOM 3013 C CA . THR B 1 78 ? 2.564 -10.211 -23.969 1 98.94 78 THR B CA 1
ATOM 3014 C C . THR B 1 78 ? 2.275 -11.609 -23.438 1 98.94 78 THR B C 1
ATOM 3016 O O . THR B 1 78 ? 2.326 -12.586 -24.188 1 98.94 78 THR B O 1
ATOM 3019 N N . VAL B 1 79 ? 1.968 -11.711 -22.141 1 98.94 79 VAL B N 1
ATOM 3020 C CA . VAL B 1 79 ? 1.663 -12.992 -21.531 1 98.94 79 VAL B CA 1
ATOM 3021 C C . VAL B 1 79 ? 0.446 -13.617 -22.203 1 98.94 79 VAL B C 1
ATOM 3023 O O . VAL B 1 79 ? 0.491 -14.773 -22.625 1 98.94 79 VAL B O 1
ATOM 3026 N N . ILE B 1 80 ? -0.637 -12.852 -22.328 1 98.94 80 ILE B N 1
ATOM 3027 C CA . ILE B 1 80 ? -1.909 -13.336 -22.844 1 98.94 80 ILE B CA 1
ATOM 3028 C C . ILE B 1 80 ? -1.729 -13.797 -24.297 1 98.94 80 ILE B C 1
ATOM 3030 O O . ILE B 1 80 ? -2.174 -14.891 -24.672 1 98.94 80 ILE B O 1
ATOM 3034 N N . ARG B 1 81 ? -1.022 -13.031 -25.062 1 98.88 81 ARG B N 1
ATOM 3035 C CA . ARG B 1 81 ? -0.81 -13.359 -26.469 1 98.88 81 ARG B CA 1
ATOM 3036 C C . ARG B 1 81 ? 0.046 -14.617 -26.609 1 98.88 81 ARG B C 1
ATOM 3038 O O . ARG B 1 81 ? -0.199 -15.445 -27.484 1 98.88 81 ARG B O 1
ATOM 3045 N N . THR B 1 82 ? 1.039 -14.695 -25.781 1 98.94 82 THR B N 1
ATOM 3046 C CA . THR B 1 82 ? 1.938 -15.836 -25.859 1 98.94 82 THR B CA 1
ATOM 3047 C C . THR B 1 82 ? 1.221 -17.109 -25.438 1 98.94 82 THR B C 1
ATOM 3049 O O . THR B 1 82 ? 1.402 -18.172 -26.047 1 98.94 82 THR B O 1
ATOM 3052 N N . VAL B 1 83 ? 0.432 -17.047 -24.375 1 98.88 83 VAL B N 1
ATOM 3053 C CA . VAL B 1 83 ? -0.32 -18.203 -23.922 1 98.88 83 VAL B CA 1
ATOM 3054 C C . VAL B 1 83 ? -1.304 -18.656 -25 1 98.88 83 VAL B C 1
ATOM 3056 O O . VAL B 1 83 ? -1.502 -19.844 -25.203 1 98.88 83 VAL B O 1
ATOM 3059 N N . ALA B 1 84 ? -1.963 -17.688 -25.609 1 98.38 84 ALA B N 1
ATOM 3060 C CA . ALA B 1 84 ? -2.846 -17.906 -26.75 1 98.38 84 ALA B CA 1
ATOM 3061 C C . ALA B 1 84 ? -3.969 -18.875 -26.406 1 98.38 84 ALA B C 1
ATOM 3063 O O . ALA B 1 84 ? -4.215 -19.844 -27.125 1 98.38 84 ALA B O 1
ATOM 3064 N N . ASN B 1 85 ? -4.496 -18.734 -25.25 1 97.06 85 ASN B N 1
ATOM 3065 C CA . ASN B 1 85 ? -5.684 -19.422 -24.766 1 97.06 85 ASN B CA 1
ATOM 3066 C C . ASN B 1 85 ? -5.41 -20.906 -24.547 1 97.06 85 ASN B C 1
ATOM 3068 O O . ASN B 1 85 ? -6.344 -21.719 -24.516 1 97.06 85 ASN B O 1
ATOM 3072 N N . ARG B 1 86 ? -4.18 -21.312 -24.422 1 98.38 86 ARG B N 1
ATOM 3073 C CA . ARG B 1 86 ? -3.859 -22.719 -24.172 1 98.38 86 ARG B CA 1
ATOM 3074 C C . ARG B 1 86 ? -4.199 -23.094 -22.734 1 98.38 86 ARG B C 1
ATOM 3076 O O . ARG B 1 86 ? -4.578 -24.234 -22.469 1 98.38 86 ARG B O 1
ATOM 3083 N N . ILE B 1 87 ? -4.02 -22.219 -21.812 1 98.44 87 ILE B N 1
ATOM 3084 C CA . ILE B 1 87 ? -4.41 -22.391 -20.422 1 98.44 87 ILE B CA 1
ATOM 3085 C C . ILE B 1 87 ? -4.988 -21.078 -19.891 1 98.44 87 ILE B C 1
ATOM 3087 O O . ILE B 1 87 ? -4.758 -20.016 -20.469 1 98.44 87 ILE B O 1
ATOM 3091 N N . PRO B 1 88 ? -5.785 -21.125 -18.781 1 98.44 88 PRO B N 1
ATOM 3092 C CA . PRO B 1 88 ? -6.301 -19.891 -18.188 1 98.44 88 PRO B CA 1
ATOM 3093 C C . PRO B 1 88 ? -5.195 -18.984 -17.672 1 98.44 88 PRO B C 1
ATOM 3095 O O . PRO B 1 88 ? -4.234 -19.453 -17.062 1 98.44 88 PRO B O 1
ATOM 3098 N N . VAL B 1 89 ? -5.324 -17.734 -17.938 1 98.81 89 VAL B N 1
ATOM 3099 C CA . VAL B 1 89 ? -4.41 -16.719 -17.422 1 98.81 89 VAL B CA 1
ATOM 3100 C C . VAL B 1 89 ? -5.164 -15.75 -16.516 1 98.81 89 VAL B C 1
ATOM 3102 O O . VAL B 1 89 ? -6.156 -15.141 -16.922 1 98.81 89 VAL B O 1
ATOM 3105 N N . PHE B 1 90 ? -4.777 -15.641 -15.266 1 98.88 90 PHE B N 1
ATOM 3106 C CA . PHE B 1 90 ? -5.273 -14.664 -14.305 1 98.88 90 PHE B CA 1
ATOM 3107 C C . PHE B 1 90 ? -4.266 -13.539 -14.109 1 98.88 90 PHE B C 1
ATOM 3109 O O . PHE B 1 90 ? -3.164 -13.766 -13.602 1 98.88 90 PHE B O 1
ATOM 3116 N N . CYS B 1 91 ? -4.629 -12.344 -14.445 1 98.94 91 CYS B N 1
ATOM 3117 C CA . CYS B 1 91 ? -3.713 -11.211 -14.383 1 98.94 91 CYS B CA 1
ATOM 3118 C C . CYS B 1 91 ? -3.881 -10.438 -13.078 1 98.94 91 CYS B C 1
ATOM 3120 O O . CYS B 1 91 ? -5.004 -10.219 -12.625 1 98.94 91 CYS B O 1
ATOM 3122 N N . GLY B 1 92 ? -2.744 -10.094 -12.453 1 98.88 92 GLY B N 1
ATOM 3123 C CA . GLY B 1 92 ? -2.771 -9.352 -11.203 1 98.88 92 GLY B CA 1
ATOM 3124 C C . GLY B 1 92 ? -3.26 -7.926 -11.367 1 98.88 92 GLY B C 1
ATOM 3125 O O . GLY B 1 92 ? -2.732 -7.176 -12.188 1 98.88 92 GLY B O 1
ATOM 3126 N N . ALA B 1 93 ? -4.215 -7.516 -10.477 1 98.75 93 ALA B N 1
ATOM 3127 C CA . ALA B 1 93 ? -4.852 -6.211 -10.648 1 98.75 93 ALA B CA 1
ATOM 3128 C C . ALA B 1 93 ? -4.758 -5.387 -9.367 1 98.75 93 ALA B C 1
ATOM 3130 O O . ALA B 1 93 ? -5.367 -4.32 -9.258 1 98.75 93 ALA B O 1
ATOM 3131 N N . SER B 1 94 ? -4.008 -5.84 -8.383 1 98.75 94 SER B N 1
ATOM 3132 C CA . SER B 1 94 ? -4.004 -5.246 -7.047 1 98.75 94 SER B CA 1
ATOM 3133 C C . SER B 1 94 ? -3.463 -3.82 -7.078 1 98.75 94 SER B C 1
ATOM 3135 O O . SER B 1 94 ? -2.432 -3.557 -7.699 1 98.75 94 SER B O 1
ATOM 3137 N N . THR B 1 95 ? -4.199 -2.904 -6.527 1 98.19 95 THR B N 1
ATOM 3138 C CA . THR B 1 95 ? -3.791 -1.515 -6.352 1 98.19 95 THR B CA 1
ATOM 3139 C C . THR B 1 95 ? -4.113 -1.029 -4.941 1 98.19 95 THR B C 1
ATOM 3141 O O . THR B 1 95 ? -4.301 -1.837 -4.031 1 98.19 95 THR B O 1
ATOM 3144 N N . LEU B 1 96 ? -4.172 0.313 -4.727 1 97.88 96 LEU B N 1
ATOM 3145 C CA . LEU B 1 96 ? -4.355 0.907 -3.408 1 97.88 96 LEU B CA 1
ATOM 3146 C C . LEU B 1 96 ? -5.832 1.121 -3.105 1 97.88 96 LEU B C 1
ATOM 3148 O O . LEU B 1 96 ? -6.199 1.442 -1.974 1 97.88 96 LEU B O 1
ATOM 3152 N N . ASN B 1 97 ? -6.668 0.964 -4.117 1 97.19 97 ASN B N 1
ATOM 3153 C CA . ASN B 1 97 ? -8.07 1.265 -3.85 1 97.19 97 ASN B CA 1
ATOM 3154 C C . ASN B 1 97 ? -9 0.515 -4.805 1 97.19 97 ASN B C 1
ATOM 3156 O O . ASN B 1 97 ? -8.539 -0.07 -5.785 1 97.19 97 ASN B O 1
ATOM 3160 N N . THR B 1 98 ? -10.297 0.584 -4.516 1 98.56 98 THR B N 1
ATOM 3161 C CA . THR B 1 98 ? -11.32 -0.184 -5.215 1 98.56 98 THR B CA 1
ATOM 3162 C C . THR B 1 98 ? -11.469 0.302 -6.652 1 98.56 98 THR B C 1
ATOM 3164 O O . THR B 1 98 ? -11.492 -0.502 -7.59 1 98.56 98 THR B O 1
ATOM 3167 N N . ARG B 1 99 ? -11.531 1.567 -6.852 1 98.44 99 ARG B N 1
ATOM 3168 C CA . ARG B 1 99 ? -11.844 2.129 -8.164 1 98.44 99 ARG B CA 1
ATOM 3169 C C . ARG B 1 99 ? -10.695 1.902 -9.141 1 98.44 99 ARG B C 1
ATOM 3171 O O . ARG B 1 99 ? -10.922 1.559 -10.305 1 98.44 99 ARG B O 1
ATOM 3178 N N . ASP B 1 100 ? -9.484 2.105 -8.664 1 98.38 100 ASP B N 1
ATOM 3179 C CA . ASP B 1 100 ? -8.328 1.824 -9.516 1 98.38 100 ASP B CA 1
ATOM 3180 C C . ASP B 1 100 ? -8.234 0.334 -9.836 1 98.38 100 ASP B C 1
ATOM 3182 O O . ASP B 1 100 ? -7.844 -0.046 -10.945 1 98.38 100 ASP B O 1
ATOM 3186 N N . THR B 1 101 ? -8.531 -0.531 -8.859 1 98.75 101 THR B N 1
ATOM 3187 C CA . THR B 1 101 ? -8.508 -1.971 -9.094 1 98.75 101 THR B CA 1
ATOM 3188 C C . THR B 1 101 ? -9.547 -2.365 -10.141 1 98.75 101 THR B C 1
ATOM 3190 O O . THR B 1 101 ? -9.273 -3.176 -11.023 1 98.75 101 THR B O 1
ATOM 3193 N N . ILE B 1 102 ? -10.734 -1.754 -10.031 1 98.69 102 ILE B N 1
ATOM 3194 C CA . ILE B 1 102 ? -11.789 -2.023 -11 1 98.69 102 ILE B CA 1
ATOM 3195 C C . ILE B 1 102 ? -11.344 -1.573 -12.391 1 98.69 102 ILE B C 1
ATOM 3197 O O . ILE B 1 102 ? -11.453 -2.326 -13.359 1 98.69 102 ILE B O 1
ATOM 3201 N N . ALA B 1 103 ? -10.805 -0.343 -12.469 1 98.56 103 ALA B N 1
ATOM 3202 C CA . ALA B 1 103 ? -10.352 0.18 -13.758 1 98.56 103 ALA B CA 1
ATOM 3203 C C . ALA B 1 103 ? -9.266 -0.708 -14.359 1 98.56 103 ALA B C 1
ATOM 3205 O O . ALA B 1 103 ? -9.312 -1.029 -15.547 1 98.56 103 ALA B O 1
ATOM 3206 N N . ARG B 1 104 ? -8.312 -1.112 -13.602 1 98.69 104 ARG B N 1
ATOM 3207 C CA . ARG B 1 104 ? -7.23 -1.986 -14.047 1 98.69 104 ARG B CA 1
ATOM 3208 C C . ARG B 1 104 ? -7.766 -3.359 -14.445 1 98.69 104 ARG B C 1
ATOM 3210 O O . ARG B 1 104 ? -7.316 -3.943 -15.43 1 98.69 104 ARG B O 1
ATOM 3217 N N . SER B 1 105 ? -8.695 -3.846 -13.664 1 98.69 105 SER B N 1
ATOM 3218 C CA . SER B 1 105 ? -9.312 -5.137 -13.938 1 98.69 105 SER B CA 1
ATOM 3219 C C . SER B 1 105 ? -10.023 -5.129 -15.289 1 98.69 105 SER B C 1
ATOM 3221 O O . SER B 1 105 ? -9.883 -6.066 -16.078 1 98.69 105 SER B O 1
ATOM 3223 N N . LEU B 1 106 ? -10.781 -4.066 -15.508 1 98.56 106 LEU B N 1
ATOM 3224 C CA . LEU B 1 106 ? -11.484 -3.939 -16.781 1 98.56 106 LEU B CA 1
ATOM 3225 C C . LEU B 1 106 ? -10.5 -3.891 -17.938 1 98.56 106 LEU B C 1
ATOM 3227 O O . LEU B 1 106 ? -10.734 -4.516 -18.984 1 98.56 106 LEU B O 1
ATOM 3231 N N . ALA B 1 107 ? -9.414 -3.193 -17.781 1 98.81 107 ALA B N 1
ATOM 3232 C CA . ALA B 1 107 ? -8.391 -3.111 -18.828 1 98.81 107 ALA B CA 1
ATOM 3233 C C . ALA B 1 107 ? -7.77 -4.477 -19.094 1 98.81 107 ALA B C 1
ATOM 3235 O O . ALA B 1 107 ? -7.574 -4.867 -20.25 1 98.81 107 ALA B O 1
ATOM 3236 N N . LEU B 1 108 ? -7.477 -5.211 -18.047 1 98.81 108 LEU B N 1
ATOM 3237 C CA . LEU B 1 108 ? -6.84 -6.52 -18.172 1 98.81 108 LEU B CA 1
ATOM 3238 C C . LEU B 1 108 ? -7.785 -7.523 -18.828 1 98.81 108 LEU B C 1
ATOM 3240 O O . LEU B 1 108 ? -7.367 -8.297 -19.703 1 98.81 108 LEU B O 1
ATOM 3244 N N . MET B 1 109 ? -9.055 -7.484 -18.422 1 98.5 109 MET B N 1
ATOM 3245 C CA . MET B 1 109 ? -10.047 -8.336 -19.062 1 98.5 109 MET B CA 1
ATOM 3246 C C . MET B 1 109 ? -10.195 -7.965 -20.531 1 98.5 109 MET B C 1
ATOM 3248 O O . MET B 1 109 ? -10.375 -8.836 -21.391 1 98.5 109 MET B O 1
ATOM 3252 N N . GLY B 1 110 ? -10.039 -6.68 -20.828 1 98.44 110 GLY B N 1
ATOM 3253 C CA . GLY B 1 110 ? -10.102 -6.199 -22.203 1 98.44 110 GLY B CA 1
ATOM 3254 C C . GLY B 1 110 ? -8.953 -6.699 -23.062 1 98.44 110 GLY B C 1
ATOM 3255 O O . GLY B 1 110 ? -9.102 -6.852 -24.266 1 98.44 110 GLY B O 1
ATOM 3256 N N . LEU B 1 111 ? -7.812 -6.996 -22.453 1 98.69 111 LEU B N 1
ATOM 3257 C CA . LEU B 1 111 ? -6.66 -7.543 -23.156 1 98.69 111 LEU B CA 1
ATOM 3258 C C . LEU B 1 111 ? -6.859 -9.023 -23.469 1 98.69 111 LEU B C 1
ATOM 3260 O O . LEU B 1 111 ? -6.133 -9.594 -24.281 1 98.69 111 LEU B O 1
ATOM 3264 N N . GLY B 1 112 ? -7.816 -9.672 -22.734 1 98.12 112 GLY B N 1
ATOM 3265 C CA . GLY B 1 112 ? -8.102 -11.07 -23 1 98.12 112 GLY B CA 1
ATOM 3266 C C . GLY B 1 112 ? -7.773 -11.984 -21.844 1 98.12 112 GLY B C 1
ATOM 3267 O O . GLY B 1 112 ? -7.723 -13.211 -22 1 98.12 112 GLY B O 1
ATOM 3268 N N . ALA B 1 113 ? -7.555 -11.469 -20.656 1 98.38 113 ALA B N 1
ATOM 3269 C CA . ALA B 1 113 ? -7.348 -12.32 -19.5 1 98.38 113 ALA B CA 1
ATOM 3270 C C . ALA B 1 113 ? -8.555 -13.227 -19.25 1 98.38 113 ALA B C 1
ATOM 3272 O O . ALA B 1 113 ? -9.688 -12.844 -19.547 1 98.38 113 ALA B O 1
ATOM 3273 N N . ASN B 1 114 ? -8.336 -14.414 -18.734 1 97.31 114 ASN B N 1
ATOM 3274 C CA . ASN B 1 114 ? -9.414 -15.305 -18.344 1 97.31 114 ASN B CA 1
ATOM 3275 C C . ASN B 1 114 ? -9.961 -14.961 -16.969 1 97.31 114 ASN B C 1
ATOM 3277 O O . ASN B 1 114 ? -11.086 -15.32 -16.625 1 97.31 114 ASN B O 1
ATOM 3281 N N . GLY B 1 115 ? -9.195 -14.297 -16.188 1 98.31 115 GLY B N 1
ATOM 3282 C CA . GLY B 1 115 ? -9.562 -13.875 -14.852 1 98.31 115 GLY B CA 1
ATOM 3283 C C . GLY B 1 115 ? -8.555 -12.922 -14.227 1 98.31 115 GLY B C 1
ATOM 3284 O O . GLY B 1 115 ? -7.664 -12.422 -14.914 1 98.31 115 GLY B O 1
ATOM 3285 N N . LEU B 1 116 ? -8.812 -12.664 -12.961 1 98.88 116 LEU B N 1
ATOM 3286 C CA . LEU B 1 116 ? -8.008 -11.68 -12.2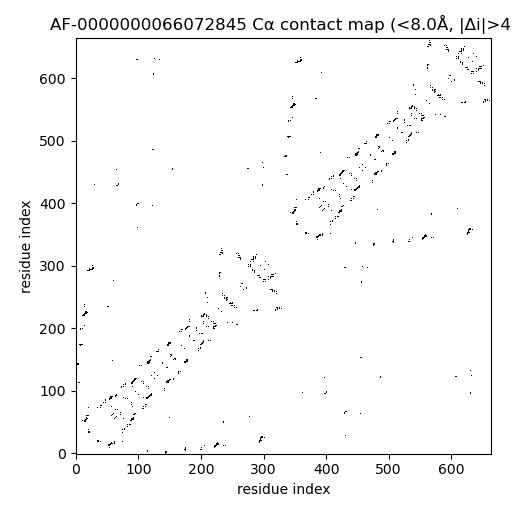34 1 98.88 116 LEU B CA 1
ATOM 3287 C C . LEU B 1 116 ? -7.41 -12.297 -10.969 1 98.88 116 LEU B C 1
ATOM 3289 O O . LEU B 1 116 ? -8.055 -13.109 -10.305 1 98.88 116 LEU B O 1
ATOM 3293 N N . PHE B 1 117 ? -6.164 -12.031 -10.695 1 98.94 117 PHE B N 1
ATOM 3294 C CA . PHE B 1 117 ? -5.453 -12.289 -9.453 1 98.94 117 PHE B CA 1
ATOM 3295 C C . PHE B 1 117 ? -5.414 -11.039 -8.578 1 98.94 117 PHE B C 1
ATOM 3297 O O . PHE B 1 117 ? -4.676 -10.102 -8.875 1 98.94 117 PHE B O 1
ATOM 3304 N N . VAL B 1 118 ? -6.219 -11.023 -7.418 1 98.88 118 VAL B N 1
ATOM 3305 C CA . VAL B 1 118 ? -6.531 -9.734 -6.801 1 98.88 118 VAL B CA 1
ATOM 3306 C C . VAL B 1 118 ? -6.242 -9.797 -5.305 1 98.88 118 VAL B C 1
ATOM 3308 O O . VAL B 1 118 ? -6.801 -10.633 -4.59 1 98.88 118 VAL B O 1
ATOM 3311 N N . GLY B 1 119 ? -5.324 -8.992 -4.902 1 98.56 119 GLY B N 1
ATOM 3312 C CA . GLY B 1 119 ? -5.16 -8.688 -3.49 1 98.56 119 GLY B CA 1
ATOM 3313 C C . GLY B 1 119 ? -5.918 -7.449 -3.055 1 98.56 119 GLY B C 1
ATOM 3314 O O . GLY B 1 119 ? -6.281 -6.613 -3.885 1 98.56 119 GLY B O 1
ATOM 3315 N N . ARG B 1 120 ? -6.176 -7.297 -1.786 1 98.06 120 ARG B N 1
ATOM 3316 C CA . ARG B 1 120 ? -6.941 -6.168 -1.27 1 98.06 120 ARG B CA 1
ATOM 3317 C C . ARG B 1 120 ? -6.047 -4.953 -1.043 1 98.06 120 ARG B C 1
ATOM 3319 O O . ARG B 1 120 ? -4.832 -5.098 -0.884 1 98.06 120 ARG B O 1
ATOM 3326 N N . PRO B 1 121 ? -6.668 -3.732 -1.05 1 97.88 121 PRO B N 1
ATOM 3327 C CA . PRO B 1 121 ? -5.898 -2.531 -0.718 1 97.88 121 PRO B CA 1
ATOM 3328 C C . PRO B 1 121 ? -5.227 -2.623 0.651 1 97.88 121 PRO B C 1
ATOM 3330 O O . PRO B 1 121 ? -5.812 -3.156 1.596 1 97.88 121 PRO B O 1
ATOM 3333 N N . MET B 1 122 ? -3.967 -2.064 0.779 1 97.75 122 MET B N 1
ATOM 3334 C CA . MET B 1 122 ? -3.201 -2.367 1.984 1 97.75 122 MET B CA 1
ATOM 3335 C C . MET B 1 122 ? -2.666 -1.09 2.623 1 97.75 122 MET B C 1
ATOM 3337 O O . MET B 1 122 ? -1.694 -1.13 3.381 1 97.75 122 MET B O 1
ATOM 3341 N N . TRP B 1 123 ? -3.264 0.058 2.238 1 97.88 123 TRP B N 1
ATOM 3342 C CA . TRP B 1 123 ? -2.887 1.273 2.951 1 97.88 123 TRP B CA 1
ATOM 3343 C C . TRP B 1 123 ? -3.199 1.151 4.438 1 97.88 123 TRP B C 1
ATOM 3345 O O . TRP B 1 123 ? -2.303 1.253 5.281 1 97.88 123 TRP B O 1
ATOM 3355 N N . LEU B 1 124 ? -4.422 0.95 4.781 1 97.69 124 LEU B N 1
ATOM 3356 C CA . LEU B 1 124 ? -4.879 0.541 6.105 1 97.69 124 LEU B CA 1
ATOM 3357 C C . LEU B 1 124 ? -5.41 -0.889 6.082 1 97.69 124 LEU B C 1
ATOM 3359 O O . LEU B 1 124 ? -5.934 -1.343 5.059 1 97.69 124 LEU B O 1
ATOM 3363 N N . PRO B 1 125 ? -5.223 -1.635 7.156 1 97.06 125 PRO B N 1
ATOM 3364 C CA . PRO B 1 125 ? -5.832 -2.967 7.16 1 97.06 125 PRO B CA 1
ATOM 3365 C C . PRO B 1 125 ? -7.355 -2.92 7.051 1 97.06 125 PRO B C 1
ATOM 3367 O O . PRO B 1 125 ? -7.984 -1.993 7.566 1 97.06 125 PRO B O 1
ATOM 3370 N N . LEU B 1 126 ? -7.922 -3.867 6.398 1 97.69 126 LEU B N 1
ATOM 3371 C CA . LEU B 1 126 ? -9.367 -3.994 6.266 1 97.69 126 LEU B CA 1
ATOM 3372 C C . LEU B 1 126 ? -9.922 -5.016 7.254 1 97.69 126 LEU B C 1
ATOM 3374 O O . LEU B 1 126 ? -9.312 -6.07 7.461 1 97.69 126 LEU B O 1
ATOM 3378 N N . ASP B 1 127 ? -10.992 -4.688 7.898 1 96.81 127 ASP B N 1
ATOM 3379 C CA . ASP B 1 127 ? -11.68 -5.73 8.656 1 96.81 127 ASP B CA 1
ATOM 3380 C C . ASP B 1 127 ? -12.492 -6.637 7.734 1 96.81 127 ASP B C 1
ATOM 3382 O O . ASP B 1 127 ? -12.484 -6.457 6.516 1 96.81 127 ASP B O 1
ATOM 3386 N N . ASP B 1 128 ? -13.156 -7.645 8.281 1 97.81 128 ASP B N 1
ATOM 3387 C CA . ASP B 1 128 ? -13.844 -8.664 7.488 1 97.81 128 ASP B CA 1
ATOM 3388 C C . ASP B 1 128 ? -14.922 -8.031 6.617 1 97.81 128 ASP B C 1
ATOM 3390 O O . ASP B 1 128 ? -15.062 -8.383 5.441 1 97.81 128 ASP B O 1
ATOM 3394 N N . GLU B 1 129 ? -15.688 -7.078 7.191 1 97.75 129 GLU B N 1
ATOM 3395 C CA . GLU B 1 129 ? -16.766 -6.434 6.453 1 97.75 129 GLU B CA 1
ATOM 3396 C C . GLU B 1 129 ? -16.234 -5.645 5.262 1 97.75 129 GLU B C 1
ATOM 3398 O O . GLU B 1 129 ? -16.734 -5.762 4.148 1 97.75 129 GLU B O 1
ATOM 3403 N N . GLN B 1 130 ? -15.234 -4.871 5.48 1 98.12 130 GLN B N 1
ATOM 3404 C CA . GLN B 1 130 ? -14.617 -4.066 4.43 1 98.12 130 GLN B CA 1
ATOM 3405 C C . GLN B 1 130 ? -13.992 -4.953 3.355 1 98.12 130 GLN B C 1
ATOM 3407 O O . GLN B 1 130 ? -14.117 -4.676 2.162 1 98.12 130 GLN B O 1
ATOM 3412 N N . LEU B 1 131 ? -13.328 -5.984 3.805 1 98.38 131 LEU B N 1
ATOM 3413 C CA . LEU B 1 131 ? -12.648 -6.914 2.906 1 98.38 131 LEU B CA 1
ATOM 3414 C C . LEU B 1 131 ? -13.641 -7.602 1.979 1 98.38 131 LEU B C 1
ATOM 3416 O O . LEU B 1 131 ? -13.438 -7.645 0.764 1 98.38 131 LEU B O 1
ATOM 3420 N N . VAL B 1 132 ? -14.703 -8.125 2.523 1 98.69 132 VAL B N 1
ATOM 3421 C CA . VAL B 1 132 ? -15.719 -8.812 1.734 1 98.69 132 VAL B CA 1
ATOM 3422 C C . VAL B 1 132 ? -16.406 -7.828 0.792 1 98.69 132 VAL B C 1
ATOM 3424 O O . VAL B 1 132 ? -16.625 -8.133 -0.381 1 98.69 132 VAL B O 1
ATOM 3427 N N . SER B 1 133 ? -16.688 -6.625 1.314 1 98.5 133 SER B N 1
ATOM 3428 C CA . SER B 1 133 ? -17.281 -5.578 0.493 1 98.5 133 SER B CA 1
ATOM 3429 C C . SER B 1 133 ? -16.391 -5.223 -0.688 1 98.5 133 SER B C 1
ATOM 3431 O O . SER B 1 133 ? -16.875 -4.98 -1.794 1 98.5 133 SER B O 1
ATOM 3433 N N . TYR B 1 134 ? -15.109 -5.191 -0.507 1 98.75 134 TYR B N 1
ATOM 3434 C CA . TYR B 1 134 ? -14.141 -4.871 -1.547 1 98.75 134 TYR B CA 1
ATOM 3435 C C . TYR B 1 134 ? -14.172 -5.91 -2.662 1 98.75 134 TYR B C 1
ATOM 3437 O O . TYR B 1 134 ? -14.328 -5.562 -3.836 1 98.75 134 TYR B O 1
ATOM 3445 N N . TYR B 1 135 ? -14.047 -7.168 -2.309 1 98.81 135 TYR B N 1
ATOM 3446 C CA . TYR B 1 135 ? -14.039 -8.219 -3.324 1 98.81 135 TYR B CA 1
ATOM 3447 C C . TYR B 1 135 ? -15.383 -8.281 -4.047 1 98.81 135 TYR B C 1
ATOM 3449 O O . TYR B 1 135 ? -15.43 -8.484 -5.262 1 98.81 135 TYR B O 1
ATOM 3457 N N . ALA B 1 136 ? -16.453 -8.102 -3.285 1 98.62 136 ALA B N 1
ATOM 3458 C CA . ALA B 1 136 ? -17.766 -8.07 -3.916 1 98.62 136 ALA B CA 1
ATOM 3459 C C . ALA B 1 136 ? -17.859 -6.938 -4.938 1 98.62 136 ALA B C 1
ATOM 3461 O O . ALA B 1 136 ? -18.391 -7.125 -6.031 1 98.62 136 ALA B O 1
ATOM 3462 N N . ALA B 1 137 ? -17.344 -5.797 -4.59 1 98.62 137 ALA B N 1
ATOM 3463 C CA . ALA B 1 137 ? -17.391 -4.637 -5.477 1 98.62 137 ALA B CA 1
ATOM 3464 C C . ALA B 1 137 ? -16.609 -4.91 -6.766 1 98.62 137 ALA B C 1
ATOM 3466 O O . ALA B 1 137 ? -17.078 -4.562 -7.855 1 98.62 137 ALA B O 1
ATOM 3467 N N . VAL B 1 138 ? -15.445 -5.492 -6.648 1 98.56 138 VAL B N 1
ATOM 3468 C CA . VAL B 1 138 ? -14.641 -5.82 -7.82 1 98.56 138 VAL B CA 1
ATOM 3469 C C . VAL B 1 138 ? -15.391 -6.812 -8.703 1 98.56 138 VAL B C 1
ATOM 3471 O O . VAL B 1 138 ? -15.492 -6.617 -9.914 1 98.56 138 VAL B O 1
ATOM 3474 N N . CYS B 1 139 ? -15.969 -7.867 -8.117 1 98.19 139 CYS B N 1
ATOM 3475 C CA . CYS B 1 139 ? -16.672 -8.898 -8.859 1 98.19 139 CYS B CA 1
ATOM 3476 C C . CYS B 1 139 ? -17.922 -8.328 -9.547 1 98.19 139 CYS B C 1
ATOM 3478 O O . CYS B 1 139 ? -18.219 -8.68 -10.688 1 98.19 139 CYS B O 1
ATOM 3480 N N . ASP B 1 140 ? -18.594 -7.422 -8.836 1 97.88 140 ASP B N 1
ATOM 3481 C CA . ASP B 1 140 ? -19.781 -6.801 -9.398 1 97.88 140 ASP B CA 1
ATOM 3482 C C . ASP B 1 140 ? -19.438 -5.922 -10.594 1 97.88 140 ASP B C 1
ATOM 3484 O O . ASP B 1 140 ? -20.188 -5.867 -11.57 1 97.88 140 ASP B O 1
ATOM 3488 N N . ALA B 1 141 ? -18.344 -5.266 -10.555 1 97.75 141 ALA B N 1
ATOM 3489 C CA . ALA B 1 141 ? -17.953 -4.301 -11.578 1 97.75 141 ALA B CA 1
ATOM 3490 C C . ALA B 1 141 ? -17.391 -5.004 -12.812 1 97.75 141 ALA B C 1
ATOM 3492 O O . ALA B 1 141 ? -17.406 -4.445 -13.914 1 97.75 141 ALA B O 1
ATOM 3493 N N . VAL B 1 142 ? -16.875 -6.227 -12.625 1 97.12 142 VAL B N 1
ATOM 3494 C CA . VAL B 1 142 ? -16.281 -6.996 -13.719 1 97.12 142 VAL B CA 1
ATOM 3495 C C . VAL B 1 142 ? -16.938 -8.375 -13.789 1 97.12 142 VAL B C 1
ATOM 3497 O O . VAL B 1 142 ? -16.266 -9.391 -13.562 1 97.12 142 VAL B O 1
ATOM 3500 N N . PRO B 1 143 ? -18.094 -8.5 -14.227 1 95.69 143 PRO B N 1
ATOM 3501 C CA . PRO B 1 143 ? -18.891 -9.719 -14.062 1 95.69 143 PRO B CA 1
ATOM 3502 C C . PRO B 1 143 ? -18.312 -10.906 -14.836 1 95.69 143 PRO B C 1
ATOM 3504 O O . PRO B 1 143 ? -18.531 -12.062 -14.461 1 95.69 143 PRO B O 1
ATOM 3507 N N . ALA B 1 144 ? -17.594 -10.617 -15.852 1 95.5 144 ALA B N 1
ATOM 3508 C CA . ALA B 1 144 ? -17.078 -11.695 -16.688 1 95.5 144 ALA B CA 1
ATOM 3509 C C . ALA B 1 144 ? -15.805 -12.289 -16.094 1 95.5 144 ALA B C 1
ATOM 3511 O O . ALA B 1 144 ? -15.305 -13.312 -16.562 1 95.5 144 ALA B O 1
ATOM 3512 N N . ALA B 1 145 ? -15.32 -11.734 -15.031 1 96.81 145 ALA B N 1
ATOM 3513 C CA . ALA B 1 145 ? -14 -12.125 -14.531 1 96.81 145 ALA B CA 1
ATOM 3514 C C . ALA B 1 145 ? -14.125 -13.219 -13.477 1 96.81 145 ALA B C 1
ATOM 3516 O O . ALA B 1 145 ? -14.938 -13.109 -12.555 1 96.81 145 ALA B O 1
ATOM 3517 N N . ALA B 1 146 ? -13.375 -14.32 -13.68 1 98.56 146 ALA B N 1
ATOM 3518 C CA . ALA B 1 146 ? -13.047 -15.188 -12.555 1 98.56 146 ALA B CA 1
ATOM 3519 C C . ALA B 1 146 ? -11.945 -14.57 -11.695 1 98.56 146 ALA B C 1
ATOM 3521 O O . ALA B 1 146 ? -11.039 -13.922 -12.211 1 98.56 146 ALA B O 1
ATOM 3522 N N . VAL B 1 147 ? -12.07 -14.75 -10.359 1 98.81 147 VAL B N 1
ATOM 3523 C CA . VAL B 1 147 ? -11.133 -14.07 -9.477 1 98.81 147 VAL B CA 1
ATOM 3524 C C . VAL B 1 147 ? -10.414 -15.102 -8.602 1 98.81 147 VAL B C 1
ATOM 3526 O O . VAL B 1 147 ? -11.055 -15.945 -7.977 1 98.81 147 VAL B O 1
ATOM 3529 N N . VAL B 1 148 ? -9.102 -15.086 -8.648 1 98.94 148 VAL B N 1
ATOM 3530 C CA . VAL B 1 148 ? -8.266 -15.75 -7.656 1 98.94 148 VAL B CA 1
ATOM 3531 C C . VAL B 1 148 ? -7.855 -14.758 -6.574 1 98.94 148 VAL B C 1
ATOM 3533 O O . VAL B 1 148 ? -7.246 -13.727 -6.871 1 98.94 148 VAL B O 1
ATOM 3536 N N . VAL B 1 149 ? -8.18 -15.078 -5.332 1 98.94 149 VAL B N 1
ATOM 3537 C CA . VAL B 1 149 ? -7.867 -14.203 -4.203 1 98.94 149 VAL B CA 1
ATOM 3538 C C . VAL B 1 149 ? -6.383 -14.312 -3.861 1 98.94 149 VAL B C 1
ATOM 3540 O O . VAL B 1 149 ? -5.848 -15.422 -3.738 1 98.94 149 VAL B O 1
ATOM 3543 N N . TYR B 1 150 ? -5.738 -13.18 -3.799 1 98.44 150 TYR B N 1
ATOM 3544 C CA . TYR B 1 150 ? -4.344 -13.07 -3.385 1 98.44 150 TYR B CA 1
ATOM 3545 C C . TYR B 1 150 ? -4.242 -12.773 -1.895 1 98.44 150 TYR B C 1
ATOM 3547 O O . TYR B 1 150 ? -4.359 -11.617 -1.478 1 98.44 150 TYR B O 1
ATOM 3555 N N . ASP B 1 151 ? -3.941 -13.805 -1.071 1 96.81 151 ASP B N 1
ATOM 3556 C CA . ASP B 1 151 ? -3.896 -13.656 0.38 1 96.81 151 ASP B CA 1
ATOM 3557 C C . ASP B 1 151 ? -2.459 -13.688 0.891 1 96.81 151 ASP B C 1
ATOM 3559 O O . ASP B 1 151 ? -2.053 -14.641 1.561 1 96.81 151 ASP B O 1
ATOM 3563 N N . ASN B 1 152 ? -1.704 -12.703 0.606 1 95.81 152 ASN B N 1
ATOM 3564 C CA . ASN B 1 152 ? -0.373 -12.469 1.153 1 95.81 152 ASN B CA 1
ATOM 3565 C C . ASN B 1 152 ? -0.432 -11.641 2.434 1 95.81 152 ASN B C 1
ATOM 3567 O O . ASN B 1 152 ? -0.517 -10.406 2.381 1 95.81 152 ASN B O 1
ATOM 3571 N N . THR B 1 153 ? -0.295 -12.25 3.602 1 93.56 153 THR B N 1
ATOM 3572 C CA . THR B 1 153 ? -0.594 -11.664 4.902 1 93.56 153 THR B CA 1
ATOM 3573 C C . THR B 1 153 ? 0.342 -10.492 5.199 1 93.56 153 THR B C 1
ATOM 3575 O O . THR B 1 153 ? -0.064 -9.508 5.82 1 93.56 153 THR B O 1
ATOM 3578 N N . GLY B 1 154 ? 1.566 -10.648 4.852 1 93.62 154 GLY B N 1
ATOM 3579 C CA . GLY B 1 154 ? 2.518 -9.578 5.086 1 93.62 154 GLY B CA 1
ATOM 3580 C C . GLY B 1 154 ? 2.219 -8.328 4.281 1 93.62 154 GLY B C 1
ATOM 3581 O O . GLY B 1 154 ? 2.299 -7.211 4.805 1 93.62 154 GLY B O 1
ATOM 3582 N N . VAL B 1 155 ? 1.802 -8.469 3.041 1 96.62 155 VAL B N 1
ATOM 3583 C CA . VAL B 1 155 ? 1.528 -7.348 2.143 1 96.62 155 VAL B CA 1
ATOM 3584 C C . VAL B 1 155 ? 0.214 -6.68 2.535 1 96.62 155 VAL B C 1
ATOM 3586 O O . VAL B 1 155 ? 0.141 -5.449 2.633 1 96.62 155 VAL B O 1
ATOM 3589 N N . PHE B 1 156 ? -0.78 -7.488 2.812 1 97.44 156 PHE B N 1
ATOM 3590 C CA . PHE B 1 156 ? -2.135 -6.965 2.945 1 97.44 156 PHE B CA 1
ATOM 3591 C C . PHE B 1 156 ? -2.5 -6.781 4.414 1 97.44 156 PHE B C 1
ATOM 3593 O O . PHE B 1 156 ? -3.68 -6.652 4.754 1 97.44 156 PHE B O 1
ATOM 3600 N N . LYS B 1 157 ? -1.494 -6.785 5.355 1 95.75 157 LYS B N 1
ATOM 3601 C CA . LYS B 1 157 ? -1.587 -6.387 6.754 1 95.75 157 LYS B CA 1
ATOM 3602 C C . LYS B 1 157 ? -2.564 -7.277 7.516 1 95.75 157 LYS B C 1
ATOM 3604 O O . LYS B 1 157 ? -3.385 -6.789 8.297 1 95.75 157 LYS B O 1
ATOM 3609 N N . GLY B 1 158 ? -2.393 -8.586 7.258 1 93.56 158 GLY B N 1
ATOM 3610 C CA . GLY B 1 158 ? -3.188 -9.562 7.988 1 93.56 158 GLY B CA 1
ATOM 3611 C C . GLY B 1 158 ? -3.721 -10.68 7.109 1 93.56 158 GLY B C 1
ATOM 3612 O O . GLY B 1 158 ? -3.842 -10.516 5.895 1 93.56 158 GLY B O 1
ATOM 3613 N N . LYS B 1 159 ? -4.121 -11.711 7.758 1 94.5 159 LYS B N 1
ATOM 3614 C CA . LYS B 1 159 ? -4.723 -12.828 7.043 1 94.5 159 LYS B CA 1
ATOM 3615 C C . LYS B 1 159 ? -6.219 -12.609 6.836 1 94.5 159 LYS B C 1
ATOM 3617 O O . LYS B 1 159 ? -6.867 -11.922 7.629 1 94.5 159 LYS B O 1
ATOM 3622 N N . ILE B 1 160 ? -6.723 -13.133 5.766 1 98.38 160 ILE B N 1
ATOM 3623 C CA . ILE B 1 160 ? -8.172 -13.219 5.633 1 98.38 160 ILE B CA 1
ATOM 3624 C C . ILE B 1 160 ? -8.727 -14.195 6.668 1 98.38 160 ILE B C 1
ATOM 3626 O O . ILE B 1 160 ? -8.273 -15.336 6.758 1 98.38 160 ILE B O 1
ATOM 3630 N N . SER B 1 161 ? -9.656 -13.766 7.52 1 98.25 161 SER B N 1
ATOM 3631 C CA . SER B 1 161 ? -10.227 -14.641 8.539 1 98.25 161 SER B CA 1
ATOM 3632 C C . SER B 1 161 ? -11.047 -15.766 7.918 1 98.25 161 SER B C 1
ATOM 3634 O O . SER B 1 161 ? -11.492 -15.648 6.773 1 98.25 161 SER B O 1
ATOM 3636 N N . SER B 1 162 ? -11.242 -16.828 8.688 1 98.69 162 SER B N 1
ATOM 3637 C CA . SER B 1 162 ? -12.094 -17.906 8.203 1 98.69 162 SER B CA 1
ATOM 3638 C C . SER B 1 162 ? -13.523 -17.422 7.973 1 98.69 162 SER B C 1
ATOM 3640 O O . SER B 1 162 ? -14.195 -17.891 7.055 1 98.69 162 SER B O 1
ATOM 3642 N N . ALA B 1 163 ? -13.953 -16.516 8.805 1 98.75 163 ALA B N 1
ATOM 3643 C CA . ALA B 1 163 ? -15.289 -15.938 8.625 1 98.75 163 ALA B CA 1
ATOM 3644 C C . ALA B 1 163 ? -15.375 -15.172 7.305 1 98.75 163 ALA B C 1
ATOM 3646 O O . ALA B 1 163 ? -16.375 -15.258 6.594 1 98.75 163 ALA B O 1
ATOM 3647 N N . ALA B 1 164 ? -14.383 -14.406 7 1 98.75 164 ALA B N 1
ATOM 3648 C CA . ALA B 1 164 ? -14.344 -13.695 5.723 1 98.75 164 ALA B CA 1
ATOM 3649 C C . ALA B 1 164 ? -14.266 -14.664 4.551 1 98.75 164 ALA B C 1
ATOM 3651 O O . ALA B 1 164 ? -14.898 -14.453 3.516 1 98.75 164 ALA B O 1
ATOM 3652 N N . TYR B 1 165 ? -13.453 -15.727 4.68 1 98.88 165 TYR B N 1
ATOM 3653 C CA . TYR B 1 165 ? -13.391 -16.75 3.648 1 98.88 165 TYR B CA 1
ATOM 3654 C C . TYR B 1 165 ? -14.766 -17.359 3.396 1 98.88 165 TYR B C 1
ATOM 3656 O O . TYR B 1 165 ? -15.133 -17.625 2.25 1 98.88 165 TYR B O 1
ATOM 3664 N N . ALA B 1 166 ? -15.5 -17.609 4.477 1 98.88 166 ALA B N 1
ATOM 3665 C CA . ALA B 1 166 ? -16.844 -18.141 4.332 1 98.88 166 ALA B CA 1
ATOM 3666 C C . ALA B 1 166 ? -17.734 -17.203 3.52 1 98.88 166 ALA B C 1
ATOM 3668 O O . ALA B 1 166 ? -18.5 -17.641 2.662 1 98.88 166 ALA B O 1
ATOM 3669 N N . ALA B 1 167 ? -17.625 -15.938 3.797 1 98.88 167 ALA B N 1
ATOM 3670 C CA . ALA B 1 167 ? -18.406 -14.945 3.061 1 98.88 167 ALA B CA 1
ATOM 3671 C C . ALA B 1 167 ? -17.953 -14.867 1.605 1 98.88 167 ALA B C 1
ATOM 3673 O O . ALA B 1 167 ? -18.781 -14.758 0.698 1 98.88 167 ALA B O 1
ATOM 3674 N N . LEU B 1 168 ? -16.656 -14.875 1.353 1 98.81 168 LEU B N 1
ATOM 3675 C CA . LEU B 1 168 ? -16.109 -14.844 -0.001 1 98.81 168 LEU B CA 1
ATOM 3676 C C . LEU B 1 168 ? -16.578 -16.047 -0.803 1 98.81 168 LEU B C 1
ATOM 3678 O O . LEU B 1 168 ? -16.75 -15.969 -2.02 1 98.81 168 LEU B O 1
ATOM 3682 N N . ALA B 1 169 ? -16.766 -17.188 -0.141 1 98.56 169 ALA B N 1
ATOM 3683 C CA . ALA B 1 169 ? -17.188 -18.422 -0.791 1 98.56 169 ALA B CA 1
ATOM 3684 C C . ALA B 1 169 ? -18.578 -18.297 -1.398 1 98.56 169 ALA B C 1
ATOM 3686 O O . ALA B 1 169 ? -18.969 -19.109 -2.244 1 98.56 169 ALA B O 1
ATOM 3687 N N . GLU B 1 170 ? -19.297 -17.281 -0.985 1 98.31 170 GLU B N 1
ATOM 3688 C CA . GLU B 1 170 ? -20.641 -17.062 -1.504 1 98.31 170 GLU B CA 1
ATOM 3689 C C . GLU B 1 170 ? -20.609 -16.25 -2.797 1 98.31 170 GLU B C 1
ATOM 3691 O O . GLU B 1 170 ? -21.641 -16.062 -3.451 1 98.31 170 GLU B O 1
ATOM 3696 N N . ILE B 1 171 ? -19.484 -15.766 -3.221 1 98.06 171 ILE B N 1
ATOM 3697 C CA . ILE B 1 171 ? -19.312 -15.023 -4.465 1 98.06 171 ILE B CA 1
ATOM 3698 C C . ILE B 1 171 ? -18.859 -15.977 -5.57 1 98.06 171 ILE B C 1
ATOM 3700 O O . ILE B 1 171 ? -17.703 -16.406 -5.594 1 98.06 171 ILE B O 1
ATOM 3704 N N . PRO B 1 172 ? -19.656 -16.297 -6.531 1 96.25 172 PRO B N 1
ATOM 3705 C CA . PRO B 1 172 ? -19.375 -17.359 -7.5 1 96.25 172 PRO B CA 1
ATOM 3706 C C . PRO B 1 172 ? -18.156 -17.062 -8.367 1 96.25 172 PRO B C 1
ATOM 3708 O O . PRO B 1 172 ? -17.484 -17.969 -8.844 1 96.25 172 PRO B O 1
ATOM 3711 N N . GLN B 1 173 ? -17.844 -15.789 -8.492 1 98.06 173 GLN B N 1
ATOM 3712 C CA . GLN B 1 173 ? -16.719 -15.391 -9.344 1 98.06 173 GLN B CA 1
ATOM 3713 C C . GLN B 1 173 ? -15.383 -15.742 -8.695 1 98.06 173 GLN B C 1
ATOM 3715 O O . GLN B 1 173 ? -14.352 -15.797 -9.375 1 98.06 173 GLN B O 1
ATOM 3720 N N . ILE B 1 174 ? -15.344 -15.906 -7.395 1 98.62 174 ILE B N 1
ATOM 3721 C CA . ILE B 1 174 ? -14.109 -16.312 -6.727 1 98.62 174 ILE B CA 1
ATOM 3722 C C . ILE B 1 174 ? -13.875 -17.797 -6.938 1 98.62 174 ILE B C 1
ATOM 3724 O O . ILE B 1 174 ? -14.664 -18.641 -6.488 1 98.62 174 ILE B O 1
ATOM 3728 N N . VAL B 1 175 ? -12.75 -18.094 -7.598 1 98.75 175 VAL B N 1
ATOM 3729 C CA . VAL B 1 175 ? -12.633 -19.469 -8.086 1 98.75 175 VAL B CA 1
ATOM 3730 C C . VAL B 1 175 ? -11.453 -20.156 -7.402 1 98.75 175 VAL B C 1
ATOM 3732 O O . VAL B 1 175 ? -11.273 -21.375 -7.547 1 98.75 175 VAL B O 1
ATOM 3735 N N . ALA B 1 176 ? -10.641 -19.453 -6.648 1 98.88 176 ALA B N 1
ATOM 3736 C CA . ALA B 1 176 ? -9.523 -19.984 -5.867 1 98.88 176 ALA B CA 1
ATOM 3737 C C . ALA B 1 176 ? -8.914 -18.922 -4.973 1 98.88 176 ALA B C 1
ATOM 3739 O O . ALA B 1 176 ? -9.234 -17.734 -5.117 1 98.88 176 ALA B O 1
ATOM 3740 N N . SER B 1 177 ? -8.117 -19.297 -4.043 1 98.88 177 SER B N 1
ATOM 3741 C CA . SER B 1 177 ? -7.328 -18.375 -3.236 1 98.88 177 SER B CA 1
ATOM 3742 C C . SER B 1 177 ? -5.902 -18.875 -3.049 1 98.88 177 SER B C 1
ATOM 3744 O O . SER B 1 177 ? -5.695 -20.062 -2.746 1 98.88 177 SER B O 1
ATOM 3746 N N . LYS B 1 178 ? -4.988 -18 -3.318 1 98.38 178 LYS B N 1
ATOM 3747 C CA . LYS B 1 178 ? -3.609 -18.281 -2.934 1 98.38 178 LYS B CA 1
ATOM 3748 C C . LYS B 1 178 ? -3.479 -18.438 -1.42 1 98.38 178 LYS B C 1
ATOM 3750 O O . LYS B 1 178 ? -3.953 -17.578 -0.664 1 98.38 178 LYS B O 1
ATOM 3755 N N . HIS B 1 179 ? -2.932 -19.5 -0.961 1 97.06 179 HIS B N 1
ATOM 3756 C CA . HIS B 1 179 ? -2.719 -19.844 0.438 1 97.06 179 HIS B CA 1
ATOM 3757 C C . HIS B 1 179 ? -1.344 -20.469 0.645 1 97.06 179 HIS B C 1
ATOM 3759 O O . HIS B 1 179 ? -0.611 -20.703 -0.32 1 97.06 179 HIS B O 1
ATOM 3765 N N . LEU B 1 180 ? -0.935 -20.672 1.892 1 94 180 LEU B N 1
ATOM 3766 C CA . LEU B 1 180 ? 0.363 -21.281 2.168 1 94 180 LEU B CA 1
ATOM 3767 C C . LEU B 1 180 ? 0.223 -22.781 2.402 1 94 180 LEU B C 1
ATOM 3769 O O . LEU B 1 180 ? 1.208 -23.516 2.332 1 94 180 LEU B O 1
ATOM 3773 N N . GLY B 1 181 ? -1.015 -23.219 2.682 1 95.75 181 GLY B N 1
ATOM 3774 C CA . GLY B 1 181 ? -1.246 -24.625 3.006 1 95.75 181 GLY B CA 1
ATOM 3775 C C . GLY B 1 181 ? -1.046 -24.938 4.477 1 95.75 181 GLY B C 1
ATOM 3776 O O . GLY B 1 181 ? -1.225 -24.062 5.332 1 95.75 181 GLY B O 1
ATOM 3777 N N . VAL B 1 182 ? -0.816 -26.188 4.742 1 95.75 182 VAL B N 1
ATOM 3778 C CA . VAL B 1 182 ? -0.606 -26.625 6.117 1 95.75 182 VAL B CA 1
ATOM 3779 C C . VAL B 1 182 ? 0.748 -26.125 6.617 1 95.75 182 VAL B C 1
ATOM 3781 O O . VAL B 1 182 ? 1.77 -26.312 5.953 1 95.75 182 VAL B O 1
ATOM 3784 N N . LEU B 1 183 ? 0.702 -25.391 7.66 1 90.44 183 LEU B N 1
ATOM 3785 C CA . LEU B 1 183 ? 1.912 -24.938 8.336 1 90.44 183 LEU B CA 1
ATOM 3786 C C . LEU B 1 183 ? 1.984 -25.469 9.758 1 90.44 183 LEU B C 1
ATOM 3788 O O . LEU B 1 183 ? 0.964 -25.562 10.445 1 90.44 183 LEU B O 1
ATOM 3792 N N . SER B 1 184 ? 3.162 -25.812 10.094 1 84.25 184 SER B N 1
ATOM 3793 C CA . SER B 1 184 ? 3.354 -26.344 11.445 1 84.25 184 SER B CA 1
ATOM 3794 C C . SER B 1 184 ? 2.875 -25.359 12.5 1 84.25 184 SER B C 1
ATOM 3796 O O . SER B 1 184 ? 3.178 -24.156 12.422 1 84.25 184 SER B O 1
ATOM 3798 N N . GLY B 1 185 ? 2.125 -25.906 13.391 1 88.62 185 GLY B N 1
ATOM 3799 C CA . GLY B 1 185 ? 1.673 -25.109 14.523 1 88.62 185 GLY B CA 1
ATOM 3800 C C . GLY B 1 185 ? 0.508 -24.203 14.188 1 88.62 185 GLY B C 1
ATOM 3801 O O . GLY B 1 185 ? 0.136 -23.328 14.984 1 88.62 185 GLY B O 1
ATOM 3802 N N . SER B 1 186 ? 0.037 -24.359 13.016 1 91.38 186 SER B N 1
ATOM 3803 C CA . SER B 1 186 ? -1.082 -23.516 12.617 1 91.38 186 SER B CA 1
ATOM 3804 C C . SER B 1 186 ? -2.27 -24.344 12.156 1 91.38 186 SER B C 1
ATOM 3806 O O . SER B 1 186 ? -2.096 -25.359 11.461 1 91.38 186 SER B O 1
ATOM 3808 N N . ASP B 1 187 ? -3.459 -23.938 12.523 1 95.25 187 ASP B N 1
ATOM 3809 C CA . ASP B 1 187 ? -4.688 -24.594 12.078 1 95.25 187 ASP B CA 1
ATOM 3810 C C . ASP B 1 187 ? -5.414 -23.75 11.039 1 95.25 187 ASP B C 1
ATOM 3812 O O . ASP B 1 187 ? -6.574 -24.016 10.711 1 95.25 187 ASP B O 1
ATOM 3816 N N . ALA B 1 188 ? -4.723 -22.734 10.586 1 96.06 188 ALA B N 1
ATOM 3817 C CA . ALA B 1 188 ? -5.359 -21.766 9.703 1 96.06 188 ALA B CA 1
ATOM 3818 C C . ALA B 1 188 ? -5.891 -22.438 8.438 1 96.06 188 ALA B C 1
ATOM 3820 O O . ALA B 1 188 ? -7.02 -22.172 8.016 1 96.06 188 ALA B O 1
ATOM 3821 N N . TYR B 1 189 ? -5.113 -23.297 7.863 1 97.81 189 TYR B N 1
ATOM 3822 C CA . TYR B 1 189 ? -5.52 -23.953 6.629 1 97.81 189 TYR B CA 1
ATOM 3823 C C . TYR B 1 189 ? -6.773 -24.797 6.84 1 97.81 189 TYR B C 1
ATOM 3825 O O . TYR B 1 189 ? -7.719 -24.734 6.051 1 97.81 189 TYR B O 1
ATOM 3833 N N . ALA B 1 190 ? -6.758 -25.562 7.914 1 98.12 190 ALA B N 1
ATOM 3834 C CA . ALA B 1 190 ? -7.902 -26.406 8.234 1 98.12 190 ALA B CA 1
ATOM 3835 C C . ALA B 1 190 ? -9.164 -25.562 8.43 1 98.12 190 ALA B C 1
ATOM 3837 O O . ALA B 1 190 ? -10.227 -25.906 7.906 1 98.12 190 ALA B O 1
ATOM 3838 N N . SER B 1 191 ? -9.039 -24.516 9.219 1 98.56 191 SER B N 1
ATOM 3839 C CA . SER B 1 191 ? -10.172 -23.641 9.508 1 98.56 191 SER B CA 1
ATOM 3840 C C . SER B 1 191 ? -10.695 -22.984 8.242 1 98.56 191 SER B C 1
ATOM 3842 O O . SER B 1 191 ? -11.906 -22.859 8.047 1 98.56 191 SER B O 1
ATOM 3844 N N . ASP B 1 192 ? -9.797 -22.516 7.391 1 98.62 192 ASP B N 1
ATOM 3845 C CA . ASP B 1 192 ? -10.188 -21.828 6.16 1 98.62 192 ASP B CA 1
ATOM 3846 C C . ASP B 1 192 ? -10.828 -22.812 5.176 1 98.62 192 ASP B C 1
ATOM 3848 O O . ASP B 1 192 ? -11.789 -22.453 4.488 1 98.62 192 ASP B O 1
ATOM 3852 N N . LEU B 1 193 ? -10.32 -24.047 5.055 1 98.56 193 LEU B N 1
ATOM 3853 C CA . LEU B 1 193 ? -10.922 -25.078 4.211 1 98.56 193 LEU B CA 1
ATOM 3854 C C . LEU B 1 193 ? -12.359 -25.359 4.641 1 98.56 193 LEU B C 1
ATOM 3856 O O . LEU B 1 193 ? -13.258 -25.453 3.801 1 98.56 193 LEU B O 1
ATOM 3860 N N . ALA B 1 194 ? -12.484 -25.484 5.949 1 98.5 194 ALA B N 1
ATOM 3861 C CA . ALA B 1 194 ? -13.82 -25.719 6.484 1 98.5 194 ALA B CA 1
ATOM 3862 C C . ALA B 1 194 ? -14.766 -24.578 6.152 1 98.5 194 ALA B C 1
ATOM 3864 O O . ALA B 1 194 ? -15.945 -24.781 5.863 1 98.5 194 ALA B O 1
ATOM 3865 N N . ALA B 1 195 ? -14.25 -23.375 6.191 1 98.75 195 ALA B N 1
ATOM 3866 C CA . ALA B 1 195 ? -15.047 -22.156 5.988 1 98.75 195 ALA B CA 1
ATOM 3867 C C . ALA B 1 195 ? -15.531 -22.062 4.543 1 98.75 195 ALA B C 1
ATOM 3869 O O . ALA B 1 195 ? -16.656 -21.641 4.289 1 98.75 195 ALA B O 1
ATOM 3870 N N . VAL B 1 196 ? -14.688 -22.422 3.537 1 98.5 196 VAL B N 1
ATOM 3871 C CA . VAL B 1 196 ? -15.039 -22.219 2.137 1 98.5 196 VAL B CA 1
ATOM 3872 C C . VAL B 1 196 ? -15.938 -23.359 1.665 1 98.5 196 VAL B C 1
ATOM 3874 O O . VAL B 1 196 ? -16.547 -23.281 0.598 1 98.5 196 VAL B O 1
ATOM 3877 N N . LYS B 1 197 ? -16.031 -24.531 2.342 1 97.44 197 LYS B N 1
ATOM 3878 C CA . LYS B 1 197 ? -16.953 -25.656 2.119 1 97.44 197 LYS B CA 1
ATOM 3879 C C . LYS B 1 197 ? -16.844 -26.172 0.686 1 97.44 197 LYS B C 1
ATOM 3881 O O . LYS B 1 197 ? -17.859 -26.391 0.029 1 97.44 197 LYS B O 1
ATOM 3886 N N . GLY B 1 198 ? -15.68 -26.188 0.235 1 97.25 198 GLY B N 1
ATOM 3887 C CA . GLY B 1 198 ? -15.453 -26.797 -1.065 1 97.25 198 GLY B CA 1
ATOM 3888 C C . GLY B 1 198 ? -15.883 -25.922 -2.221 1 97.25 198 GLY B C 1
ATOM 3889 O O . GLY B 1 198 ? -15.828 -26.328 -3.381 1 97.25 198 GLY B O 1
ATOM 3890 N N . ARG B 1 199 ? -16.25 -24.672 -1.949 1 98.06 199 ARG B N 1
ATOM 3891 C CA . ARG B 1 199 ? -16.734 -23.781 -3.004 1 98.06 199 ARG B CA 1
ATOM 3892 C C . ARG B 1 199 ? -15.609 -23.391 -3.949 1 98.06 199 ARG B C 1
ATOM 3894 O O . ARG B 1 199 ? -15.828 -23.188 -5.145 1 98.06 199 ARG B O 1
ATOM 3901 N N . PHE B 1 200 ? -14.453 -23.188 -3.479 1 98.44 200 PHE B N 1
ATOM 3902 C CA . PHE B 1 200 ? -13.258 -22.984 -4.281 1 98.44 200 PHE B CA 1
ATOM 3903 C C . PHE B 1 200 ? -12.023 -23.516 -3.549 1 98.44 200 PHE B C 1
ATOM 3905 O O . PHE B 1 200 ? -12.016 -23.594 -2.32 1 98.44 200 PHE B O 1
ATOM 3912 N N . PRO B 1 201 ? -10.992 -23.922 -4.285 1 98.62 201 PRO B N 1
ATOM 3913 C CA . PRO B 1 201 ? -9.789 -24.453 -3.635 1 98.62 201 PRO B CA 1
ATOM 3914 C C . PRO B 1 201 ? -8.945 -23.359 -2.98 1 98.62 201 PRO B C 1
ATOM 3916 O O . PRO B 1 201 ? -8.852 -22.25 -3.512 1 98.62 201 PRO B O 1
ATOM 3919 N N . LEU B 1 202 ? -8.391 -23.656 -1.796 1 98.69 202 LEU B N 1
ATOM 3920 C CA . LEU B 1 202 ? -7.285 -22.922 -1.188 1 98.69 202 LEU B CA 1
ATOM 3921 C C . LEU B 1 202 ? -5.941 -23.516 -1.599 1 98.69 202 LEU B C 1
ATOM 3923 O O . LEU B 1 202 ? -5.602 -24.625 -1.189 1 98.69 202 LEU B O 1
ATOM 3927 N N . LEU B 1 203 ? -5.207 -22.797 -2.41 1 98.75 203 LEU B N 1
ATOM 3928 C CA . LEU B 1 203 ? -4.027 -23.328 -3.086 1 98.75 203 LEU B CA 1
ATOM 3929 C C . LEU B 1 203 ? -2.805 -23.266 -2.178 1 98.75 203 LEU B C 1
ATOM 3931 O O . LEU B 1 203 ? -2.287 -22.188 -1.904 1 98.75 203 LEU B O 1
ATOM 3935 N N . PRO B 1 204 ? -2.312 -24.391 -1.722 1 98.12 204 PRO B N 1
ATOM 3936 C CA . PRO B 1 204 ? -1.032 -24.359 -1.011 1 98.12 204 PRO B CA 1
ATOM 3937 C C . PRO B 1 204 ? 0.153 -24.109 -1.943 1 98.12 204 PRO B C 1
ATOM 3939 O O . PRO B 1 204 ? 0.025 -24.266 -3.162 1 98.12 204 PRO B O 1
ATOM 3942 N N . THR B 1 205 ? 1.257 -23.734 -1.344 1 96.75 205 THR B N 1
ATOM 3943 C CA . THR B 1 205 ? 2.488 -23.734 -2.125 1 96.75 205 THR B CA 1
ATOM 3944 C C . THR B 1 205 ? 2.814 -25.141 -2.613 1 96.75 205 THR B C 1
ATOM 3946 O O . THR B 1 205 ? 2.428 -26.141 -1.982 1 96.75 205 THR B O 1
ATOM 3949 N N . ALA B 1 206 ? 3.516 -25.203 -3.688 1 96.81 206 ALA B N 1
ATOM 3950 C CA . ALA B 1 206 ? 3.834 -26.516 -4.27 1 96.81 206 ALA B CA 1
ATOM 3951 C C . ALA B 1 206 ? 4.602 -27.391 -3.277 1 96.81 206 ALA B C 1
ATOM 3953 O O . ALA B 1 206 ? 4.43 -28.609 -3.256 1 96.81 206 ALA B O 1
ATOM 3954 N N . ASP B 1 207 ? 5.445 -26.75 -2.457 1 94.19 207 ASP B N 1
ATOM 3955 C CA . ASP B 1 207 ? 6.219 -27.516 -1.488 1 94.19 207 ASP B CA 1
ATOM 3956 C C . ASP B 1 207 ? 5.352 -27.938 -0.302 1 94.19 207 ASP B C 1
ATOM 3958 O O . ASP B 1 207 ? 5.762 -28.766 0.51 1 94.19 207 ASP B O 1
ATOM 3962 N N . ASN B 1 208 ? 4.141 -27.438 -0.238 1 96.12 208 ASN B N 1
ATOM 3963 C CA . ASN B 1 208 ? 3.193 -27.828 0.799 1 96.12 208 ASN B CA 1
ATOM 3964 C C . ASN B 1 208 ? 2.006 -28.594 0.215 1 96.12 208 ASN B C 1
ATOM 3966 O O . ASN B 1 208 ? 1.016 -28.828 0.908 1 96.12 208 ASN B O 1
ATOM 3970 N N . TRP B 1 209 ? 2.127 -28.938 -1.041 1 97.81 209 TRP B N 1
ATOM 3971 C CA . TRP B 1 209 ? 1.02 -29.594 -1.722 1 97.81 209 TRP B CA 1
ATOM 3972 C C . TRP B 1 209 ? 0.768 -30.984 -1.135 1 97.81 209 TRP B C 1
ATOM 3974 O O . TRP B 1 209 ? -0.335 -31.281 -0.668 1 97.81 209 TRP B O 1
ATOM 3984 N N . LEU B 1 210 ? 1.793 -31.812 -1.072 1 97.5 210 LEU B N 1
ATOM 3985 C CA . LEU B 1 210 ? 1.656 -33.188 -0.608 1 97.5 210 LEU B CA 1
ATOM 3986 C C . LEU B 1 210 ? 1.251 -33.219 0.861 1 97.5 210 LEU B C 1
ATOM 3988 O O . LEU B 1 210 ? 0.287 -33.906 1.225 1 97.5 210 LEU B O 1
ATOM 3992 N N . PRO B 1 211 ? 1.908 -32.438 1.729 1 9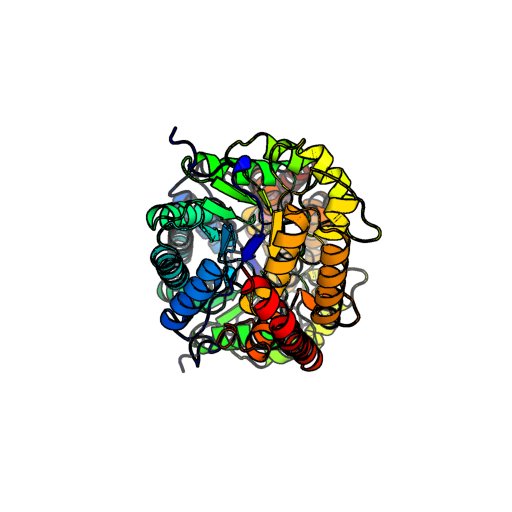6.75 211 PRO B N 1
ATOM 3993 C CA . PRO B 1 211 ? 1.461 -32.406 3.123 1 96.75 211 PRO B CA 1
ATOM 3994 C C . PRO B 1 211 ? 0.003 -31.969 3.268 1 96.75 211 PRO B C 1
ATOM 3996 O O . PRO B 1 211 ? -0.726 -32.5 4.102 1 96.75 211 PRO B O 1
ATOM 3999 N N . SER B 1 212 ? -0.43 -31.016 2.492 1 97.88 212 SER B N 1
ATOM 4000 C CA . SER B 1 212 ? -1.807 -30.531 2.562 1 97.88 212 SER B CA 1
ATOM 4001 C C . SER B 1 212 ? -2.785 -31.578 2.062 1 97.88 212 SER B C 1
ATOM 4003 O O . SER B 1 212 ? -3.852 -31.781 2.65 1 97.88 212 SER B O 1
ATOM 4005 N N . LEU B 1 213 ? -2.391 -32.25 0.986 1 96.94 213 LEU B N 1
ATOM 4006 C CA . LEU B 1 213 ? -3.221 -33.312 0.434 1 96.94 213 LEU B CA 1
ATOM 4007 C C . LEU B 1 213 ? -3.334 -34.469 1.413 1 96.94 213 LEU B C 1
ATOM 4009 O O . LEU B 1 213 ? -4.402 -35.062 1.555 1 96.94 213 LEU B O 1
ATOM 4013 N N . GLU B 1 214 ? -2.229 -34.844 2.068 1 96.25 214 GLU B N 1
ATOM 4014 C CA . GLU B 1 214 ? -2.234 -35.938 3.047 1 96.25 214 GLU B CA 1
ATOM 4015 C C . GLU B 1 214 ? -3.104 -35.594 4.25 1 96.25 214 GLU B C 1
ATOM 4017 O O . GLU B 1 214 ? -3.797 -36.438 4.793 1 96.25 214 GLU B O 1
ATOM 4022 N N . ALA B 1 215 ? -3.064 -34.344 4.629 1 97.12 215 ALA B N 1
ATOM 4023 C CA . ALA B 1 215 ? -3.857 -33.875 5.766 1 97.12 215 ALA B CA 1
ATOM 4024 C C . ALA B 1 215 ? -5.332 -33.75 5.391 1 97.12 215 ALA B C 1
ATOM 4026 O O . ALA B 1 215 ? -6.211 -34 6.223 1 97.12 215 ALA B O 1
ATOM 4027 N N . PHE B 1 216 ? -5.609 -33.438 4.176 1 97.56 216 PHE B N 1
ATOM 4028 C CA . PHE B 1 216 ? -6.973 -33.188 3.717 1 97.56 216 PHE B CA 1
ATOM 4029 C C . PHE B 1 216 ? -7.211 -33.844 2.363 1 97.56 216 PHE B C 1
ATOM 4031 O O . PHE B 1 216 ? -7.43 -33.156 1.364 1 97.56 216 PHE B O 1
ATOM 4038 N N . PRO B 1 217 ? -7.312 -35.219 2.33 1 96.25 217 PRO B N 1
ATOM 4039 C CA . PRO B 1 217 ? -7.465 -35.938 1.073 1 96.25 217 PRO B CA 1
ATOM 4040 C C . PRO B 1 217 ? -8.703 -35.531 0.289 1 96.25 217 PRO B C 1
ATOM 4042 O O . PRO B 1 217 ? -9.789 -35.406 0.861 1 96.25 217 PRO B O 1
ATOM 4045 N N . GLY B 1 218 ? -8.469 -35.188 -1.001 1 94.75 218 GLY B N 1
ATOM 4046 C CA . GLY B 1 218 ? -9.57 -34.875 -1.896 1 94.75 218 GLY B CA 1
ATOM 4047 C C . GLY B 1 218 ? -9.969 -33.406 -1.86 1 94.75 218 GLY B C 1
ATOM 4048 O O . GLY B 1 218 ? -10.805 -32.969 -2.652 1 94.75 218 GLY B O 1
ATOM 4049 N N . GLU B 1 219 ? -9.305 -32.562 -1.008 1 96.94 219 GLU B N 1
ATOM 4050 C CA . GLU B 1 219 ? -9.75 -31.172 -0.833 1 96.94 219 GLU B CA 1
ATOM 4051 C C . GLU B 1 219 ? -8.719 -30.188 -1.392 1 96.94 219 GLU B C 1
ATOM 4053 O O . GLU B 1 219 ? -8.914 -28.984 -1.324 1 96.94 219 GLU B O 1
ATOM 4058 N N . VAL B 1 220 ? -7.656 -30.734 -1.934 1 97.88 220 VAL B N 1
ATOM 4059 C CA . VAL B 1 220 ? -6.551 -29.906 -2.391 1 97.88 220 VAL B CA 1
ATOM 4060 C C . VAL B 1 220 ? -6.227 -30.219 -3.848 1 97.88 220 VAL B C 1
ATOM 4062 O O . VAL B 1 220 ? -5.184 -30.812 -4.141 1 97.88 220 VAL B O 1
ATOM 4065 N N . PRO B 1 221 ? -7.039 -29.812 -4.754 1 97.81 221 PRO B N 1
ATOM 4066 C CA . PRO B 1 221 ? -6.934 -30.234 -6.152 1 97.81 221 PRO B CA 1
ATOM 4067 C C . PRO B 1 221 ? -5.793 -29.547 -6.895 1 97.81 221 PRO B C 1
ATOM 4069 O O . PRO B 1 221 ? -5.438 -29.938 -8.008 1 97.81 221 PRO B O 1
ATOM 4072 N N . ALA B 1 222 ? -5.219 -28.484 -6.32 1 98.5 222 ALA B N 1
ATOM 4073 C CA . ALA B 1 222 ? -4.203 -27.688 -7.012 1 98.5 222 ALA B CA 1
ATOM 4074 C C . ALA B 1 222 ? -3.246 -27.047 -6.016 1 98.5 222 ALA B C 1
ATOM 4076 O O . ALA B 1 222 ? -3.555 -26.938 -4.828 1 98.5 222 ALA B O 1
ATOM 4077 N N . ALA B 1 223 ? -2.092 -26.641 -6.469 1 98.75 223 ALA B N 1
ATOM 4078 C CA . ALA B 1 223 ? -1.091 -25.859 -5.734 1 98.75 223 ALA B CA 1
ATOM 4079 C C . ALA B 1 223 ? -0.504 -24.75 -6.609 1 98.75 223 ALA B C 1
ATOM 4081 O O . ALA B 1 223 ? -0.623 -24.797 -7.836 1 98.75 223 ALA B O 1
ATOM 4082 N N . TRP B 1 224 ? 0.01 -23.75 -5.953 1 98.69 224 TRP B N 1
ATOM 4083 C CA . TRP B 1 224 ? 0.675 -22.703 -6.719 1 98.69 224 TRP B CA 1
ATOM 4084 C C . TRP B 1 224 ? 2.189 -22.781 -6.551 1 98.69 224 TRP B C 1
ATOM 4086 O O . TRP B 1 224 ? 2.682 -23.328 -5.562 1 98.69 224 TRP B O 1
ATOM 4096 N N . SER B 1 225 ? 2.932 -22.266 -7.527 1 98.5 225 SER B N 1
ATOM 4097 C CA . SER B 1 225 ? 4.391 -22.266 -7.457 1 98.5 225 SER B CA 1
ATOM 4098 C C . SER B 1 225 ? 4.977 -21.094 -8.25 1 98.5 225 SER B C 1
ATOM 4100 O O . SER B 1 225 ? 4.633 -20.891 -9.414 1 98.5 225 SER B O 1
ATOM 4102 N N . GLY B 1 226 ? 5.832 -20.344 -7.625 1 98.12 226 GLY B N 1
ATOM 4103 C CA . GLY B 1 226 ? 6.684 -19.406 -8.328 1 98.12 226 GLY B CA 1
ATOM 4104 C C . GLY B 1 226 ? 7.91 -20.047 -8.945 1 98.12 226 GLY B C 1
ATOM 4105 O O . GLY B 1 226 ? 8.539 -19.469 -9.836 1 98.12 226 GLY B O 1
ATOM 4106 N N . ASP B 1 227 ? 8.219 -21.281 -8.57 1 98.12 227 ASP B N 1
ATOM 4107 C CA . ASP B 1 227 ? 9.438 -21.969 -8.984 1 98.12 227 ASP B CA 1
ATOM 4108 C C . ASP B 1 227 ? 9.32 -22.5 -10.414 1 98.12 227 ASP B C 1
ATOM 4110 O O . ASP B 1 227 ? 10.289 -23.016 -10.977 1 98.12 227 ASP B O 1
ATOM 4114 N N . VAL B 1 228 ? 8.18 -22.328 -10.992 1 98.44 228 VAL B N 1
ATOM 4115 C CA . VAL B 1 228 ? 8.047 -22.656 -12.406 1 98.44 228 VAL B CA 1
ATOM 4116 C C . VAL B 1 228 ? 9.023 -21.812 -13.227 1 98.44 228 VAL B C 1
ATOM 4118 O O . VAL B 1 228 ? 9.477 -22.234 -14.297 1 98.44 228 VAL B O 1
ATOM 4121 N N . ALA B 1 229 ? 9.391 -20.656 -12.68 1 98.56 229 ALA B N 1
ATOM 4122 C CA . ALA B 1 229 ? 10.336 -19.781 -13.359 1 98.56 229 ALA B CA 1
ATOM 4123 C C . ALA B 1 229 ? 11.766 -20.281 -13.203 1 98.56 229 ALA B C 1
ATOM 4125 O O . ALA B 1 229 ? 12.672 -19.797 -13.891 1 98.56 229 ALA B O 1
ATOM 4126 N N . CYS B 1 230 ? 11.984 -21.25 -12.367 1 98.5 230 CYS B N 1
ATOM 4127 C CA . CYS B 1 230 ? 13.273 -21.922 -12.227 1 98.5 230 CYS B CA 1
ATOM 4128 C C . CYS B 1 230 ? 13.336 -23.172 -13.102 1 98.5 230 CYS B C 1
ATOM 4130 O O . CYS B 1 230 ? 14.383 -23.812 -13.203 1 98.5 230 CYS B O 1
ATOM 4132 N N . GLY B 1 231 ? 12.281 -23.547 -13.734 1 98.06 231 GLY B N 1
ATOM 4133 C CA . GLY B 1 231 ? 12.078 -24.812 -14.422 1 98.06 231 GLY B CA 1
ATOM 4134 C C . GLY B 1 231 ? 11.016 -25.672 -13.781 1 98.06 231 GLY B C 1
ATOM 4135 O O . GLY B 1 231 ? 11.234 -26.25 -12.711 1 98.06 231 GLY B O 1
ATOM 4136 N N . PRO B 1 232 ? 9.891 -25.859 -14.445 1 97.69 232 PRO B N 1
ATOM 4137 C CA . PRO B 1 232 ? 8.695 -26.406 -13.805 1 97.69 232 PRO B CA 1
ATOM 4138 C C . PRO B 1 232 ? 8.789 -27.922 -13.586 1 97.69 232 PRO B C 1
ATOM 4140 O O . PRO B 1 232 ? 7.938 -28.5 -12.914 1 97.69 232 PRO B O 1
ATOM 4143 N N . GLU B 1 233 ? 9.836 -28.594 -14.039 1 97.19 233 GLU B N 1
ATOM 4144 C CA . GLU B 1 233 ? 9.867 -30.047 -14.164 1 97.19 233 GLU B CA 1
ATOM 4145 C C . GLU B 1 233 ? 9.703 -30.719 -12.805 1 97.19 233 GLU B C 1
ATOM 4147 O O . GLU B 1 233 ? 8.945 -31.688 -12.68 1 97.19 233 GLU B O 1
ATOM 4152 N N . PRO B 1 234 ? 10.406 -30.219 -11.797 1 97.88 234 PRO B N 1
ATOM 4153 C CA . PRO B 1 234 ? 10.203 -30.891 -10.5 1 97.88 234 PRO B CA 1
ATOM 4154 C C . PRO B 1 234 ? 8.758 -30.797 -10.016 1 97.88 234 PRO B C 1
ATOM 4156 O O . PRO B 1 234 ? 8.203 -31.812 -9.555 1 97.88 234 PRO B O 1
ATOM 4159 N N . VAL B 1 235 ? 8.133 -29.656 -10.164 1 98.19 235 VAL B N 1
ATOM 4160 C CA . VAL B 1 235 ? 6.766 -29.5 -9.672 1 98.19 235 VAL B CA 1
ATOM 4161 C C . VAL B 1 235 ? 5.805 -30.281 -10.57 1 98.19 235 VAL B C 1
ATOM 4163 O O . VAL B 1 235 ? 4.805 -30.812 -10.094 1 98.19 235 VAL B O 1
ATOM 4166 N N . MET B 1 236 ? 6.121 -30.328 -11.859 1 97.56 236 MET B N 1
ATOM 4167 C CA . MET B 1 236 ? 5.305 -31.094 -12.789 1 97.56 236 MET B CA 1
ATOM 4168 C C . MET B 1 236 ? 5.391 -32.594 -12.484 1 97.56 236 MET B C 1
ATOM 4170 O O . MET B 1 236 ? 4.41 -33.312 -12.656 1 97.56 236 MET B O 1
ATOM 4174 N N . ALA B 1 237 ? 6.543 -33.062 -12.055 1 97.62 237 ALA B N 1
ATOM 4175 C CA . ALA B 1 237 ? 6.691 -34.438 -11.633 1 97.62 237 ALA B CA 1
ATOM 4176 C C . ALA B 1 237 ? 5.832 -34.75 -10.406 1 97.62 237 ALA B C 1
ATOM 4178 O O . ALA B 1 237 ? 5.223 -35.812 -10.312 1 97.62 237 ALA B O 1
ATOM 4179 N N . LEU B 1 238 ? 5.859 -33.812 -9.484 1 98 238 LEU B N 1
ATOM 4180 C CA . LEU B 1 238 ? 5.008 -33.938 -8.305 1 98 238 LEU B CA 1
ATOM 4181 C C . LEU B 1 238 ? 3.537 -34 -8.703 1 98 238 LEU B C 1
ATOM 4183 O O . LEU B 1 238 ? 2.795 -34.875 -8.227 1 98 238 LEU B O 1
ATOM 4187 N N . ARG B 1 239 ? 3.143 -33.094 -9.562 1 97.56 239 ARG B N 1
ATOM 4188 C CA . ARG B 1 239 ? 1.773 -33.031 -10.062 1 97.56 239 ARG B CA 1
ATOM 4189 C C . ARG B 1 239 ? 1.368 -34.375 -10.688 1 97.56 239 ARG B C 1
ATOM 4191 O O . ARG B 1 239 ? 0.288 -34.906 -10.398 1 97.56 239 ARG B O 1
ATOM 4198 N N . ARG B 1 240 ? 2.195 -34.938 -11.508 1 96.62 240 ARG B N 1
ATOM 4199 C CA . ARG B 1 240 ? 1.925 -36.219 -12.18 1 96.62 240 ARG B CA 1
ATOM 4200 C C . ARG B 1 240 ? 1.78 -37.344 -11.164 1 96.62 240 ARG B C 1
ATOM 4202 O O . ARG B 1 240 ? 0.839 -38.156 -11.242 1 96.62 240 ARG B O 1
ATOM 4209 N N . ALA B 1 241 ? 2.752 -37.406 -10.273 1 97.06 241 ALA B N 1
ATOM 4210 C CA . ALA B 1 241 ? 2.732 -38.469 -9.266 1 97.06 241 ALA B CA 1
ATOM 4211 C C . ALA B 1 241 ? 1.446 -38.406 -8.445 1 97.06 241 ALA B C 1
ATOM 4213 O O . ALA B 1 241 ? 0.84 -39.469 -8.172 1 97.06 241 ALA B O 1
ATOM 4214 N N . ILE B 1 242 ? 1.002 -37.219 -8.047 1 97.12 242 ILE B N 1
ATOM 4215 C CA . ILE B 1 242 ? -0.223 -37.031 -7.277 1 97.12 242 ILE B CA 1
ATOM 4216 C C . ILE B 1 242 ? -1.428 -37.438 -8.117 1 97.12 242 ILE B C 1
ATOM 4218 O O . ILE B 1 242 ? -2.287 -38.188 -7.645 1 97.12 242 ILE B O 1
ATOM 4222 N N . ALA B 1 243 ? -1.491 -37.031 -9.367 1 95.62 243 ALA B N 1
ATOM 4223 C CA . ALA B 1 243 ? -2.617 -37.312 -10.258 1 95.62 243 ALA B CA 1
ATOM 4224 C C . ALA B 1 243 ? -2.754 -38.812 -10.508 1 95.62 243 ALA B C 1
ATOM 4226 O O . ALA B 1 243 ? -3.865 -39.312 -10.648 1 95.62 243 ALA B O 1
ATOM 4227 N N . GLU B 1 244 ? -1.622 -39.469 -10.492 1 95.94 244 GLU B N 1
ATOM 4228 C CA . GLU B 1 244 ? -1.609 -40.906 -10.82 1 95.94 244 GLU B CA 1
ATOM 4229 C C . GLU B 1 244 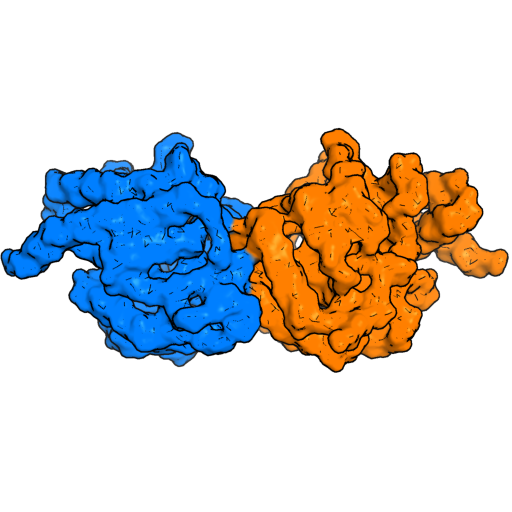? -1.613 -41.75 -9.562 1 95.94 244 GLU B C 1
ATOM 4231 O O . GLU B 1 244 ? -1.588 -43 -9.648 1 95.94 244 GLU B O 1
ATOM 4236 N N . GLY B 1 245 ? -1.542 -41.125 -8.414 1 95.88 245 GLY B N 1
ATOM 4237 C CA . GLY B 1 245 ? -1.587 -41.844 -7.16 1 95.88 245 GLY B CA 1
ATOM 4238 C C . GLY B 1 245 ? -0.294 -42.562 -6.844 1 95.88 245 GLY B C 1
ATOM 4239 O O . GLY B 1 245 ? -0.303 -43.594 -6.156 1 95.88 245 GLY B O 1
ATOM 4240 N N . LEU B 1 246 ? 0.763 -42.156 -7.434 1 96.56 246 LEU B N 1
ATOM 4241 C CA . LEU B 1 246 ? 2.076 -42.719 -7.156 1 96.56 246 LEU B CA 1
ATOM 4242 C C . LEU B 1 246 ? 2.701 -42.094 -5.922 1 96.56 246 LEU B C 1
ATOM 4244 O O . LEU B 1 246 ? 3.637 -41.281 -6.039 1 96.56 246 LEU B O 1
ATOM 4248 N N . TRP B 1 247 ? 2.322 -42.469 -4.82 1 96.88 247 TRP B N 1
ATOM 4249 C CA . TRP B 1 247 ? 2.572 -41.75 -3.576 1 96.88 247 TRP B CA 1
ATOM 4250 C C . TRP B 1 247 ? 4.039 -41.844 -3.176 1 96.88 247 TRP B C 1
ATOM 4252 O O . TRP B 1 247 ? 4.598 -40.906 -2.607 1 96.88 247 TRP B O 1
ATOM 4262 N N . ASP B 1 248 ? 4.68 -42.969 -3.432 1 97.56 248 ASP B N 1
ATOM 4263 C CA . ASP B 1 248 ? 6.109 -43.062 -3.154 1 97.56 248 ASP B CA 1
ATOM 4264 C C . ASP B 1 248 ? 6.906 -42.094 -4.012 1 97.56 248 ASP B C 1
ATOM 4266 O O . ASP B 1 248 ? 7.82 -41.406 -3.52 1 97.56 248 ASP B O 1
ATOM 4270 N N . ASP B 1 249 ? 6.508 -42.031 -5.281 1 96.5 249 ASP B N 1
ATOM 4271 C CA . ASP B 1 249 ? 7.137 -41.062 -6.18 1 96.5 249 ASP B CA 1
ATOM 4272 C C . ASP B 1 249 ? 6.875 -39.656 -5.719 1 96.5 249 ASP B C 1
ATOM 4274 O O . ASP B 1 249 ? 7.777 -38.812 -5.738 1 96.5 249 ASP B O 1
ATOM 4278 N N . ALA B 1 250 ? 5.629 -39.406 -5.332 1 97.75 250 ALA B N 1
ATOM 4279 C CA . ALA B 1 250 ? 5.254 -38.062 -4.863 1 97.75 250 ALA B CA 1
ATOM 4280 C C . ALA B 1 250 ? 6.102 -37.656 -3.664 1 97.75 250 ALA B C 1
ATOM 4282 O O . ALA B 1 250 ? 6.562 -36.5 -3.588 1 97.75 250 ALA B O 1
ATOM 4283 N N . ARG B 1 251 ? 6.336 -38.531 -2.781 1 98.06 251 ARG B N 1
ATOM 4284 C CA . ARG B 1 251 ? 7.137 -38.25 -1.595 1 98.06 251 ARG B CA 1
ATOM 4285 C C . ARG B 1 251 ? 8.586 -37.969 -1.967 1 98.06 251 ARG B C 1
ATOM 4287 O O . ARG B 1 251 ? 9.219 -37.062 -1.41 1 98.06 251 ARG B O 1
ATOM 4294 N N . ALA B 1 252 ? 9.07 -38.781 -2.881 1 97.44 252 ALA B N 1
ATOM 4295 C CA . ALA B 1 252 ? 10.445 -38.562 -3.324 1 97.44 252 ALA B CA 1
ATOM 4296 C C . ALA B 1 252 ? 10.633 -37.188 -3.959 1 97.44 252 ALA B C 1
ATOM 4298 O O . ALA B 1 252 ? 11.609 -36.5 -3.672 1 97.44 252 ALA B O 1
ATOM 4299 N N . VAL B 1 253 ? 9.727 -36.844 -4.836 1 97.88 253 VAL B N 1
ATOM 4300 C CA . VAL B 1 253 ? 9.797 -35.562 -5.496 1 97.88 253 VAL B CA 1
ATOM 4301 C C . VAL B 1 253 ? 9.648 -34.438 -4.461 1 97.88 253 VAL B C 1
ATOM 4303 O O . VAL B 1 253 ? 10.367 -33.438 -4.512 1 97.88 253 VAL B O 1
ATOM 4306 N N . HIS B 1 254 ? 8.695 -34.594 -3.541 1 97.88 254 HIS B N 1
ATOM 4307 C CA . HIS B 1 254 ? 8.484 -33.625 -2.465 1 97.88 254 HIS B CA 1
ATOM 4308 C C . HIS B 1 254 ? 9.766 -33.406 -1.673 1 97.88 254 HIS B C 1
ATOM 4310 O O . HIS B 1 254 ? 10.109 -32.25 -1.356 1 97.88 254 HIS B O 1
ATOM 4316 N N . GLU B 1 255 ? 10.477 -34.438 -1.342 1 97.88 255 GLU B N 1
ATOM 4317 C CA . GLU B 1 255 ? 11.711 -34.344 -0.571 1 97.88 255 GLU B CA 1
ATOM 4318 C C . GLU B 1 255 ? 12.789 -33.594 -1.349 1 97.88 255 GLU B C 1
ATOM 4320 O O . GLU B 1 255 ? 13.547 -32.812 -0.77 1 97.88 255 GLU B O 1
ATOM 4325 N N . ASP B 1 256 ? 12.867 -33.844 -2.643 1 98 256 ASP B N 1
ATOM 4326 C CA . ASP B 1 256 ? 13.805 -33.094 -3.488 1 98 256 ASP B CA 1
ATOM 4327 C C . ASP B 1 256 ? 13.484 -31.609 -3.506 1 98 256 ASP B C 1
ATOM 4329 O O . ASP B 1 256 ? 14.383 -30.781 -3.416 1 98 256 ASP B O 1
ATOM 4333 N N . ILE B 1 257 ? 12.211 -31.297 -3.652 1 98.06 257 ILE B N 1
ATOM 4334 C CA . ILE B 1 257 ? 11.773 -29.906 -3.686 1 98.06 257 ILE B CA 1
ATOM 4335 C C . ILE B 1 257 ? 12.062 -29.25 -2.342 1 98.06 257 ILE B C 1
ATOM 4337 O O . ILE B 1 257 ? 12.578 -28.125 -2.295 1 98.06 257 ILE B O 1
ATOM 4341 N N . ALA B 1 258 ? 11.797 -29.938 -1.272 1 95.75 258 ALA B N 1
ATOM 4342 C CA . ALA B 1 258 ? 12.062 -29.422 0.067 1 95.75 258 ALA B CA 1
ATOM 4343 C C . ALA B 1 258 ? 13.547 -29.141 0.259 1 95.75 258 ALA B C 1
ATOM 4345 O O . ALA B 1 258 ? 13.93 -28.109 0.81 1 95.75 258 ALA B O 1
ATOM 4346 N N . TRP B 1 259 ? 14.344 -30.062 -0.204 1 96.75 259 TRP B N 1
ATOM 4347 C CA . TRP B 1 259 ? 15.789 -29.891 -0.126 1 96.75 259 TRP B CA 1
ATOM 4348 C C . TRP B 1 259 ? 16.234 -28.672 -0.919 1 96.75 259 TRP B C 1
ATOM 4350 O O . TRP B 1 259 ? 17.031 -27.859 -0.432 1 96.75 259 TRP B O 1
ATOM 4360 N N . ALA B 1 260 ? 15.742 -28.531 -2.084 1 97.69 260 ALA B N 1
ATOM 4361 C CA . ALA B 1 260 ? 16.172 -27.453 -2.979 1 97.69 260 ALA B CA 1
ATOM 4362 C C . ALA B 1 260 ? 15.781 -26.094 -2.426 1 97.69 260 ALA B C 1
ATOM 4364 O O . ALA B 1 260 ? 16.5 -25.109 -2.613 1 97.69 260 ALA B O 1
ATOM 4365 N N . THR B 1 261 ? 14.656 -25.984 -1.695 1 96.44 261 THR B N 1
ATOM 4366 C CA . THR B 1 261 ? 14.117 -24.688 -1.308 1 96.44 261 THR B CA 1
ATOM 4367 C C . THR B 1 261 ? 14.508 -24.344 0.127 1 96.44 261 THR B C 1
ATOM 4369 O O . THR B 1 261 ? 14.203 -23.25 0.613 1 96.44 261 THR B O 1
ATOM 4372 N N . GLU B 1 262 ? 15.195 -25.188 0.792 1 93.88 262 GLU B N 1
ATOM 4373 C CA . GLU B 1 262 ? 15.539 -25.062 2.203 1 93.88 262 GLU B CA 1
ATOM 4374 C C . GLU B 1 262 ? 16.25 -23.734 2.473 1 93.88 262 GLU B C 1
ATOM 4376 O O . GLU B 1 262 ? 16.016 -23.094 3.496 1 93.88 262 GLU B O 1
ATOM 4381 N N . PRO B 1 263 ? 17.094 -23.25 1.589 1 94.62 263 PRO B N 1
ATOM 4382 C CA . PRO B 1 263 ? 17.875 -22.047 1.881 1 94.62 263 PRO B CA 1
ATOM 4383 C C . PRO B 1 263 ? 17.078 -20.75 1.674 1 94.62 263 PRO B C 1
ATOM 4385 O O . PRO B 1 263 ? 17.594 -19.656 1.915 1 94.62 263 PRO B O 1
ATOM 4388 N N . LEU B 1 264 ? 15.859 -20.875 1.259 1 92.75 264 LEU B N 1
ATOM 4389 C CA . LEU B 1 264 ? 15.117 -19.703 0.801 1 92.75 264 LEU B CA 1
ATOM 4390 C C . LEU B 1 264 ? 14.859 -18.734 1.952 1 92.75 264 LEU B C 1
ATOM 4392 O O . LEU B 1 264 ? 14.977 -17.516 1.786 1 92.75 264 LEU B O 1
ATOM 4396 N N . PHE B 1 265 ? 14.531 -19.359 3.121 1 89.31 265 PHE B N 1
ATOM 4397 C CA . PHE B 1 265 ? 14.164 -18.547 4.27 1 89.31 265 PHE B CA 1
ATOM 4398 C C . PHE B 1 265 ? 15.359 -18.328 5.191 1 89.31 265 PHE B C 1
ATOM 4400 O O . PHE B 1 265 ? 15.812 -19.266 5.852 1 89.31 265 PHE B O 1
ATOM 4407 N N . PRO B 1 266 ? 15.781 -17.172 5.254 1 83.62 266 PRO B N 1
ATOM 4408 C CA . PRO B 1 266 ? 16.922 -16.953 6.145 1 83.62 266 PRO B CA 1
ATOM 4409 C C . PRO B 1 266 ? 16.656 -17.453 7.566 1 83.62 266 PRO B C 1
ATOM 4411 O O . PRO B 1 266 ? 15.734 -16.984 8.227 1 83.62 266 PRO B O 1
ATOM 4414 N N . GLY B 1 267 ? 17.531 -18.375 8.016 1 81.94 267 GLY B N 1
ATOM 4415 C CA . GLY B 1 267 ? 17.375 -18.953 9.336 1 81.94 267 GLY B CA 1
ATOM 4416 C C . GLY B 1 267 ? 16.062 -19.688 9.523 1 81.94 267 GLY B C 1
ATOM 4417 O O . GLY B 1 267 ? 15.609 -19.891 10.648 1 81.94 267 GLY B O 1
ATOM 4418 N N . GLY B 1 268 ? 15.422 -19.984 8.43 1 81.44 268 GLY B N 1
ATOM 4419 C CA . GLY B 1 268 ? 14.141 -20.672 8.477 1 81.44 268 GLY B CA 1
ATOM 4420 C C . GLY B 1 268 ? 12.984 -19.766 8.836 1 81.44 268 GLY B C 1
ATOM 4421 O O . GLY B 1 268 ? 11.898 -20.234 9.18 1 81.44 268 GLY B O 1
ATOM 4422 N N . ASP B 1 269 ? 13.227 -18.469 8.734 1 84.94 269 ASP B N 1
ATOM 4423 C CA . ASP B 1 269 ? 12.266 -17.453 9.18 1 84.94 269 ASP B CA 1
ATOM 4424 C C . ASP B 1 269 ? 11.656 -16.719 7.992 1 84.94 269 ASP B C 1
ATOM 4426 O O . ASP B 1 269 ? 12.305 -15.852 7.398 1 84.94 269 ASP B O 1
ATOM 4430 N N . ILE B 1 270 ? 10.406 -16.984 7.699 1 83.5 270 ILE B N 1
ATOM 4431 C CA . ILE B 1 270 ? 9.703 -16.406 6.562 1 83.5 270 ILE B CA 1
ATOM 4432 C C . ILE B 1 270 ? 9.617 -14.883 6.73 1 83.5 270 ILE B C 1
ATOM 4434 O O . ILE B 1 270 ? 9.625 -14.141 5.742 1 83.5 270 ILE B O 1
ATOM 4438 N N . SER B 1 271 ? 9.602 -14.43 7.965 1 85.44 271 SER B N 1
ATOM 4439 C CA . SER B 1 271 ? 9.484 -13 8.211 1 85.44 271 SER B CA 1
ATOM 4440 C C . SER B 1 271 ? 10.727 -12.25 7.719 1 85.44 271 SER B C 1
ATOM 4442 O O . SER B 1 271 ? 10.648 -11.062 7.398 1 85.44 271 SER B O 1
ATOM 4444 N N . LYS B 1 272 ? 11.844 -12.961 7.66 1 90.62 272 LYS B N 1
ATOM 4445 C CA . LYS B 1 272 ? 13.086 -12.367 7.168 1 90.62 272 LYS B CA 1
ATOM 4446 C C . LYS B 1 272 ? 13.141 -12.391 5.645 1 90.62 272 LYS B C 1
ATOM 4448 O O . LYS B 1 272 ? 13.852 -11.594 5.031 1 90.62 272 LYS B O 1
ATOM 4453 N N . PHE B 1 273 ? 12.359 -13.258 5.098 1 93.94 273 PHE B N 1
ATOM 4454 C CA . PHE B 1 273 ? 12.289 -13.438 3.652 1 93.94 273 PHE B CA 1
ATOM 4455 C C . PHE B 1 273 ? 11.406 -12.367 3.016 1 93.94 273 PHE B C 1
ATOM 4457 O O . PHE B 1 273 ? 11.773 -11.789 1.989 1 93.94 273 PHE B O 1
ATOM 4464 N N . MET B 1 274 ? 10.336 -12.023 3.617 1 93.69 274 MET B N 1
ATOM 4465 C CA . MET B 1 274 ? 9.242 -11.305 2.977 1 93.69 274 MET B CA 1
ATOM 4466 C C . MET B 1 274 ? 9.664 -9.898 2.582 1 93.69 274 MET B C 1
ATOM 4468 O O . MET B 1 274 ? 9.391 -9.453 1.466 1 93.69 274 MET B O 1
ATOM 4472 N N . PRO B 1 275 ? 10.438 -9.195 3.408 1 95.12 275 PRO B N 1
ATOM 4473 C CA . PRO B 1 275 ? 10.82 -7.832 3.043 1 95.12 275 PRO B CA 1
ATOM 4474 C C . PRO B 1 275 ? 11.688 -7.781 1.782 1 95.12 275 PRO B C 1
ATOM 4476 O O . PRO B 1 275 ? 11.742 -6.746 1.11 1 95.12 275 PRO B O 1
ATOM 4479 N N . TYR B 1 276 ? 12.273 -8.969 1.481 1 97.38 276 TYR B N 1
ATOM 4480 C CA . TYR B 1 276 ? 13.227 -9.008 0.379 1 97.38 276 TYR B CA 1
ATOM 4481 C C . TYR B 1 276 ? 12.828 -10.055 -0.653 1 97.38 276 TYR B C 1
ATOM 4483 O O . TYR B 1 276 ? 13.664 -10.516 -1.43 1 97.38 276 TYR B O 1
ATOM 4491 N N . SER B 1 277 ? 11.57 -10.461 -0.646 1 97.44 277 SER B N 1
ATOM 4492 C CA . SER B 1 277 ? 11.102 -11.586 -1.446 1 97.44 277 SER B CA 1
ATOM 4493 C C . SER B 1 277 ? 11.352 -11.352 -2.932 1 97.44 277 SER B C 1
ATOM 4495 O O . SER B 1 277 ? 11.727 -12.273 -3.658 1 97.44 277 SER B O 1
ATOM 4497 N N . ILE B 1 278 ? 11.227 -10.07 -3.42 1 98.44 278 ILE B N 1
ATOM 4498 C CA . ILE B 1 278 ? 11.43 -9.758 -4.832 1 98.44 278 ILE B CA 1
ATOM 4499 C C . ILE B 1 278 ? 12.883 -10.023 -5.211 1 98.44 278 ILE B C 1
ATOM 4501 O O . ILE B 1 278 ? 13.156 -10.766 -6.16 1 98.44 278 ILE B O 1
ATOM 4505 N N . GLN B 1 279 ? 13.789 -9.578 -4.395 1 98.06 279 GLN B N 1
ATOM 4506 C CA . GLN B 1 279 ? 15.219 -9.672 -4.66 1 98.06 279 GLN B CA 1
ATOM 4507 C C . GLN B 1 279 ? 15.711 -11.109 -4.516 1 98.06 279 GLN B C 1
ATOM 4509 O O . GLN B 1 279 ? 16.5 -11.586 -5.34 1 98.06 279 GLN B O 1
ATOM 4514 N N . ILE B 1 280 ? 15.25 -11.742 -3.471 1 98.06 280 ILE B N 1
ATOM 4515 C CA . ILE B 1 280 ? 15.672 -13.109 -3.195 1 98.06 280 ILE B CA 1
ATOM 4516 C C . ILE B 1 280 ? 15.18 -14.039 -4.305 1 98.06 280 ILE B C 1
ATOM 4518 O O . ILE B 1 280 ? 15.945 -14.859 -4.816 1 98.06 280 ILE B O 1
ATOM 4522 N N . ASP B 1 281 ? 13.93 -13.867 -4.715 1 98.19 281 ASP B N 1
ATOM 4523 C CA . ASP B 1 281 ? 13.391 -14.695 -5.785 1 98.19 281 ASP B CA 1
ATOM 4524 C C . ASP B 1 281 ? 14.094 -14.422 -7.109 1 98.19 281 ASP B C 1
ATOM 4526 O O . ASP B 1 281 ? 14.336 -15.344 -7.895 1 98.19 281 ASP B O 1
ATOM 4530 N N . ARG B 1 282 ? 14.422 -13.195 -7.355 1 98.25 282 ARG B N 1
ATOM 4531 C CA . ARG B 1 282 ? 15.133 -12.875 -8.594 1 98.25 282 ARG B CA 1
ATOM 4532 C C . ARG B 1 282 ? 16.516 -13.531 -8.617 1 98.25 282 ARG B C 1
ATOM 4534 O O . ARG B 1 282 ? 16.953 -14.008 -9.664 1 98.25 282 ARG B O 1
ATOM 4541 N N . ALA B 1 283 ? 17.156 -13.516 -7.469 1 98.38 283 ALA B N 1
ATOM 4542 C CA . ALA B 1 283 ? 18.438 -14.211 -7.371 1 98.38 283 ALA B CA 1
ATOM 4543 C C . ALA B 1 283 ? 18.266 -15.703 -7.625 1 98.38 283 ALA B C 1
ATOM 4545 O O . ALA B 1 283 ? 19.109 -16.328 -8.273 1 98.38 283 ALA B O 1
ATOM 4546 N N . GLU B 1 284 ? 17.203 -16.234 -7.082 1 98.69 284 GLU B N 1
ATOM 4547 C CA . GLU B 1 284 ? 16.859 -17.641 -7.293 1 98.69 284 GLU B CA 1
ATOM 4548 C C . GLU B 1 284 ? 16.672 -17.938 -8.773 1 98.69 284 GLU B C 1
ATOM 4550 O O . GLU B 1 284 ? 17.281 -18.875 -9.305 1 98.69 284 GLU B O 1
ATOM 4555 N N . PHE B 1 285 ? 15.844 -17.125 -9.5 1 98.81 285 PHE B N 1
ATOM 4556 C CA . PHE B 1 285 ? 15.547 -17.328 -10.914 1 98.81 285 PHE B CA 1
ATOM 4557 C C . PHE B 1 285 ? 16.812 -17.203 -11.75 1 98.81 285 PHE B C 1
ATOM 4559 O O . PHE B 1 285 ? 17.047 -18 -12.656 1 98.81 285 PHE B O 1
ATOM 4566 N N . GLU B 1 286 ? 17.578 -16.219 -11.406 1 98.69 286 GLU B N 1
ATOM 4567 C CA . GLU B 1 286 ? 18.828 -15.992 -12.141 1 98.69 286 GLU B CA 1
ATOM 4568 C C . GLU B 1 286 ? 19.766 -17.188 -12.016 1 98.69 286 GLU B C 1
ATOM 4570 O O . GLU B 1 286 ? 20.297 -17.672 -13.016 1 98.69 286 GLU B O 1
ATOM 4575 N N . ALA B 1 287 ? 19.922 -17.672 -10.836 1 98.69 287 ALA B N 1
ATOM 4576 C CA . ALA B 1 287 ? 20.859 -18.766 -10.57 1 98.69 287 ALA B CA 1
ATOM 4577 C C . ALA B 1 287 ? 20.359 -20.078 -11.164 1 98.69 287 ALA B C 1
ATOM 4579 O O . ALA B 1 287 ? 21.156 -20.938 -11.562 1 98.69 287 ALA B O 1
ATOM 4580 N N . ALA B 1 288 ? 19.031 -20.25 -11.18 1 98.62 288 ALA B N 1
ATOM 4581 C CA . ALA B 1 288 ? 18.469 -21.469 -11.773 1 98.62 288 ALA B CA 1
ATOM 4582 C C . ALA B 1 288 ? 18.766 -21.531 -13.266 1 98.62 288 ALA B C 1
ATOM 4584 O O . ALA B 1 288 ? 18.844 -22.625 -13.844 1 98.62 288 ALA B O 1
ATOM 4585 N N . GLY B 1 289 ? 18.766 -20.344 -13.914 1 98.38 289 GLY B N 1
ATO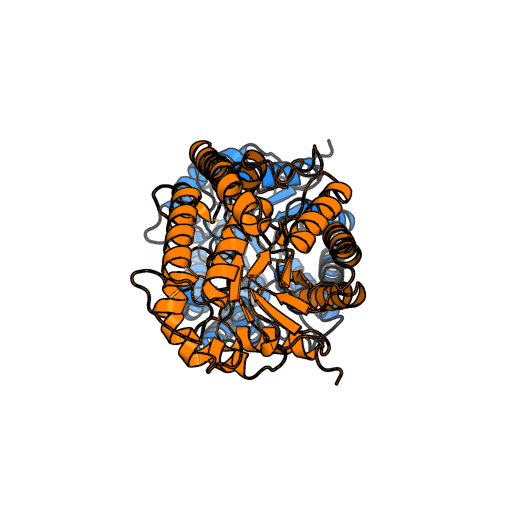M 4586 C CA . GLY B 1 289 ? 19.234 -20.266 -15.297 1 98.38 289 GLY B CA 1
ATOM 4587 C C . GLY B 1 289 ? 18.156 -20.594 -16.312 1 98.38 289 GLY B C 1
ATOM 4588 O O . GLY B 1 289 ? 18.422 -20.734 -17.5 1 98.38 289 GLY B O 1
ATOM 4589 N N . TYR B 1 290 ? 16.953 -20.75 -15.859 1 98.19 290 TYR B N 1
ATOM 4590 C CA . TYR B 1 290 ? 15.852 -21.109 -16.75 1 98.19 290 TYR B CA 1
ATOM 4591 C C . TYR B 1 290 ? 15.344 -19.891 -17.516 1 98.19 290 TYR B C 1
ATOM 4593 O O . TYR B 1 290 ? 14.953 -20.016 -18.672 1 98.19 290 TYR B O 1
ATOM 4601 N N . ILE B 1 291 ? 15.312 -18.719 -16.891 1 98.62 291 ILE B N 1
ATOM 4602 C CA . ILE B 1 291 ? 14.969 -17.438 -17.5 1 98.62 291 ILE B CA 1
ATOM 4603 C C . ILE B 1 291 ? 15.992 -16.391 -17.094 1 98.62 291 ILE B C 1
ATOM 4605 O O . ILE B 1 291 ? 16.859 -16.641 -16.25 1 98.62 291 ILE B O 1
ATOM 4609 N N . VAL B 1 292 ? 15.875 -15.273 -17.766 1 98.69 292 VAL B N 1
ATOM 4610 C CA . VAL B 1 292 ? 16.625 -14.078 -17.359 1 98.69 292 VAL B CA 1
ATOM 4611 C C . VAL B 1 292 ? 15.68 -13.078 -16.703 1 98.69 292 VAL B C 1
ATOM 4613 O O . VAL B 1 292 ? 14.945 -12.359 -17.375 1 98.69 292 VAL B O 1
ATOM 4616 N N . PRO B 1 293 ? 15.695 -13.062 -15.406 1 98.62 293 PRO B N 1
ATOM 4617 C CA . PRO B 1 293 ? 14.711 -12.211 -14.734 1 98.62 293 PRO B CA 1
ATOM 4618 C C . PRO B 1 293 ? 15.062 -10.727 -14.82 1 98.62 293 PRO B C 1
ATOM 4620 O O . PRO B 1 293 ? 14.164 -9.883 -14.906 1 98.62 293 PRO B O 1
ATOM 4623 N N . GLY B 1 294 ? 16.438 -10.422 -14.922 1 98.5 294 GLY B N 1
ATOM 4624 C CA . GLY B 1 294 ? 16.859 -9.031 -14.852 1 98.5 294 GLY B CA 1
ATOM 4625 C C . GLY B 1 294 ? 16.766 -8.445 -13.461 1 98.5 294 GLY B C 1
ATOM 4626 O O . GLY B 1 294 ? 16.406 -9.148 -12.508 1 98.5 294 GLY B O 1
ATOM 4627 N N . PRO B 1 295 ? 17.156 -7.199 -13.344 1 98.06 295 PRO B N 1
ATOM 4628 C CA . PRO B 1 295 ? 17.172 -6.574 -12.016 1 98.06 295 PRO B CA 1
ATOM 4629 C C . PRO B 1 295 ? 15.773 -6.234 -11.5 1 98.06 295 PRO B C 1
ATOM 4631 O O . PRO B 1 295 ? 14.844 -6.062 -12.297 1 98.06 295 PRO B O 1
ATOM 4634 N N . SER B 1 296 ? 15.656 -6.242 -10.156 1 98.06 296 SER B N 1
ATOM 4635 C CA . SER B 1 296 ? 14.422 -5.734 -9.57 1 98.06 296 SER B CA 1
ATOM 4636 C C . SER B 1 296 ? 14.312 -4.223 -9.727 1 98.06 296 SER B C 1
ATOM 4638 O O . SER B 1 296 ? 15.328 -3.533 -9.875 1 98.06 296 SER B O 1
ATOM 4640 N N . ARG B 1 297 ? 13.117 -3.783 -9.742 1 98.44 297 ARG B N 1
ATOM 4641 C CA . ARG B 1 297 ? 12.875 -2.357 -9.93 1 98.44 297 ARG B CA 1
ATOM 4642 C C . ARG B 1 297 ? 12.922 -1.608 -8.609 1 98.44 297 ARG B C 1
ATOM 4644 O O . ARG B 1 297 ? 12.602 -2.172 -7.555 1 98.44 297 ARG B O 1
ATOM 4651 N N . HIS B 1 298 ? 13.266 -0.282 -8.664 1 98 298 HIS B N 1
ATOM 4652 C CA . HIS B 1 298 ? 13.336 0.607 -7.508 1 98 298 HIS B CA 1
ATOM 4653 C C . HIS B 1 298 ? 11.969 0.765 -6.852 1 98 298 HIS B C 1
ATOM 4655 O O . HIS B 1 298 ? 10.953 0.881 -7.543 1 98 298 HIS B O 1
ATOM 4661 N N . PRO B 1 299 ? 11.875 0.673 -5.48 1 97.88 299 PRO B N 1
ATOM 4662 C CA . PRO B 1 299 ? 12.938 0.829 -4.48 1 97.88 299 PRO B CA 1
ATOM 4663 C C . PRO B 1 299 ? 13.461 -0.509 -3.967 1 97.88 299 PRO B C 1
ATOM 4665 O O . PRO B 1 299 ? 14.25 -0.543 -3.014 1 97.88 299 PRO B O 1
ATOM 4668 N N . TYR B 1 300 ? 13.086 -1.605 -4.578 1 97.31 300 TYR B N 1
ATOM 4669 C CA . TYR B 1 300 ? 13.477 -2.928 -4.102 1 97.31 300 TYR B CA 1
ATOM 4670 C C . TYR B 1 300 ? 14.734 -3.412 -4.812 1 97.31 300 TYR B C 1
ATOM 4672 O O . TYR B 1 300 ? 14.727 -4.48 -5.434 1 97.31 300 TYR B O 1
ATOM 4680 N N . GLY B 1 301 ? 15.844 -2.666 -4.629 1 91.88 301 GLY B N 1
ATOM 4681 C CA . GLY B 1 301 ? 17.031 -2.924 -5.426 1 91.88 301 GLY B CA 1
ATOM 4682 C C . GLY B 1 301 ? 18.141 -3.613 -4.648 1 91.88 301 GLY B C 1
ATOM 4683 O O . GLY B 1 301 ? 19.094 -4.121 -5.238 1 91.88 301 GLY B O 1
ATOM 4684 N N . THR B 1 302 ? 18.016 -3.607 -3.342 1 94.88 302 THR B N 1
ATOM 4685 C CA . THR B 1 302 ? 19.094 -4.176 -2.533 1 94.88 302 THR B CA 1
ATOM 4686 C C . THR B 1 302 ? 18.531 -5.16 -1.511 1 94.88 302 THR B C 1
ATOM 4688 O O . THR B 1 302 ? 17.328 -5.141 -1.21 1 94.88 302 THR B O 1
ATOM 4691 N N . ALA B 1 303 ? 19.297 -6.055 -1.09 1 97 303 ALA B N 1
ATOM 4692 C CA . ALA B 1 303 ? 19.047 -7.012 -0.017 1 97 303 ALA B CA 1
ATOM 4693 C C . ALA B 1 303 ? 20.344 -7.461 0.64 1 97 303 ALA B C 1
ATOM 4695 O O . ALA B 1 303 ? 21.406 -7.359 0.041 1 97 303 ALA B O 1
ATOM 4696 N N . PRO B 1 304 ? 20.312 -7.867 1.912 1 96.31 304 PRO B N 1
ATOM 4697 C CA . PRO B 1 304 ? 21.531 -8.438 2.502 1 96.31 304 PRO B CA 1
ATOM 4698 C C . PRO B 1 304 ? 22.141 -9.539 1.644 1 96.31 304 PRO B C 1
ATOM 4700 O O . PRO B 1 304 ? 21.422 -10.383 1.111 1 96.31 304 PRO B O 1
ATOM 4703 N N . ALA B 1 305 ? 23.438 -9.578 1.553 1 97.06 305 ALA B N 1
ATOM 4704 C CA . ALA B 1 305 ? 24.156 -10.508 0.677 1 97.06 305 ALA B CA 1
ATOM 4705 C C . ALA B 1 305 ? 23.828 -11.953 1.027 1 97.06 305 ALA B C 1
ATOM 4707 O O . ALA B 1 305 ? 23.672 -12.797 0.138 1 97.06 305 ALA B O 1
ATOM 4708 N N . ALA B 1 306 ? 23.719 -12.227 2.252 1 96.94 306 ALA B N 1
ATOM 4709 C CA . ALA B 1 306 ? 23.438 -13.586 2.705 1 96.94 306 ALA B CA 1
ATOM 4710 C C . ALA B 1 306 ? 22.062 -14.047 2.23 1 96.94 306 ALA B C 1
ATOM 4712 O O . ALA B 1 306 ? 21.859 -15.227 1.935 1 96.94 306 ALA B O 1
ATOM 4713 N N . TYR B 1 307 ? 21.078 -13.109 2.182 1 97.38 307 TYR B N 1
ATOM 4714 C CA . TYR B 1 307 ? 19.734 -13.445 1.716 1 97.38 307 TYR B CA 1
ATOM 4715 C C . TYR B 1 307 ? 19.734 -13.727 0.218 1 97.38 307 TYR B C 1
ATOM 4717 O O . TYR B 1 307 ? 19.109 -14.688 -0.239 1 97.38 307 TYR B O 1
ATOM 4725 N N . LEU B 1 308 ? 20.484 -12.898 -0.492 1 97.44 308 LEU B N 1
ATOM 4726 C CA . LEU B 1 308 ? 20.609 -13.109 -1.931 1 97.44 308 LEU B CA 1
ATOM 4727 C C . LEU B 1 308 ? 21.266 -14.445 -2.23 1 97.44 308 LEU B C 1
ATOM 4729 O O . LEU B 1 308 ? 20.859 -15.156 -3.146 1 97.44 308 LEU B O 1
ATOM 4733 N N . GLU B 1 309 ? 22.266 -14.734 -1.473 1 97.81 309 GLU B N 1
ATOM 4734 C CA . GLU B 1 309 ? 22.938 -16.016 -1.665 1 97.81 309 GLU B CA 1
ATOM 4735 C C . GLU B 1 309 ? 22.016 -17.188 -1.363 1 97.81 309 GLU B C 1
ATOM 4737 O O . GLU B 1 309 ? 22.109 -18.234 -2.01 1 97.81 309 GLU B O 1
ATOM 4742 N N . GLY B 1 310 ? 21.203 -17.016 -0.342 1 97.88 310 GLY B N 1
ATOM 4743 C CA . GLY B 1 310 ? 20.203 -18.031 -0.079 1 97.88 310 GLY B CA 1
ATOM 4744 C C . GLY B 1 310 ? 19.297 -18.297 -1.269 1 97.88 310 GLY B C 1
ATOM 4745 O O . GLY B 1 310 ? 19.047 -19.453 -1.622 1 97.88 310 GLY B O 1
ATOM 4746 N N . GLY B 1 311 ? 18.828 -17.25 -1.908 1 98.12 311 GLY B N 1
ATOM 4747 C CA . GLY B 1 311 ? 18.031 -17.406 -3.121 1 98.12 311 GLY B CA 1
ATOM 4748 C C . GLY B 1 311 ? 18.797 -18.047 -4.258 1 98.12 311 GLY B C 1
ATOM 4749 O O . GLY B 1 311 ? 18.297 -18.969 -4.906 1 98.12 311 GLY B O 1
ATOM 4750 N N . ALA B 1 312 ? 20.031 -17.594 -4.422 1 98.62 312 ALA B N 1
ATOM 4751 C CA . ALA B 1 312 ? 20.875 -18.141 -5.484 1 98.62 312 ALA B CA 1
ATOM 4752 C C . ALA B 1 312 ? 21.125 -19.641 -5.266 1 98.62 312 ALA B C 1
ATOM 4754 O O . ALA B 1 312 ? 21.125 -20.422 -6.219 1 98.62 312 ALA B O 1
ATOM 4755 N N . GLU B 1 313 ? 21.344 -19.969 -4.027 1 98.56 313 GLU B N 1
ATOM 4756 C CA . GLU B 1 313 ? 21.562 -21.375 -3.711 1 98.56 313 GLU B CA 1
ATOM 4757 C C . GLU B 1 313 ? 20.344 -22.219 -4.039 1 98.56 313 GLU B C 1
ATOM 4759 O O . GLU B 1 313 ? 20.469 -23.328 -4.555 1 98.56 313 GLU B O 1
ATOM 4764 N N . VAL B 1 314 ? 19.172 -21.703 -3.73 1 98.5 314 VAL B N 1
ATOM 4765 C CA . VAL B 1 314 ? 17.953 -22.391 -4.121 1 98.5 314 VAL B CA 1
ATOM 4766 C C . VAL B 1 314 ? 17.938 -22.625 -5.629 1 98.5 314 VAL B C 1
ATOM 4768 O O . VAL B 1 314 ? 17.625 -23.719 -6.098 1 98.5 314 VAL B O 1
ATOM 4771 N N . GLY B 1 315 ? 18.266 -21.562 -6.391 1 98.69 315 GLY B N 1
ATOM 4772 C CA . GLY B 1 315 ? 18.312 -21.672 -7.84 1 98.69 315 GLY B CA 1
ATOM 4773 C C . GLY B 1 315 ? 19.266 -22.75 -8.328 1 98.69 315 GLY B C 1
ATOM 4774 O O . GLY B 1 315 ? 18.906 -23.547 -9.203 1 98.69 315 GLY B O 1
ATOM 4775 N N . ARG B 1 316 ? 20.422 -22.844 -7.719 1 98.5 316 ARG B N 1
ATOM 4776 C CA . ARG B 1 316 ? 21.406 -23.828 -8.117 1 98.5 316 ARG B CA 1
ATOM 4777 C C . ARG B 1 316 ? 20.938 -25.25 -7.785 1 98.5 316 ARG B C 1
ATOM 4779 O O . ARG B 1 316 ? 21.062 -26.156 -8.602 1 98.5 316 ARG B O 1
ATOM 4786 N N . ARG B 1 317 ? 20.406 -25.422 -6.582 1 98.38 317 ARG B N 1
ATOM 4787 C CA . ARG B 1 317 ? 19.891 -26.719 -6.191 1 98.38 317 ARG B CA 1
ATOM 4788 C C . ARG B 1 317 ? 18.719 -27.141 -7.086 1 98.38 317 ARG B C 1
ATOM 4790 O O . ARG B 1 317 ? 18.609 -28.312 -7.457 1 98.38 317 ARG B O 1
ATOM 4797 N N . TRP B 1 318 ? 17.891 -26.141 -7.398 1 98.5 318 TRP B N 1
ATOM 4798 C CA . TRP B 1 318 ? 16.75 -26.422 -8.266 1 98.5 318 TRP B CA 1
ATOM 4799 C C . TRP B 1 318 ? 17.219 -26.891 -9.641 1 98.5 318 TRP B C 1
ATOM 4801 O O . TRP B 1 318 ? 16.672 -27.844 -10.203 1 98.5 318 TRP B O 1
ATOM 4811 N N . ALA B 1 319 ? 18.188 -26.219 -10.211 1 97.38 319 ALA B N 1
ATOM 4812 C CA . ALA B 1 319 ? 18.75 -26.609 -11.5 1 97.38 319 ALA B CA 1
ATOM 4813 C C . ALA B 1 319 ? 19.266 -28.047 -11.445 1 97.38 319 ALA B C 1
ATOM 4815 O O . ALA B 1 319 ? 19.172 -28.797 -12.43 1 97.38 319 ALA B O 1
ATOM 4816 N N . GLY B 1 320 ? 19.781 -28.406 -10.289 1 96.31 320 GLY B N 1
ATOM 4817 C CA . GLY B 1 320 ? 20.266 -29.75 -10.094 1 96.31 320 GLY B CA 1
ATOM 4818 C C . GLY B 1 320 ? 19.172 -30.797 -10.148 1 96.31 320 GLY B C 1
ATOM 4819 O O . GLY B 1 320 ? 19.281 -31.797 -10.867 1 96.31 320 GLY B O 1
ATOM 4820 N N . ILE B 1 321 ? 18.109 -30.516 -9.445 1 96.31 321 ILE B N 1
ATOM 4821 C CA . ILE B 1 321 ? 17.078 -31.547 -9.367 1 96.31 321 ILE B CA 1
ATOM 4822 C C . ILE B 1 321 ? 16.234 -31.531 -10.648 1 96.31 321 ILE B C 1
ATOM 4824 O O . ILE B 1 321 ? 15.594 -32.531 -10.984 1 96.31 321 ILE B O 1
ATOM 4828 N N . ARG B 1 322 ? 16.234 -30.453 -11.328 1 96 322 ARG B N 1
ATOM 4829 C CA . ARG B 1 322 ? 15.5 -30.359 -12.586 1 96 322 ARG B CA 1
ATOM 4830 C C . ARG B 1 322 ? 15.969 -31.422 -13.57 1 96 322 ARG B C 1
ATOM 4832 O O . ARG B 1 322 ? 15.156 -32.031 -14.273 1 96 322 ARG B O 1
ATOM 4839 N N . GLN B 1 323 ? 17.219 -31.656 -13.625 1 91.88 323 GLN B N 1
ATOM 4840 C CA . GLN B 1 323 ? 17.797 -32.625 -14.555 1 91.88 323 GLN B CA 1
ATOM 4841 C C . GLN 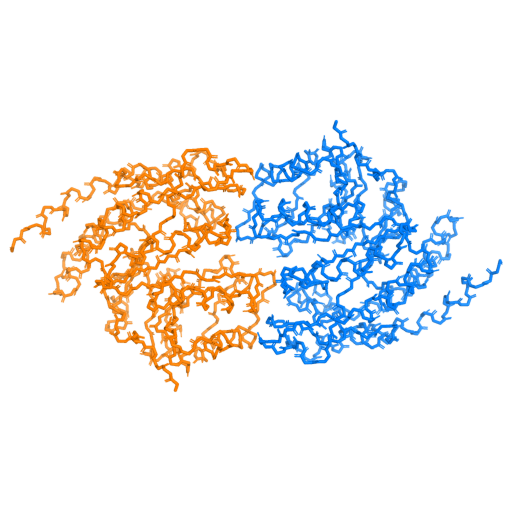B 1 323 ? 17.234 -34.031 -14.289 1 91.88 323 GLN B C 1
ATOM 4843 O O . GLN B 1 323 ? 17.016 -34.812 -15.227 1 91.88 323 GLN B O 1
ATOM 4848 N N . LYS B 1 324 ? 16.953 -34.25 -13.078 1 91.44 324 LYS B N 1
ATOM 4849 C CA . LYS B 1 324 ? 16.391 -35.531 -12.68 1 91.44 324 LYS B CA 1
ATOM 4850 C C . LYS B 1 324 ? 14.992 -35.719 -13.258 1 91.44 324 LYS B C 1
ATOM 4852 O O . LYS B 1 324 ? 14.633 -36.812 -13.672 1 91.44 324 LYS B O 1
ATOM 4857 N N . TYR B 1 325 ? 14.234 -34.656 -13.391 1 93.19 325 TYR B N 1
ATOM 4858 C CA . TYR B 1 325 ? 12.812 -34.812 -13.688 1 93.19 325 TYR B CA 1
ATOM 4859 C C . TYR B 1 325 ? 12.523 -34.438 -15.141 1 93.19 325 TYR B C 1
ATOM 4861 O O . TYR B 1 325 ? 11.438 -34.688 -15.656 1 93.19 325 TYR B O 1
ATOM 4869 N N . VAL B 1 326 ? 13.453 -33.812 -15.844 1 86.62 326 VAL B N 1
ATOM 4870 C CA . VAL B 1 326 ? 13.32 -33.656 -17.297 1 86.62 326 VAL B CA 1
ATOM 4871 C C . VAL B 1 326 ? 13.312 -35.031 -17.969 1 86.62 326 VAL B C 1
ATOM 4873 O O . VAL B 1 326 ? 12.492 -35.281 -18.859 1 86.62 326 VAL B O 1
ATOM 4876 N N . ALA B 1 327 ? 14.086 -35.875 -17.469 1 76.62 327 ALA B N 1
ATOM 4877 C CA . ALA B 1 327 ? 14.227 -37.219 -18 1 76.62 327 ALA B CA 1
ATOM 4878 C C . ALA B 1 327 ? 12.984 -38.062 -17.734 1 76.62 327 ALA B C 1
ATOM 4880 O O . ALA B 1 327 ? 12.539 -38.812 -18.609 1 76.62 327 ALA B O 1
ATOM 4881 N N . THR B 1 328 ? 12.398 -37.812 -16.641 1 70.62 328 THR B N 1
ATOM 4882 C CA . THR B 1 328 ? 11.258 -38.625 -16.219 1 70.62 328 THR B CA 1
ATOM 4883 C C . THR B 1 328 ? 10.008 -38.219 -17 1 70.62 328 THR B C 1
ATOM 4885 O O . THR B 1 328 ? 9.18 -39.062 -17.344 1 70.62 328 THR B O 1
ATOM 4888 N N . LEU B 1 329 ? 9.875 -36.938 -17.266 1 74.88 329 LEU B N 1
ATOM 4889 C CA . LEU B 1 329 ? 8.688 -36.438 -17.953 1 74.88 329 LEU B CA 1
ATOM 4890 C C . LEU B 1 329 ? 8.766 -36.719 -19.453 1 74.88 329 LEU B C 1
ATOM 4892 O O . LEU B 1 329 ? 7.734 -36.781 -20.125 1 74.88 329 LEU B O 1
ATOM 4896 N N . ALA B 1 330 ? 9.945 -36.781 -20.016 1 62.72 330 ALA B N 1
ATOM 4897 C CA . ALA B 1 330 ? 10.141 -37.094 -21.422 1 62.72 330 ALA B CA 1
ATOM 4898 C C . ALA B 1 330 ? 9.867 -38.562 -21.719 1 62.72 330 ALA B C 1
ATOM 4900 O O . ALA B 1 330 ? 9.609 -38.938 -22.859 1 62.72 330 ALA B O 1
ATOM 4901 N N . GLU B 1 331 ? 9.891 -39.438 -20.703 1 49.88 331 GLU B N 1
ATOM 4902 C CA . GLU B 1 331 ? 9.656 -40.875 -20.953 1 49.88 331 GLU B CA 1
ATOM 4903 C C . GLU B 1 331 ? 8.172 -41.156 -21.172 1 49.88 331 GLU B C 1
ATOM 4905 O O . GLU B 1 331 ? 7.328 -40.719 -20.391 1 49.88 331 GLU B O 1
ATOM 4910 N N . PRO B 1 332 ? 7.824 -41.594 -22.531 1 49.5 332 PRO B N 1
ATOM 4911 C CA . PRO B 1 332 ? 6.445 -41.938 -22.891 1 49.5 332 PRO B CA 1
ATOM 4912 C C . PRO B 1 332 ? 5.805 -42.906 -21.906 1 49.5 332 PRO B C 1
ATOM 4914 O O . PRO B 1 332 ? 6.512 -43.688 -21.266 1 49.5 332 PRO B O 1
#

Sequence (664 aa):
MTSPAVTSADITGLVGIVPTPSKPGSEAPDAVDTVDLDETARMVELIVASGVDVLLTNGTFGEVATLTYEELLAFNDTVIRTVANRIPVFCGASTLNTRDTIARSLALMGLGANGLFVGRPMWLPLDDEQLVSYYAAVCDAVPAAAVVVYDNTGVFKGKISSAAYAALAEIPQIVASKHLGVLSGSDAYASDLAAVKGRFPLLPTADNWLPSLEAFPGEVPAAWSGDVACGPEPVMALRRAIAEGLWDDARAVHEDIAWATEPLFPGGDISKFMPYSIQIDRAEFEAAGYIVPGPSRHPYGTAPAAYLEGGAEVGRRWAGIRQKYVATLAEPMTSPAVTSADITGLVGIVPTPSKPGSEAPDAVDTVDLDETARMVELIVASGVDVLLTNGTFGEVATLTYEELLAFNDTVIRTVANRIPVFCGASTLNTRDTIARSLALMGLGANGLFVGRPMWLPLDDEQLVSYYAAVCDAVPAAAVVVYDNTGVFKGKISSAAYAALAEIPQIVASKHLGVLSGSDAYASDLAAVKGRFPLLPTADNWLPSLEAFPGEVPAAWSGDVACGPEPVMALRRAIAEGLWDDARAVHEDIAWATEPLFPGGDISKFMPYSIQIDRAEFEAAGYIVPGPSRHPYGTAPAAYLEGGAEVGRRWAGIRQKYVATLAEP

Radius of gyration: 26.12 Å; Cα contacts (8 Å, |Δi|>4): 1448; chains: 2; bounding box: 49×86×58 Å

Foldseek 3Di:
DQAQPDFQVQAFFEEEEEAFAFDAPQQDQPDPPTGPLVLLLVLLLQLVVLPGAEYEAQDVLNPVPFDDLVNLLSSLLSNCVSNVPSHAYAYEQEDQDLVSSLVSQVSSVVSPHSAHEYEYHAPDADDLVRRLVSVVSSCVSPVHHQYEYEADCVRNVHGRQLQSLLSNLPRRSDNEYEDQADDPPDCRNVSNLVSSVLSHAHAHALLRQLVRCVVPPPRHRYHYYNCVLLPCQLSNQLSVCVVVVVVVSNVVSSVLLCVLLVLQDPVNHVVLNVVQVNQLQQLLSVLSPSGNRYADYPPNGDDPPSNNVSSNSSSVSSNVCNVVRVVVVPPD/DQAQPDFQVQAFFEEEEEAFAFDAPQQDQPDDPTGPLVLLLVLLLQLVVLPGAEYEAQDVLNPVPFDDLVNLLSSLLSNCVSNVPSHAYAYEQEDQDLVSSLVSQVSSVVSPHSAHEYEYHAPDADDLVRRLVSVVSSCVSPVHHQYEYEADCVRNVHGRQLQSLLSNLVRRSDNEYEDQADDPPDCRNVSNLVSSVLSHAHAHALLRQLVRCVVPPPRHRYHYYNCVLLPCQLSNQLSVCVVVVVVVSNVVSSVLLCVLLVLQAPVNHVVLNVVQVNQLQQLLSVLSPSGNRYADYPPNGDDPPSNNVSSNSSSVSSNVCNVVRVVVVPPD

pLDDT: mean 96.25, std 6.64, range [42.72, 98.94]

Secondary structure (DSSP, 8-state):
----SS-GGG--EEEEE----B-TTTTSTT--S-B-HHHHHHHHHHHHHTT-SEEE--STTTTTTTS-HHHHHHHHHHHHHHHTTSS-EEEE---SSHHHHHHHHHHHHHHT-SEEEEPPP-SS---HHHHHHHHHHHHHH-TT-EEEEE--TTTTTSPPPHHHHHHHTT-TTEEEEE-----TT--HHHHHHHHHTTSS-EE-BGGGHHHHHHHSTTS--EEEESGGGG-SHHHHHHHHHHHTT-HHHHHHHHHHHHHHHGGGSGGG-HHHHGGGHHHHHHHHHHHHTSS---PPPTT-----HHHHHHHHHHHHHHHHHHHHHHHHHH--/----S--GGG--EEEEE----B-TTTTSTT--S-B-HHHHHHHHHHHHHTT-SEEE--STTTTTTTS-HHHHHHHHHHHHHHHTTSS-EEEE---SSHHHHHHHHHHHHHHT-SEEEEPPP-SS---HHHHHHHHHHHHHH-TT-EEEEE--TTTTTSPPPHHHHHHHTT-TTEEEEE-----TT--HHHHHHHHHTTSS-EE-BGGGHHHHHHHSTTS--EEEESGGGG-SHHHHHHHHHHHTT-HHHHHHHHHHHHHHHGGGSGGG-HHHHGGGHHHHHHHHHHHHTSS---PPPTT-----HHHHHHHHHHHHHHHHHHHHHHHHHH--

Solvent-accessible surface area (backbone atoms only — not comparable to full-atom values): 32715 Å² total; per-residue (Å²): 127,60,65,38,85,51,49,30,88,68,57,43,46,42,31,33,34,42,67,58,24,20,29,90,65,24,42,43,58,79,53,70,87,36,64,27,61,67,54,38,35,51,50,48,43,54,45,52,73,72,59,53,43,30,39,38,36,31,49,73,58,23,34,44,56,56,46,51,73,68,53,49,50,52,52,49,44,42,47,47,60,54,51,60,78,72,46,55,38,21,43,36,33,47,45,55,23,46,50,62,22,40,54,44,40,52,52,44,47,69,67,59,41,45,22,31,28,39,38,65,42,37,61,46,43,64,54,58,68,36,47,46,51,42,55,49,46,45,45,66,75,38,48,49,37,14,30,33,38,45,62,51,36,81,45,35,61,45,70,82,47,40,68,37,40,32,57,47,45,71,39,79,45,45,22,31,28,52,42,67,34,62,43,91,97,49,60,61,43,61,50,35,50,62,36,24,68,76,52,33,44,62,22,10,28,54,86,21,33,63,62,31,28,72,75,36,73,91,62,49,61,30,20,30,33,60,54,41,48,34,49,43,35,45,61,50,50,30,48,49,22,57,76,68,64,34,60,69,58,25,50,52,41,48,50,52,50,48,60,25,49,56,46,49,27,53,95,73,31,60,78,69,26,56,55,36,40,49,50,21,48,38,31,14,24,43,48,20,58,60,40,70,35,51,52,46,45,28,56,51,65,74,69,61,68,70,49,35,47,20,11,24,48,20,10,44,40,38,41,56,52,29,60,63,30,51,58,58,70,69,55,129,127,61,65,37,84,50,50,30,86,68,57,44,45,42,32,33,34,41,67,57,23,20,29,89,66,24,44,42,59,78,53,71,87,35,63,26,60,68,52,38,36,51,49,48,42,54,42,53,72,72,61,53,42,30,40,37,35,33,49,73,58,22,34,44,55,57,46,52,74,69,52,48,50,52,52,49,45,43,46,45,60,56,51,61,78,72,46,53,36,22,42,36,32,48,45,56,21,47,52,61,23,41,54,44,39,52,52,45,47,70,66,59,41,45,21,32,28,39,39,65,43,37,60,46,43,63,54,57,70,37,47,46,51,42,56,50,47,45,45,67,75,37,49,50,37,14,30,32,40,45,62,54,33,82,46,35,62,45,70,81,47,40,69,37,39,33,57,46,45,72,39,80,44,44,22,30,28,52,42,66,34,63,44,90,96,50,61,59,43,61,49,35,51,62,35,24,66,76,53,34,43,61,21,10,29,55,88,23,33,64,65,32,27,73,75,36,72,92,62,47,61,31,20,31,34,60,55,41,47,32,49,43,36,46,60,51,50,31,49,49,21,58,76,70,65,35,59,70,57,24,49,53,41,48,50,51,50,48,61,24,48,55,46,49,25,53,94,73,31,62,80,68,25,55,57,35,40,49,49,20,48,38,31,14,24,44,49,20,59,59,41,68,36,51,51,45,46,28,55,52,64,76,69,61,67,71,50,35,48,20,12,24,48,20,10,44,42,39,41,56,51,27,61,63,28,50,56,59,69,68,54,130

GO terms:
  GO:0042216 phenanthrene catabolic process (P, IDA)
  GO:0018803 4-(2-carboxyphenyl)-2-oxobut-3-enoate aldolase activity (F, IDA)

InterPro domains:
  IPR002220 DapA-like [PF00701] (33-179)
  IPR002220 DapA-like [PIRSF001365] (30-321)
  IPR002220 DapA-like [PR00146] (51-72)
  IPR002220 DapA-like [PR00146] (87-105)
  IPR002220 DapA-like [PTHR12128] (10-303)
  IPR002220 DapA-like [SM01130] (10-319)
  IPR013785 Aldolase-type TIM barrel [G3DSA:3.20.20.70] (2-311)
  IPR048038 HBPHA/CBPHA [cd00952] (10-321)

Nearest PDB structures (foldseek):
  5ktl-assembly1_A  TM=8.679E-01  e=4.847E-16  Trichormus variabilis ATCC 29413
  5c54-assembly2_G  TM=7.909E-01  e=7.004E-16  Corynebacterium glutamicum ATCC 13032
  5c54-assembly1_D  TM=7.900E-01  e=8.202E-16  Corynebacterium glutamicum ATCC 13032
  5c55-assembly1_A  TM=7.963E-01  e=1.903E-15  Corynebacterium glutamicum ATCC 13032
  2wpb-assembly1_A  TM=8.438E-01  e=1.420E-13  Escherichia coli